Protein AF-0000000073300412 (afdb_homodimer)

Solvent-accessible surface area (backbone atoms only — not comparable to full-atom values): 32294 Å² total; per-residue (Å²): 132,54,70,63,45,42,28,37,60,23,16,47,41,50,66,37,81,73,72,76,59,94,74,64,64,15,41,27,45,30,32,51,27,82,54,70,64,64,44,41,72,54,52,43,49,44,51,55,93,44,83,77,43,53,47,64,42,30,40,28,30,48,73,59,75,76,42,86,63,87,55,55,79,82,53,54,88,23,63,49,98,48,60,78,65,44,92,37,27,46,40,44,44,52,51,50,39,51,50,46,19,60,49,44,68,40,84,42,40,41,30,38,34,52,38,48,43,31,49,45,74,46,49,21,48,64,59,52,49,52,54,57,72,71,44,83,55,24,22,40,17,47,42,79,38,86,46,73,88,32,52,52,52,57,69,75,50,78,50,87,96,58,50,75,90,42,50,23,27,30,64,72,44,33,36,37,37,42,69,59,48,35,51,59,45,36,45,74,69,63,57,59,46,50,66,70,49,88,53,83,58,37,38,48,26,28,50,60,20,19,51,33,58,69,73,41,50,91,44,42,54,48,31,41,40,59,42,63,46,55,85,82,48,82,97,54,58,49,66,48,50,44,88,60,59,43,72,67,50,54,50,30,53,35,41,40,68,78,42,80,34,68,47,92,90,38,78,37,85,66,44,32,51,28,36,35,38,42,49,66,75,24,44,67,48,44,62,70,45,44,45,72,75,27,52,34,70,82,122,131,54,69,63,48,42,29,37,60,22,17,47,40,50,66,38,81,71,73,76,60,92,73,64,65,14,42,28,45,32,33,52,27,82,54,71,63,63,46,39,73,56,51,44,50,43,49,57,94,43,82,74,42,54,47,62,40,31,40,28,31,47,71,58,74,75,43,86,65,87,57,54,80,83,52,53,88,24,63,50,96,50,60,77,64,44,90,38,27,47,39,45,43,53,51,50,39,51,51,47,21,60,49,44,68,40,84,42,41,40,30,38,33,54,37,47,44,32,50,43,73,47,48,20,47,65,58,53,47,52,53,57,72,72,44,84,54,24,23,41,18,47,42,78,39,84,45,74,88,32,52,52,49,58,68,74,49,77,48,88,97,58,51,76,89,42,51,22,26,29,63,71,45,33,37,36,38,42,70,59,47,35,50,60,46,37,46,75,70,62,58,60,47,51,68,68,50,88,55,84,59,36,37,48,25,28,49,60,22,18,51,34,57,69,74,41,51,90,42,43,54,47,32,41,40,59,42,65,45,55,87,83,48,82,95,55,56,49,67,48,50,44,88,60,59,44,71,66,51,55,51,30,52,36,42,39,69,78,42,78,34,66,46,91,89,38,78,38,86,67,43,32,51,27,37,34,38,42,49,66,74,24,43,67,48,43,62,70,46,43,45,69,76,26,52,34,72,82,120

Secondary structure (DSSP, 8-state):
--HHHHHHHHTEEESS-S-SS----EEEEEEE-SSS-TTHHHHHHHHTT-TTSEEEEEE--HHHHSS-----GGGTT-BPP-----TTSTHHHHHHHHHHHHHHTSTTEEEEEEEETT-EESS-HHHHHHHHHT-SSBB---B---STTTGGGGGGS--TT--TTT--B--S--EEEHHHHHHHHH--SSHHHHTT--SS--GGGTHHHHHHHHH-GGGB-SS-SEEE--TT-SSSPPPPPGGG--HHHHHHHHTTTT--EEETTEEES---SEEE---GGGHHHHHHHHHHHHT----/--HHHHHHHHTEEESS-S-SS----EEEEEEE-SSS-TTHHHHHHHHTT-TTSEEEEEE--HHHHSS-----GGGTT-BPP-----TTSTHHHHHHHHHHHHHHTSTTEEEEEEEETT-EESS-HHHHHHHHHT-SSBB---B---STTTGGGGGGS--TT--TTT--B--S--EEEHHHHHHHHH--SSHHHHTT--SS--GGGTHHHHHHHHH-GGGB-SS-SEEE--TT-SSSPPP--GGG--HHHHHHHHTTTT--EEETTEEES---SEEE---GGGHHHHHHHHHHHHT----

Sequence (598 aa):
MNDTELLWRASMTPRISEYPFHRVPKVTFMFMTRGPVVLAPLWEKFFKGHRGLYSIYVHSKPSYNASSHPESPVFHGRRIPSQEVEWGRVSQIEAERRLLANALLDIANQRVVLLSESCIPLYNFYTVYSYLIHSNETFVEVYDDPSVDGRDRYYFIDYPGITLDQWSKGSQWFEIDRDLAIEVVSDRIYFPLFLRCKGECFAEEHYLPTFVHMKFAANSAYRSLTWADWTKGGAHPTEYPSTNVTFELLNSLRNGYGRRCEYNGRSSDVCFLFARKFPPTTLDGLLRIAPNIMHFSNAMNDTELLWRASMTPRISEYPFHRVPKVTFMFMTRGPVVLAPLWEKFFKGHRGLYSIYVHSKPSYNASSHPESPVFHGRRIPSQEVEWGRVSQIEAERRLLANALLDIANQRVVLLSESCIPLYNFYTVYSYLIHSNETFVEVYDDPSVDGRDRYYFIDYPGITLDQWSKGSQWFEIDRDLAIEVVSDRIYFPLFLRCKGECFAEEHYLPTFVHMKFAANSAYRSLTWADWTKGGAHPTEYPSTNVTFELLNSLRNGYGRRCEYNGRSSDVCFLFARKFPPTTLDGLLRIAPNIMHFSNA

Organism: Prunus persica (NCBI:txid3760)

Radius of gyration: 30.71 Å; Cα contacts (8 Å, |Δi|>4): 1132; chains: 2; bounding box: 46×92×66 Å

Structure (mmCIF, N/CA/C/O backbone):
data_AF-0000000073300412-model_v1
#
loop_
_entity.id
_entity.type
_entity.pdbx_description
1 polymer 'Glycosyl transferase CAP10 domain-containing protein'
#
loop_
_atom_site.group_PDB
_atom_site.id
_atom_site.type_symbol
_atom_site.label_atom_id
_atom_site.label_alt_id
_atom_site.label_comp_id
_atom_site.label_asym_id
_atom_site.label_entity_id
_atom_site.label_seq_id
_atom_site.pdbx_PDB_ins_code
_atom_site.Cartn_x
_atom_site.Cartn_y
_atom_site.Cartn_z
_atom_site.occupancy
_atom_site.B_iso_or_equiv
_atom_site.auth_seq_id
_atom_site.auth_comp_id
_atom_site.auth_asym_id
_atom_site.auth_atom_id
_atom_site.pdbx_PDB_model_num
ATOM 1 N N . MET A 1 1 ? -11.336 -13.266 8.93 1 83.5 1 MET A N 1
ATOM 2 C CA . MET A 1 1 ? -11.219 -12.312 7.828 1 83.5 1 MET A CA 1
ATOM 3 C C . MET A 1 1 ? -11.922 -12.836 6.578 1 83.5 1 MET A C 1
ATOM 5 O O . MET A 1 1 ? -11.719 -13.984 6.18 1 83.5 1 MET A O 1
ATOM 9 N N . ASN A 1 2 ? -12.883 -12.086 6.078 1 90.81 2 ASN A N 1
ATOM 10 C CA . ASN A 1 2 ? -13.57 -12.523 4.871 1 90.81 2 ASN A CA 1
ATOM 11 C C . ASN A 1 2 ? -12.758 -12.227 3.617 1 90.81 2 ASN A C 1
ATOM 13 O O . ASN A 1 2 ? -11.703 -11.586 3.695 1 90.81 2 ASN A O 1
ATOM 17 N N . ASP A 1 3 ? -13.18 -12.727 2.49 1 93.25 3 ASP A N 1
ATOM 18 C CA . ASP A 1 3 ? -12.422 -12.633 1.247 1 93.25 3 ASP A CA 1
ATOM 19 C C . ASP A 1 3 ? -12.156 -11.18 0.871 1 93.25 3 ASP A C 1
ATOM 21 O O . ASP A 1 3 ? -11.07 -10.836 0.409 1 93.25 3 ASP A O 1
ATOM 25 N N . THR A 1 4 ? -13.188 -10.359 1.072 1 94.06 4 THR A N 1
ATOM 26 C CA . THR A 1 4 ? -13.055 -8.953 0.694 1 94.06 4 THR A CA 1
ATOM 27 C C . THR A 1 4 ? -11.938 -8.281 1.489 1 94.06 4 THR A C 1
ATOM 29 O O . THR A 1 4 ? -11.102 -7.574 0.922 1 94.06 4 THR A O 1
ATOM 32 N N . GLU A 1 5 ? -11.938 -8.539 2.76 1 95.31 5 GLU A N 1
ATOM 33 C CA . GLU A 1 5 ? -10.898 -7.996 3.625 1 95.31 5 GLU A CA 1
ATOM 34 C C . GLU A 1 5 ? -9.531 -8.578 3.281 1 95.31 5 GLU A C 1
ATOM 36 O O . GLU A 1 5 ? -8.531 -7.859 3.244 1 95.31 5 GLU A O 1
ATOM 41 N N . LEU A 1 6 ? -9.523 -9.875 3.051 1 96.94 6 LEU A N 1
ATOM 42 C CA . LEU A 1 6 ? -8.289 -10.562 2.703 1 96.94 6 LEU A CA 1
ATOM 43 C C . LEU A 1 6 ? -7.672 -9.961 1.442 1 96.94 6 LEU A C 1
ATOM 45 O O . LEU A 1 6 ? -6.484 -9.633 1.424 1 96.94 6 LEU A O 1
ATOM 49 N N . LEU A 1 7 ? -8.477 -9.812 0.421 1 97.5 7 LEU A N 1
ATOM 50 C CA . LEU A 1 7 ? -7.988 -9.297 -0.853 1 97.5 7 LEU A CA 1
ATOM 51 C C . LEU A 1 7 ? -7.516 -7.852 -0.705 1 97.5 7 LEU A C 1
ATOM 53 O O . LEU A 1 7 ? -6.504 -7.465 -1.298 1 97.5 7 LEU A O 1
ATOM 57 N N . TRP A 1 8 ? -8.242 -7.078 0.112 1 96.88 8 TRP A N 1
ATOM 58 C CA . TRP A 1 8 ? -7.855 -5.691 0.36 1 96.88 8 TRP A CA 1
ATOM 59 C C . TRP A 1 8 ? -6.492 -5.621 1.042 1 96.88 8 TRP A C 1
ATOM 61 O O . TRP A 1 8 ? -5.613 -4.871 0.607 1 96.88 8 TRP A O 1
ATOM 71 N N . ARG A 1 9 ? -6.289 -6.383 2.045 1 96.25 9 ARG A N 1
ATOM 72 C CA . ARG A 1 9 ? -5.016 -6.414 2.762 1 96.25 9 ARG A CA 1
ATOM 73 C C . ARG A 1 9 ? -3.889 -6.891 1.854 1 96.25 9 ARG A C 1
ATOM 75 O O . ARG A 1 9 ? -2.781 -6.348 1.892 1 96.25 9 ARG A O 1
ATOM 82 N N . ALA A 1 10 ? -4.195 -7.871 1.071 1 97.56 10 ALA A N 1
ATOM 83 C CA . ALA A 1 10 ? -3.207 -8.445 0.162 1 97.56 10 ALA A CA 1
ATOM 84 C C . ALA A 1 10 ? -2.795 -7.438 -0.908 1 97.56 10 ALA A C 1
ATOM 86 O O . ALA A 1 10 ? -1.727 -7.566 -1.512 1 97.56 10 ALA A O 1
ATOM 87 N N . SER A 1 11 ? -3.641 -6.441 -1.126 1 97.31 11 SER A N 1
ATOM 88 C CA . SER A 1 11 ? -3.395 -5.469 -2.188 1 97.31 11 SER A CA 1
ATOM 8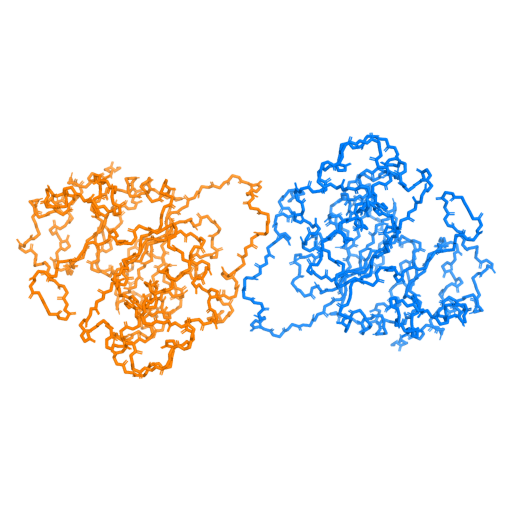9 C C . SER A 1 11 ? -2.504 -4.332 -1.699 1 97.31 11 SER A C 1
ATOM 91 O O . SER A 1 11 ? -2.176 -3.422 -2.463 1 97.31 11 SER A O 1
ATOM 93 N N . MET A 1 12 ? -2.143 -4.355 -0.417 1 95.56 12 MET A N 1
ATOM 94 C CA . MET A 1 12 ? -1.285 -3.32 0.151 1 95.56 12 MET A CA 1
ATOM 95 C C . MET A 1 12 ? 0.119 -3.393 -0.439 1 95.56 12 MET A C 1
ATOM 97 O O . MET A 1 12 ? 0.745 -4.453 -0.435 1 95.56 12 MET A O 1
ATOM 101 N N . THR A 1 13 ? 0.584 -2.268 -0.946 1 95 13 THR A N 1
ATOM 102 C CA . THR A 1 13 ? 1.93 -2.18 -1.504 1 95 13 THR A CA 1
ATOM 103 C C . THR A 1 13 ? 2.611 -0.885 -1.067 1 95 13 THR A C 1
ATOM 105 O O . THR A 1 13 ? 1.964 0.159 -0.964 1 95 13 THR A O 1
ATOM 108 N N . PRO A 1 14 ? 3.887 -1.006 -0.771 1 94.38 14 PRO A N 1
ATOM 109 C CA . PRO A 1 14 ? 4.602 0.23 -0.444 1 94.38 14 PRO A CA 1
ATOM 110 C C . PRO A 1 14 ? 4.82 1.124 -1.662 1 94.38 14 PRO A C 1
ATOM 112 O O . PRO A 1 14 ? 5.105 0.627 -2.756 1 94.38 14 PRO A O 1
ATOM 115 N N . ARG A 1 15 ? 4.66 2.393 -1.461 1 94.88 15 ARG A N 1
ATOM 116 C CA . ARG A 1 15 ? 5.008 3.34 -2.514 1 94.88 15 ARG A CA 1
ATOM 117 C C . ARG A 1 15 ? 6.52 3.473 -2.654 1 94.88 15 ARG A C 1
ATOM 119 O O . ARG A 1 15 ? 7.027 3.768 -3.738 1 94.88 15 ARG A O 1
ATOM 126 N N . ILE A 1 16 ? 7.18 3.285 -1.543 1 95.19 16 ILE A N 1
ATOM 127 C CA . ILE A 1 16 ? 8.633 3.213 -1.576 1 95.19 16 ILE A CA 1
ATOM 128 C C . ILE A 1 16 ? 9.07 1.809 -1.986 1 95.19 16 ILE A C 1
ATOM 130 O O . ILE A 1 16 ? 8.867 0.847 -1.243 1 95.19 16 ILE A O 1
ATOM 134 N N . SER A 1 17 ? 9.742 1.664 -3.088 1 90.62 17 SER A N 1
ATOM 135 C CA . SER A 1 17 ? 10 0.359 -3.688 1 90.62 17 SER A CA 1
ATOM 136 C C . SER A 1 17 ? 11.148 -0.357 -2.982 1 90.62 17 SER A C 1
ATOM 138 O O . SER A 1 17 ? 11.172 -1.588 -2.918 1 90.62 17 SER A O 1
ATOM 140 N N . GLU A 1 18 ? 12.07 0.449 -2.428 1 91.31 18 GLU A N 1
ATOM 141 C CA . GLU A 1 18 ? 13.242 -0.148 -1.795 1 91.31 18 GLU A CA 1
ATOM 142 C C . GLU A 1 18 ? 12.914 -0.654 -0.393 1 91.31 18 GLU A C 1
ATOM 144 O O . GLU A 1 18 ? 12.414 0.098 0.442 1 91.31 18 GLU A O 1
ATOM 149 N N . TYR A 1 19 ? 13.211 -1.909 -0.145 1 91.94 19 TYR A N 1
ATOM 150 C CA . TYR A 1 19 ? 13 -2.457 1.19 1 91.94 19 TYR A CA 1
ATOM 151 C C . TYR A 1 19 ? 14.023 -1.909 2.174 1 91.94 19 TYR A C 1
ATOM 153 O O . TYR A 1 19 ? 15.219 -1.872 1.875 1 91.94 19 TYR A O 1
ATOM 161 N N . PRO A 1 20 ? 13.602 -1.472 3.307 1 92.5 20 PRO A N 1
ATOM 162 C CA . PRO A 1 20 ? 14.516 -0.897 4.301 1 92.5 20 PRO A CA 1
ATOM 163 C C . PRO A 1 20 ? 15.195 -1.959 5.164 1 92.5 20 PRO A C 1
ATOM 165 O O . PRO A 1 20 ? 15.875 -1.626 6.137 1 92.5 20 PRO A O 1
ATOM 168 N N . PHE A 1 21 ? 15 -3.217 4.934 1 90 21 PHE A N 1
ATOM 169 C CA . PHE A 1 21 ? 15.578 -4.344 5.652 1 90 21 PHE A CA 1
ATOM 170 C C . PHE A 1 21 ? 16.031 -5.43 4.684 1 90 21 PHE A C 1
ATOM 172 O O . PHE A 1 21 ? 15.641 -5.43 3.516 1 90 21 PHE A O 1
ATOM 179 N N . HIS A 1 22 ? 16.922 -6.203 5.191 1 90.25 22 HIS A N 1
ATOM 180 C CA . HIS A 1 22 ? 17.328 -7.352 4.395 1 90.25 22 HIS A CA 1
ATOM 181 C C . HIS A 1 22 ? 16.219 -8.383 4.285 1 90.25 22 HIS A C 1
ATOM 183 O O . HIS A 1 22 ? 15.617 -8.766 5.297 1 90.25 22 HIS A O 1
ATOM 189 N N . ARG A 1 23 ? 15.883 -8.656 3.092 1 89.81 23 ARG A N 1
ATOM 190 C CA . ARG A 1 23 ? 14.812 -9.609 2.832 1 89.81 23 ARG A CA 1
ATOM 191 C C . ARG A 1 23 ? 15.32 -10.797 2.02 1 89.81 23 ARG A C 1
ATOM 193 O O . ARG A 1 23 ? 16.031 -10.617 1.024 1 89.81 23 ARG A O 1
ATOM 200 N N . VAL A 1 24 ? 15.031 -12.016 2.486 1 95.88 24 VAL A N 1
ATOM 201 C CA . VAL A 1 24 ? 15.258 -13.219 1.69 1 95.88 24 VAL A CA 1
ATOM 202 C C . VAL A 1 24 ? 14 -13.555 0.895 1 95.88 24 VAL A C 1
ATOM 204 O O . VAL A 1 24 ? 13 -13.992 1.465 1 95.88 24 VAL A O 1
ATOM 207 N N . PRO A 1 25 ? 14.07 -13.312 -0.344 1 97.56 25 PRO A N 1
ATOM 208 C CA . PRO A 1 25 ? 12.883 -13.617 -1.142 1 97.56 25 PRO A CA 1
ATOM 209 C C . PRO A 1 25 ? 12.508 -15.102 -1.104 1 97.56 25 PRO A C 1
ATOM 211 O O . PRO A 1 25 ? 13.391 -15.961 -1.073 1 97.56 25 PRO A O 1
ATOM 214 N N . LYS A 1 26 ? 11.25 -15.406 -1.09 1 98.69 26 LYS A N 1
ATOM 215 C CA . LYS A 1 26 ? 10.758 -16.781 -1.04 1 98.69 26 LYS A CA 1
ATOM 216 C C . LYS A 1 26 ? 9.992 -17.125 -2.311 1 98.69 26 LYS A C 1
ATOM 218 O O . LYS A 1 26 ? 9.484 -16.25 -3.002 1 98.69 26 LYS A O 1
ATOM 223 N N . VAL A 1 27 ? 9.953 -18.422 -2.607 1 98.88 27 VAL A N 1
ATOM 224 C CA . VAL A 1 27 ? 9 -18.984 -3.562 1 98.88 27 VAL A CA 1
ATOM 225 C C . VAL A 1 27 ? 7.82 -19.594 -2.816 1 98.88 27 VAL A C 1
ATOM 227 O O . VAL A 1 27 ? 8.008 -20.375 -1.884 1 98.88 27 VAL A O 1
ATOM 230 N N . THR A 1 28 ? 6.656 -19.156 -3.205 1 98.81 28 THR A N 1
ATOM 231 C CA . THR A 1 28 ? 5.449 -19.688 -2.582 1 98.81 28 THR A CA 1
ATOM 232 C C . THR A 1 28 ? 4.848 -20.812 -3.432 1 98.81 28 THR A C 1
ATOM 234 O O . THR A 1 28 ? 4.617 -20.625 -4.629 1 98.81 28 THR A O 1
ATOM 237 N N . PHE A 1 29 ? 4.629 -21.906 -2.822 1 98.88 29 PHE A N 1
ATOM 238 C CA . PHE A 1 29 ? 3.953 -23.031 -3.457 1 98.88 29 PHE A CA 1
ATOM 239 C C . PHE A 1 29 ? 2.506 -23.125 -2.99 1 98.88 29 PHE A C 1
ATOM 241 O O . PHE A 1 29 ? 2.242 -23.438 -1.827 1 98.88 29 PHE A O 1
ATOM 248 N N . MET A 1 30 ? 1.622 -22.828 -3.9 1 98.69 30 MET A N 1
ATOM 249 C CA . MET A 1 30 ? 0.19 -22.875 -3.619 1 98.69 30 MET A CA 1
ATOM 250 C C . MET A 1 30 ? -0.437 -24.141 -4.18 1 98.69 30 MET A C 1
ATOM 252 O O . MET A 1 30 ? -0.329 -24.422 -5.375 1 98.69 30 MET A O 1
ATOM 256 N N . PHE A 1 31 ? -1.084 -24.844 -3.301 1 97.56 31 PHE A N 1
ATOM 257 C CA . PHE A 1 31 ? -1.719 -26.094 -3.705 1 97.56 31 PHE A CA 1
ATOM 258 C C . PHE A 1 31 ? -3.236 -25.953 -3.705 1 97.56 31 PHE A C 1
ATOM 260 O O . PHE A 1 31 ? -3.838 -25.641 -2.674 1 97.56 31 PHE A O 1
ATOM 267 N N . MET A 1 32 ? -3.787 -26.078 -4.832 1 95.94 32 MET A N 1
ATOM 268 C CA . MET A 1 32 ? -5.234 -26.219 -4.953 1 95.94 32 MET A CA 1
ATOM 269 C C . MET A 1 32 ? -5.633 -27.688 -5.074 1 95.94 32 MET A C 1
ATOM 271 O O . MET A 1 32 ? -5.371 -28.328 -6.098 1 95.94 32 MET A O 1
ATOM 275 N N . THR A 1 33 ? -6.312 -28.203 -4.027 1 93.19 33 THR A N 1
ATOM 276 C CA . THR A 1 33 ? -6.527 -29.641 -3.965 1 93.19 33 THR A CA 1
ATOM 277 C C . THR A 1 33 ? -7.996 -29.953 -3.686 1 93.19 33 THR A C 1
ATOM 279 O O . THR A 1 33 ? -8.703 -29.156 -3.07 1 93.19 33 THR A O 1
ATOM 282 N N . ARG A 1 34 ? -8.469 -31.062 -4.145 1 86.38 34 ARG A N 1
ATOM 283 C CA . ARG A 1 34 ? -9.812 -31.531 -3.83 1 86.38 34 ARG A CA 1
ATOM 284 C C . ARG A 1 34 ? -9.852 -32.219 -2.461 1 86.38 34 ARG A C 1
ATOM 286 O O . ARG A 1 34 ? -10.898 -32.25 -1.811 1 86.38 34 ARG A O 1
ATOM 293 N N . GLY A 1 35 ? -8.766 -32.688 -2.006 1 81.38 35 GLY A N 1
ATOM 294 C CA . GLY A 1 35 ? -8.594 -33.375 -0.73 1 81.38 35 GLY A CA 1
ATOM 295 C C . GLY A 1 35 ? -7.211 -33.188 -0.136 1 81.38 35 GLY A C 1
ATOM 296 O O . GLY A 1 35 ? -6.68 -32.062 -0.113 1 81.38 35 GLY A O 1
ATOM 297 N N . PRO A 1 36 ? -6.727 -34.25 0.365 1 82.69 36 PRO A N 1
ATOM 298 C CA . PRO A 1 36 ? -5.375 -34.156 0.928 1 82.69 36 PRO A CA 1
ATOM 299 C C . PRO A 1 36 ? -4.301 -34 -0.143 1 82.69 36 PRO A C 1
ATOM 301 O O . PRO A 1 36 ? -4.539 -34.312 -1.314 1 82.69 36 PRO A O 1
ATOM 304 N N . VAL A 1 37 ? -3.197 -33.438 0.282 1 89.56 37 VAL A N 1
ATOM 305 C CA . VAL A 1 37 ? -2.023 -33.438 -0.584 1 89.56 37 VAL A CA 1
ATOM 306 C C . VAL A 1 37 ? -1.426 -34.844 -0.646 1 89.56 37 VAL A C 1
ATOM 308 O O . VAL A 1 37 ? -0.503 -35.156 0.106 1 89.56 37 VAL A O 1
ATOM 311 N N . VAL A 1 38 ? -1.809 -35.562 -1.621 1 88.75 38 VAL A N 1
ATOM 312 C CA . VAL A 1 38 ? -1.59 -37 -1.662 1 88.75 38 VAL A CA 1
ATOM 313 C C . VAL A 1 38 ? -0.118 -37.281 -1.947 1 88.75 38 VAL A C 1
ATOM 315 O O . VAL A 1 38 ? 0.389 -38.344 -1.598 1 88.75 38 VAL A O 1
ATOM 318 N N . LEU A 1 39 ? 0.548 -36.406 -2.492 1 94.38 39 LEU A N 1
ATOM 319 C CA . LEU A 1 39 ? 1.96 -36.625 -2.799 1 94.38 39 LEU A CA 1
ATOM 320 C C . LEU A 1 39 ? 2.846 -35.875 -1.813 1 94.38 39 LEU A C 1
ATOM 322 O O . LEU A 1 39 ? 3.996 -35.562 -2.123 1 94.38 39 LEU A O 1
ATOM 326 N N . ALA A 1 40 ? 2.367 -35.625 -0.617 1 94.19 40 ALA A N 1
ATOM 327 C CA . ALA A 1 40 ? 3.02 -34.812 0.408 1 94.19 40 ALA A CA 1
ATOM 328 C C . ALA A 1 40 ? 4.406 -35.375 0.741 1 94.19 40 ALA A C 1
ATOM 330 O O . ALA A 1 40 ? 5.363 -34.594 0.876 1 94.19 40 ALA A O 1
ATOM 331 N N . PRO A 1 41 ? 4.543 -36.688 0.843 1 93.56 41 PRO A N 1
ATOM 332 C CA . PRO A 1 41 ? 5.871 -37.188 1.194 1 93.56 41 PRO A CA 1
ATOM 333 C C . PRO A 1 41 ? 6.938 -36.812 0.164 1 93.56 41 PRO A C 1
ATOM 335 O O . PRO A 1 41 ? 8.094 -36.594 0.522 1 93.56 41 PRO A O 1
ATOM 338 N N . LEU A 1 42 ? 6.547 -36.781 -1.095 1 94.62 42 LEU A N 1
ATOM 339 C CA . LEU A 1 42 ? 7.484 -36.375 -2.133 1 94.62 42 LEU A CA 1
ATOM 340 C C . LEU A 1 42 ? 7.863 -34.906 -1.977 1 94.62 42 LEU A C 1
ATOM 342 O O . LEU A 1 42 ? 9.039 -34.562 -2.049 1 94.62 42 LEU A O 1
ATOM 346 N N . TRP A 1 43 ? 6.945 -34.062 -1.738 1 96.19 43 TRP A N 1
ATOM 347 C CA . TRP A 1 43 ? 7.168 -32.625 -1.574 1 96.19 43 TRP A CA 1
ATOM 348 C C . TRP A 1 43 ? 7.98 -32.344 -0.314 1 96.19 43 TRP A C 1
ATOM 350 O O . TRP A 1 43 ? 8.773 -31.406 -0.279 1 96.19 43 TRP A O 1
ATOM 360 N N . GLU A 1 44 ? 7.77 -33.156 0.701 1 94.62 44 GLU A N 1
ATOM 361 C CA . GLU A 1 44 ? 8.57 -33 1.914 1 94.62 44 GLU A CA 1
ATOM 362 C C . GLU A 1 44 ? 10.055 -33.188 1.619 1 94.62 44 GLU A C 1
ATOM 364 O O . GLU A 1 44 ? 10.891 -32.438 2.131 1 94.62 44 GLU A O 1
ATOM 369 N N . LYS A 1 45 ? 10.297 -34.188 0.84 1 93.88 45 LYS A N 1
ATOM 370 C CA . LYS A 1 45 ? 11.688 -34.406 0.437 1 93.88 45 LYS A CA 1
ATOM 371 C C . LYS A 1 45 ? 12.195 -33.219 -0.391 1 93.88 45 LYS A C 1
ATOM 373 O O . LYS A 1 45 ? 13.336 -32.781 -0.217 1 93.88 45 LYS A O 1
ATOM 378 N N . PHE A 1 46 ? 11.375 -32.719 -1.209 1 95.81 46 PHE A N 1
ATOM 379 C CA . PHE A 1 46 ? 11.711 -31.578 -2.061 1 95.81 46 PHE A 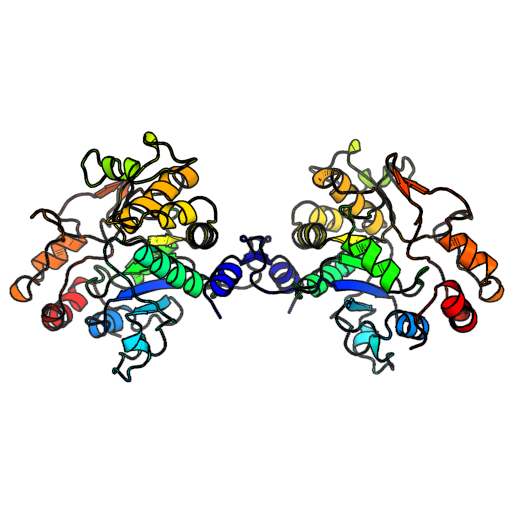CA 1
ATOM 380 C C . PHE A 1 46 ? 12.055 -30.359 -1.222 1 95.81 46 PHE A C 1
ATOM 382 O O . PHE A 1 46 ? 13.047 -29.672 -1.493 1 95.81 46 PHE A O 1
ATOM 389 N N . PHE A 1 47 ? 11.336 -30.094 -0.122 1 96.69 47 PHE A N 1
ATOM 390 C CA . PHE A 1 47 ? 11.469 -28.875 0.677 1 96.69 47 PHE A CA 1
ATOM 391 C C . PHE A 1 47 ? 12.547 -29.047 1.738 1 96.69 47 PHE A C 1
ATOM 393 O O . PHE A 1 47 ? 12.984 -28.062 2.348 1 96.69 47 PHE A O 1
ATOM 400 N N . LYS A 1 48 ? 12.906 -30.25 2.02 1 94 48 LYS A N 1
ATOM 401 C CA . LYS A 1 48 ? 13.797 -30.547 3.135 1 94 48 LYS A CA 1
ATOM 402 C C . LYS A 1 48 ? 15.086 -29.734 3.039 1 94 48 LYS A C 1
ATOM 404 O O . LYS A 1 48 ? 15.734 -29.719 1.992 1 94 48 LYS A O 1
ATOM 409 N N . GLY A 1 49 ? 15.398 -29.047 4.148 1 93.88 49 GLY A N 1
ATOM 410 C CA . GLY A 1 49 ? 16.656 -28.344 4.246 1 93.88 49 GLY A CA 1
ATOM 411 C C . GLY A 1 49 ? 16.594 -26.922 3.689 1 93.88 49 GLY A C 1
ATOM 412 O O . GLY A 1 49 ? 17.609 -26.234 3.623 1 93.88 49 GLY A O 1
ATOM 413 N N . HIS A 1 50 ? 15.414 -26.5 3.35 1 96.56 50 HIS A N 1
ATOM 414 C CA . HIS A 1 50 ? 15.344 -25.203 2.682 1 96.56 50 HIS A CA 1
ATOM 415 C C . HIS A 1 50 ? 14.375 -24.266 3.398 1 96.56 50 HIS A C 1
ATOM 417 O O . HIS A 1 50 ? 13.781 -23.391 2.775 1 96.56 50 HIS A O 1
ATOM 423 N N . ARG A 1 51 ? 14.312 -24.5 4.68 1 94.38 51 ARG A N 1
ATOM 424 C CA . ARG A 1 51 ? 13.461 -23.625 5.492 1 94.38 51 ARG A CA 1
ATOM 425 C C . ARG A 1 51 ? 13.859 -22.172 5.344 1 94.38 51 ARG A C 1
ATOM 427 O O . ARG A 1 51 ? 15.047 -21.844 5.34 1 94.38 51 ARG A O 1
ATOM 434 N N . GLY A 1 52 ? 12.883 -21.328 5.195 1 96.19 52 GLY A N 1
ATOM 435 C CA . GLY A 1 52 ? 13.148 -19.906 5.059 1 96.19 52 GLY A CA 1
ATOM 436 C C . GLY A 1 52 ? 13.148 -19.422 3.619 1 96.19 52 GLY A C 1
ATOM 437 O O . GLY A 1 52 ? 13.102 -18.219 3.354 1 96.19 52 GLY A O 1
ATOM 438 N N . LEU A 1 53 ? 13.117 -20.359 2.676 1 98.19 53 LEU A N 1
ATOM 439 C CA . LEU A 1 53 ? 13.195 -19.984 1.268 1 98.19 53 LEU A CA 1
ATOM 440 C C . LEU A 1 53 ? 11.867 -20.219 0.563 1 98.19 53 LEU A C 1
ATOM 442 O O . LEU A 1 53 ? 11.727 -19.922 -0.622 1 98.19 53 LEU A O 1
ATOM 446 N N . TYR A 1 54 ? 10.938 -20.766 1.329 1 98.5 54 TYR A N 1
ATOM 447 C CA . TYR A 1 54 ? 9.656 -21.062 0.697 1 98.5 54 TYR A CA 1
ATOM 448 C C . TYR A 1 54 ? 8.5 -20.844 1.671 1 98.5 54 TYR A C 1
ATOM 450 O O . TYR A 1 54 ? 8.711 -20.75 2.883 1 98.5 54 TYR A O 1
ATOM 458 N N . SER A 1 55 ? 7.336 -20.641 1.141 1 98.31 55 SER A N 1
ATOM 459 C CA . SER A 1 55 ? 6.055 -20.688 1.836 1 98.31 55 SER A CA 1
ATOM 460 C C . SER A 1 55 ? 5.09 -21.656 1.158 1 98.31 55 SER A C 1
ATOM 462 O O . SER A 1 55 ? 5.223 -21.938 -0.035 1 98.31 55 SER A O 1
ATOM 464 N N . ILE A 1 56 ? 4.195 -22.219 1.937 1 98.06 56 ILE A N 1
ATOM 465 C CA . ILE A 1 56 ? 3.205 -23.156 1.404 1 98.06 56 ILE A CA 1
ATOM 466 C C . ILE A 1 56 ? 1.805 -22.703 1.824 1 98.06 56 ILE A C 1
ATOM 468 O O . ILE A 1 56 ? 1.588 -22.328 2.975 1 98.06 56 ILE A O 1
ATOM 472 N N . TYR A 1 57 ? 0.916 -22.703 0.928 1 97.44 57 TYR A N 1
ATOM 473 C CA . TYR A 1 57 ? -0.505 -22.5 1.192 1 97.44 57 TYR A CA 1
ATOM 474 C C . TYR A 1 57 ? -1.346 -23.547 0.472 1 97.44 57 TYR A C 1
ATOM 476 O O . TYR A 1 57 ? -1.078 -23.875 -0.686 1 97.44 57 TYR A O 1
ATOM 484 N N . VAL A 1 58 ? -2.385 -24.047 1.133 1 96 58 VAL A N 1
ATOM 485 C CA . VAL A 1 58 ? -3.213 -25.109 0.571 1 96 58 VAL A CA 1
ATOM 486 C C . VAL A 1 58 ? -4.684 -24.688 0.609 1 96 58 VAL A C 1
ATOM 488 O O . VAL A 1 58 ? -5.191 -24.281 1.655 1 96 58 VAL A O 1
ATOM 491 N N . HIS A 1 59 ? -5.297 -24.672 -0.487 1 96.19 59 HIS A N 1
ATOM 492 C CA . HIS A 1 59 ? -6.746 -24.547 -0.61 1 96.19 59 HIS A CA 1
ATOM 493 C C . HIS A 1 59 ? -7.387 -25.891 -0.917 1 96.19 59 HIS A C 1
ATOM 495 O O . HIS A 1 59 ? -7.309 -26.375 -2.049 1 96.19 59 HIS A O 1
ATOM 501 N N . SER A 1 60 ? -8.039 -26.484 0.042 1 91.62 60 SER A N 1
ATOM 502 C CA . SER A 1 60 ? -8.695 -27.781 -0.095 1 91.62 60 SER A CA 1
ATOM 503 C C . SER A 1 60 ? -10.211 -27.656 0.057 1 91.62 60 SER A C 1
ATOM 505 O O . SER A 1 60 ? -10.727 -26.562 0.299 1 91.62 60 SER A O 1
ATOM 507 N N . LYS A 1 61 ? -10.852 -28.781 -0.223 1 88.88 61 LYS A N 1
ATOM 508 C CA . LYS A 1 61 ? -12.266 -28.781 0.13 1 88.88 61 LYS A CA 1
ATOM 509 C C . LYS A 1 61 ? -12.469 -28.406 1.595 1 88.88 61 LYS A C 1
ATOM 511 O O . LYS A 1 61 ? -11.719 -28.844 2.465 1 88.88 61 LYS A O 1
ATOM 516 N N . PRO A 1 62 ? -13.484 -27.609 1.797 1 86.56 62 PRO A N 1
ATOM 517 C CA . PRO A 1 62 ? -13.688 -27.109 3.16 1 86.56 62 PRO A CA 1
ATOM 518 C C . PRO A 1 62 ? -13.789 -28.234 4.191 1 86.56 62 PRO A C 1
ATOM 520 O O . PRO A 1 62 ? -13.391 -28.062 5.344 1 86.56 62 PRO A O 1
ATOM 523 N N . SER A 1 63 ? -14.258 -29.344 3.832 1 82.12 63 SER A N 1
ATOM 524 C CA . SER A 1 63 ? -14.422 -30.453 4.754 1 82.12 63 SER A CA 1
ATOM 525 C C . SER A 1 63 ? -13.07 -30.969 5.262 1 82.12 63 SER A C 1
ATOM 527 O O . SER A 1 63 ? -12.992 -31.562 6.336 1 82.12 63 SER A O 1
ATOM 529 N N . TYR A 1 64 ? -12.07 -30.688 4.578 1 80.69 64 TYR A N 1
ATOM 530 C CA . TYR A 1 64 ? -10.742 -31.141 4.969 1 80.69 64 TYR A CA 1
ATOM 531 C C . TYR A 1 64 ? -10.094 -30.172 5.949 1 80.69 64 TYR A C 1
ATOM 533 O O . TYR A 1 64 ? -9.125 -30.516 6.629 1 80.69 64 TYR A O 1
ATOM 541 N N . ASN A 1 65 ? -10.523 -28.969 5.973 1 74.69 65 ASN A N 1
ATOM 542 C CA . ASN A 1 65 ? -10.016 -28 6.945 1 74.69 65 ASN A CA 1
ATOM 543 C C . ASN A 1 65 ? -10.453 -28.359 8.367 1 74.69 65 ASN A C 1
ATOM 545 O O . ASN A 1 65 ? -9.773 -28.016 9.328 1 74.69 65 ASN A O 1
ATOM 549 N N . ALA A 1 66 ? -11.531 -28.969 8.391 1 67.69 66 ALA A N 1
ATOM 550 C CA . ALA A 1 66 ? -12.102 -29.344 9.688 1 67.69 66 ALA A CA 1
ATOM 551 C C . ALA A 1 66 ? -11.594 -30.719 10.141 1 67.69 66 ALA A C 1
ATOM 553 O O . ALA A 1 66 ? -11.766 -31.094 11.297 1 67.69 66 ALA A O 1
ATOM 554 N N . SER A 1 67 ? -10.977 -31.391 9.203 1 65.25 67 SER A N 1
ATOM 555 C CA . SER A 1 67 ? -10.664 -32.781 9.492 1 65.25 67 SER A CA 1
ATOM 556 C C . SER A 1 67 ? -9.258 -32.938 10.055 1 65.25 67 SER A C 1
ATOM 558 O O . SER A 1 67 ? -8.391 -32.094 9.797 1 65.25 67 SER A O 1
ATOM 560 N N . SER A 1 68 ? -9.117 -33.75 11.047 1 62.53 68 SER A N 1
ATOM 561 C CA . SER A 1 68 ? -7.844 -34.125 11.656 1 62.53 68 SER A CA 1
ATOM 562 C C . SER A 1 68 ? -7.023 -35.031 10.719 1 62.53 68 SER A C 1
ATOM 564 O O . SER A 1 68 ? -6.441 -36 11.148 1 62.53 68 SER A O 1
ATOM 566 N N . HIS A 1 69 ? -7.133 -34.75 9.469 1 64.81 69 HIS A N 1
ATOM 567 C CA . HIS A 1 69 ? -6.305 -35.562 8.609 1 64.81 69 HIS A CA 1
ATOM 568 C C . HIS A 1 69 ? -4.82 -35.312 8.844 1 64.81 69 HIS A C 1
ATOM 570 O O . HIS A 1 69 ? -4.402 -34.156 8.961 1 64.81 69 HIS A O 1
ATOM 576 N N . PRO A 1 70 ? -4.227 -36.469 9.141 1 63.19 70 PRO A N 1
ATOM 577 C CA . PRO A 1 70 ? -2.783 -36.281 9.328 1 63.19 70 PRO A CA 1
ATOM 578 C C . PRO A 1 70 ? -2.119 -35.594 8.148 1 63.19 70 PRO A C 1
ATOM 580 O O . PRO A 1 70 ? -2.428 -35.875 6.992 1 63.19 70 PRO A O 1
ATOM 583 N N . GLU A 1 71 ? -1.493 -34.469 8.461 1 74.38 71 GLU A N 1
ATOM 584 C CA . GLU A 1 71 ? -0.745 -33.75 7.434 1 74.38 71 GLU A CA 1
ATOM 585 C C . GLU A 1 71 ? 0.759 -33.938 7.625 1 74.38 71 GLU A C 1
ATOM 587 O O . GLU A 1 71 ? 1.231 -34.125 8.75 1 74.38 71 GLU A O 1
ATOM 592 N N . SER A 1 72 ? 1.353 -34.188 6.508 1 80 72 SER A N 1
ATOM 593 C CA . SER A 1 72 ? 2.811 -34.156 6.559 1 80 72 SER A CA 1
ATOM 594 C C . SER A 1 72 ? 3.307 -32.875 7.25 1 80 72 SER A C 1
ATOM 596 O O . SER A 1 72 ? 2.631 -31.844 7.227 1 80 72 SER A O 1
ATOM 598 N N . PRO A 1 73 ? 4.465 -32.969 7.934 1 83.06 73 PRO A N 1
ATOM 599 C CA . PRO A 1 73 ? 4.98 -31.844 8.727 1 83.06 73 PRO A CA 1
ATOM 600 C C . PRO A 1 73 ? 5.086 -30.562 7.926 1 83.06 73 PRO A C 1
ATOM 602 O O . PRO A 1 73 ? 4.766 -29.484 8.438 1 83.06 73 PRO A O 1
ATOM 605 N N . VAL A 1 74 ? 5.402 -30.656 6.676 1 90.88 74 VAL A N 1
ATOM 606 C CA . VAL A 1 74 ? 5.66 -29.453 5.902 1 90.88 74 VAL A CA 1
ATOM 607 C C . VAL A 1 74 ? 4.336 -28.781 5.531 1 90.88 74 VAL A C 1
ATOM 609 O O . VAL A 1 74 ? 4.293 -27.578 5.277 1 90.88 74 VAL A O 1
ATOM 612 N N . PHE A 1 75 ? 3.266 -29.531 5.598 1 91.38 75 PHE A N 1
ATOM 613 C CA . PHE A 1 75 ? 1.969 -29 5.195 1 91.38 75 PHE A CA 1
ATOM 614 C C . PHE A 1 75 ? 1.114 -28.672 6.41 1 91.38 75 PHE A C 1
ATOM 616 O O . PHE A 1 75 ? 0.005 -28.156 6.277 1 91.38 75 PHE A O 1
ATOM 623 N N . HIS A 1 76 ? 1.624 -29 7.566 1 85.88 76 HIS A N 1
ATOM 624 C CA . HIS A 1 76 ? 0.868 -28.75 8.789 1 85.88 76 HIS A CA 1
ATOM 625 C C . HIS A 1 76 ? 0.602 -27.266 8.969 1 85.88 76 HIS A C 1
ATOM 627 O O . HIS A 1 76 ? 1.529 -26.453 8.922 1 85.88 76 HIS A O 1
ATOM 633 N N . GLY A 1 77 ? -0.684 -26.922 9.117 1 87.44 77 GLY A N 1
ATOM 634 C CA . GLY A 1 77 ? -1.064 -25.547 9.375 1 87.44 77 GLY A CA 1
ATOM 635 C C . GLY A 1 77 ? -1.017 -24.672 8.141 1 87.44 77 GLY A C 1
ATOM 636 O O . GLY A 1 77 ? -1.051 -23.438 8.242 1 87.44 77 GLY A O 1
ATOM 637 N N . ARG A 1 78 ? -0.912 -25.281 6.996 1 91.56 78 ARG A N 1
ATOM 638 C CA . ARG A 1 78 ? -0.723 -24.5 5.777 1 91.56 78 ARG A CA 1
ATOM 639 C C . ARG A 1 78 ? -2.037 -24.344 5.02 1 91.56 78 ARG A C 1
ATOM 641 O O . ARG A 1 78 ? -2.094 -23.641 4.004 1 91.56 78 ARG A O 1
ATOM 648 N N . ARG A 1 79 ? -3.072 -24.938 5.535 1 91.44 79 ARG A N 1
ATOM 649 C CA . ARG A 1 79 ? -4.375 -24.812 4.895 1 91.44 79 ARG A CA 1
ATOM 650 C C . ARG A 1 79 ? -4.984 -23.438 5.172 1 91.44 79 ARG A C 1
ATOM 652 O O . ARG A 1 79 ? -4.934 -22.953 6.301 1 91.44 79 ARG A O 1
ATOM 659 N N . ILE A 1 80 ? -5.508 -22.844 4.184 1 93.44 80 ILE A N 1
ATOM 660 C CA . ILE A 1 80 ? -6.191 -21.562 4.34 1 93.44 80 ILE A CA 1
ATOM 661 C C . ILE A 1 80 ? -7.699 -21.781 4.402 1 93.44 80 ILE A C 1
ATOM 663 O O . ILE A 1 80 ? -8.195 -22.844 3.996 1 93.44 80 ILE A O 1
ATOM 667 N N . PRO A 1 81 ? -8.445 -20.766 4.965 1 89.81 81 PRO A N 1
ATOM 668 C CA . PRO A 1 81 ? -9.891 -20.875 4.793 1 89.81 81 PRO A CA 1
ATOM 669 C C . PRO A 1 81 ? -10.305 -21.031 3.332 1 89.81 81 PRO A C 1
ATOM 671 O O . PRO A 1 81 ? -9.789 -20.328 2.463 1 89.81 81 PRO A O 1
ATOM 674 N N . SER A 1 82 ? -11.109 -22.078 3.105 1 91.88 82 SER A N 1
ATOM 675 C CA . SER A 1 82 ? -11.406 -22.453 1.725 1 91.88 82 SER A CA 1
ATOM 676 C C . SER A 1 82 ? -12.906 -22.453 1.459 1 91.88 82 SER A C 1
ATOM 678 O O . SER A 1 82 ? -13.703 -22.188 2.363 1 91.88 82 SER A O 1
ATOM 680 N N . GLN A 1 83 ? -13.258 -22.516 0.151 1 90.69 83 GLN A N 1
ATOM 681 C CA . GLN A 1 83 ? -14.625 -22.656 -0.343 1 90.69 83 GLN A CA 1
ATOM 682 C C . GLN A 1 83 ? -14.711 -23.766 -1.4 1 90.69 83 GLN A C 1
ATOM 684 O O . GLN A 1 83 ? -13.695 -24.188 -1.951 1 90.69 83 GLN A O 1
ATOM 689 N N . GLU A 1 84 ? -15.93 -24.156 -1.6 1 90.56 84 GLU A N 1
ATOM 690 C CA . GLU A 1 84 ? -16.125 -25.188 -2.615 1 90.56 84 GLU A CA 1
ATOM 691 C C . GLU A 1 84 ? -15.703 -24.688 -3.996 1 90.56 84 GLU A C 1
ATOM 693 O O . GLU A 1 84 ? -15.969 -23.531 -4.355 1 90.56 84 GLU A O 1
ATOM 698 N N . VAL A 1 85 ? -15.008 -25.562 -4.633 1 90 85 VAL A N 1
ATOM 699 C CA . VAL A 1 85 ? -14.547 -25.266 -5.984 1 90 85 VAL A CA 1
ATOM 700 C C . VAL A 1 85 ? -15.148 -26.266 -6.969 1 90 85 VAL A C 1
ATOM 702 O O . VAL A 1 85 ? -15.188 -27.469 -6.699 1 90 85 VAL A O 1
ATOM 705 N N . GLU A 1 86 ? -15.68 -25.719 -8.031 1 85.44 86 GLU A N 1
ATOM 706 C CA . GLU A 1 86 ? -16.234 -26.562 -9.086 1 85.44 86 GLU A CA 1
ATOM 707 C C . GLU A 1 86 ? -15.492 -26.359 -10.406 1 85.44 86 GLU A C 1
ATOM 709 O O . GLU A 1 86 ? -15.227 -25.219 -10.812 1 85.44 86 GLU A O 1
ATOM 714 N N . TRP A 1 87 ? -15.266 -27.578 -10.992 1 81.44 87 TRP A N 1
ATOM 715 C CA . TRP A 1 87 ? -14.531 -27.547 -12.258 1 81.44 87 TRP A CA 1
ATOM 716 C C . TRP A 1 87 ? -15.32 -26.781 -13.32 1 81.44 87 TRP A C 1
ATOM 718 O O . TRP A 1 87 ? -16.531 -26.969 -13.469 1 81.44 87 TRP A O 1
ATOM 728 N N . GLY A 1 88 ? -14.578 -25.891 -13.992 1 83.69 88 GLY A N 1
ATOM 729 C CA . GLY A 1 88 ? -15.18 -25.156 -15.086 1 83.69 88 GLY A CA 1
ATOM 730 C C . GLY A 1 88 ? -15.953 -23.922 -14.617 1 83.69 88 GLY A C 1
ATOM 731 O O . GLY A 1 88 ? -16.484 -23.172 -15.43 1 83.69 88 GLY A O 1
ATOM 732 N N . ARG A 1 89 ? -15.93 -23.766 -13.328 1 86.69 89 ARG A N 1
ATOM 733 C CA . ARG A 1 89 ? -16.656 -22.625 -12.773 1 86.69 89 ARG A CA 1
ATOM 734 C C . ARG A 1 89 ? -15.703 -21.547 -12.281 1 86.69 89 ARG A C 1
ATOM 736 O O . ARG A 1 89 ? -14.508 -21.781 -12.141 1 86.69 89 ARG A O 1
ATOM 743 N N . VAL A 1 90 ? -16.328 -20.438 -12.047 1 90.69 90 VAL A N 1
ATOM 744 C CA . VAL A 1 90 ? -15.523 -19.281 -11.68 1 90.69 90 VAL A CA 1
ATOM 745 C C . VAL A 1 90 ? -14.945 -19.469 -10.273 1 90.69 90 VAL A C 1
ATOM 747 O O . VAL A 1 90 ? -13.992 -18.797 -9.891 1 90.69 90 VAL A O 1
ATOM 750 N N . SER A 1 91 ? -15.477 -20.391 -9.523 1 91.81 91 SER A N 1
ATOM 751 C CA . SER A 1 91 ? -14.992 -20.672 -8.18 1 91.81 91 SER A CA 1
ATOM 752 C C . SER A 1 91 ? -13.523 -21.078 -8.188 1 91.81 91 SER A C 1
ATOM 754 O O . SER A 1 91 ? -12.82 -20.922 -7.191 1 91.81 91 SER A O 1
ATOM 756 N N . GLN A 1 92 ? -13.047 -21.625 -9.352 1 93.5 92 GLN A N 1
ATOM 757 C CA . GLN A 1 92 ? -11.633 -21.953 -9.492 1 93.5 92 GLN A CA 1
ATOM 758 C C . GLN A 1 92 ? -10.758 -20.719 -9.375 1 93.5 92 GLN A C 1
ATOM 760 O O . GLN A 1 92 ? -9.734 -20.734 -8.695 1 93.5 92 GLN A O 1
ATOM 765 N N . ILE A 1 93 ? -11.188 -19.688 -10 1 95.31 93 ILE A N 1
ATOM 766 C CA . ILE A 1 93 ? -10.414 -18.453 -9.969 1 95.31 93 ILE A CA 1
ATOM 767 C C . ILE A 1 93 ? -10.492 -17.828 -8.578 1 95.31 93 ILE A C 1
ATOM 769 O O . ILE A 1 93 ? -9.508 -17.25 -8.094 1 95.31 93 ILE A O 1
ATOM 773 N N . GLU A 1 94 ? -11.648 -17.922 -7.953 1 95.5 94 GLU A N 1
ATOM 774 C CA . GLU A 1 94 ? -11.789 -17.422 -6.594 1 95.5 94 GLU A 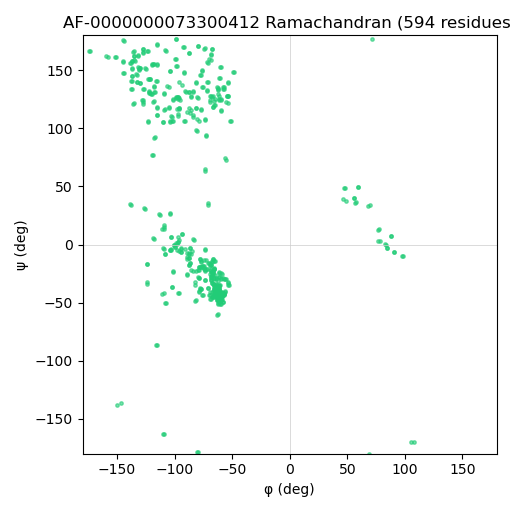CA 1
ATOM 775 C C . GLU A 1 94 ? -10.82 -18.109 -5.637 1 95.5 94 GLU A C 1
ATOM 777 O O . GLU A 1 94 ? -10.211 -17.469 -4.785 1 95.5 94 GLU A O 1
ATOM 782 N N . ALA A 1 95 ? -10.727 -19.375 -5.816 1 96.38 95 ALA A N 1
ATOM 783 C CA . ALA A 1 95 ? -9.789 -20.141 -5 1 96.38 95 ALA A CA 1
ATOM 784 C C . ALA A 1 95 ? -8.352 -19.688 -5.25 1 96.38 95 ALA A C 1
ATOM 786 O O . ALA A 1 95 ? -7.57 -19.547 -4.309 1 96.38 95 ALA A O 1
ATOM 787 N N . GLU A 1 96 ? -8.023 -19.469 -6.5 1 97.75 96 GLU A N 1
ATOM 788 C CA . GLU A 1 96 ? -6.699 -19 -6.863 1 97.75 96 GLU A CA 1
ATOM 789 C C . GLU A 1 96 ? -6.418 -17.625 -6.242 1 97.75 96 GLU A C 1
ATOM 791 O O . GLU A 1 96 ? -5.328 -17.391 -5.711 1 97.75 96 GLU A O 1
ATOM 796 N N . ARG A 1 97 ? -7.375 -16.797 -6.285 1 97.75 97 ARG A N 1
ATOM 797 C CA . ARG A 1 97 ? -7.227 -15.453 -5.719 1 97.75 97 ARG A CA 1
ATOM 798 C C . ARG A 1 97 ? -7.051 -15.523 -4.207 1 97.75 97 ARG A C 1
ATOM 800 O O . ARG A 1 97 ? -6.281 -14.75 -3.631 1 97.75 97 ARG A O 1
ATOM 807 N N . ARG A 1 98 ? -7.773 -16.422 -3.559 1 97.81 98 ARG A N 1
ATOM 808 C CA . ARG A 1 98 ? -7.613 -16.609 -2.119 1 97.81 98 ARG A CA 1
ATOM 809 C C . ARG A 1 98 ? -6.199 -17.078 -1.781 1 97.81 98 ARG A C 1
ATOM 811 O O . ARG A 1 98 ? -5.59 -16.578 -0.833 1 97.81 98 ARG A O 1
ATOM 818 N N . LEU A 1 99 ? -5.75 -17.953 -2.566 1 98.5 99 LEU A N 1
ATOM 819 C CA . LEU A 1 99 ? -4.391 -18.453 -2.369 1 98.5 99 LEU A CA 1
ATOM 820 C C . LEU A 1 99 ? -3.371 -17.344 -2.553 1 98.5 99 LEU A C 1
ATOM 822 O O . LEU A 1 99 ? -2.506 -17.141 -1.698 1 98.5 99 LEU A O 1
ATOM 826 N N . LEU A 1 100 ? -3.514 -16.609 -3.619 1 98.81 100 LEU A N 1
ATOM 827 C CA . LEU A 1 100 ? -2.611 -15.492 -3.902 1 98.81 100 LEU A CA 1
ATOM 828 C C . LEU A 1 100 ? -2.658 -14.461 -2.785 1 98.81 100 LEU A C 1
ATOM 830 O O . LEU A 1 100 ? -1.615 -13.969 -2.34 1 98.81 100 LEU A O 1
ATOM 834 N N . ALA A 1 101 ? -3.854 -14.172 -2.383 1 98.56 101 ALA A N 1
ATOM 835 C CA . ALA A 1 101 ? -4.023 -13.156 -1.346 1 98.56 101 ALA A CA 1
ATOM 836 C C . ALA A 1 101 ? -3.322 -13.57 -0.054 1 98.56 101 ALA A C 1
ATOM 838 O O . ALA A 1 101 ? -2.633 -12.766 0.573 1 98.56 101 ALA A O 1
ATOM 839 N N . ASN A 1 102 ? -3.502 -14.789 0.352 1 98.31 102 ASN A N 1
ATOM 840 C CA . ASN A 1 102 ? -2.82 -15.266 1.55 1 98.31 102 ASN A CA 1
ATOM 841 C C . ASN A 1 102 ? -1.304 -15.227 1.386 1 98.31 102 ASN A C 1
ATOM 843 O O . ASN A 1 102 ? -0.584 -14.852 2.312 1 98.31 102 ASN A O 1
ATOM 847 N N . ALA A 1 103 ? -0.843 -15.594 0.231 1 98.56 103 ALA A N 1
ATOM 848 C CA . ALA A 1 103 ? 0.59 -15.57 -0.045 1 98.56 103 ALA A CA 1
ATOM 849 C C . ALA A 1 103 ? 1.144 -14.148 0.062 1 98.56 103 ALA A C 1
ATOM 851 O O . ALA A 1 103 ? 2.246 -13.945 0.577 1 98.56 103 ALA A O 1
ATOM 852 N N . LEU A 1 104 ? 0.388 -13.188 -0.326 1 98.25 104 LEU A N 1
ATOM 853 C CA . LEU A 1 104 ? 0.847 -11.812 -0.454 1 98.25 104 LEU A CA 1
ATOM 854 C C . LEU A 1 104 ? 0.917 -11.133 0.91 1 98.25 104 LEU A C 1
ATOM 856 O O . LEU A 1 104 ? 1.513 -10.062 1.046 1 98.25 104 LEU A O 1
ATOM 860 N N . LEU A 1 105 ? 0.31 -11.781 1.954 1 96.94 105 LEU A N 1
ATOM 861 C CA . LEU A 1 105 ? 0.381 -11.211 3.297 1 96.94 105 LEU A CA 1
ATOM 862 C C . LEU A 1 105 ? 1.81 -11.25 3.828 1 96.94 105 LEU A C 1
ATOM 864 O O . LEU A 1 105 ? 2.156 -10.5 4.742 1 96.94 105 LEU A O 1
ATOM 868 N N . ASP A 1 106 ? 2.588 -12.148 3.299 1 96.56 106 ASP A N 1
ATOM 869 C CA . ASP A 1 106 ? 4.012 -12.195 3.617 1 96.56 106 ASP A CA 1
ATOM 870 C C . ASP A 1 106 ? 4.836 -11.469 2.557 1 96.56 106 ASP A C 1
ATOM 872 O O . ASP A 1 106 ? 4.902 -11.914 1.407 1 96.56 106 ASP A O 1
ATOM 876 N N . ILE A 1 107 ? 5.516 -10.422 2.938 1 94.31 107 ILE A N 1
ATOM 877 C CA . ILE A 1 107 ? 6.23 -9.531 2.025 1 94.31 107 ILE A CA 1
ATOM 878 C C . ILE A 1 107 ? 7.426 -10.266 1.42 1 94.31 107 ILE A C 1
ATOM 880 O O . ILE A 1 107 ? 7.977 -9.836 0.405 1 94.31 107 ILE A O 1
ATOM 884 N N . ALA A 1 108 ? 7.848 -11.359 2.006 1 96.62 108 ALA A N 1
ATOM 885 C CA . ALA A 1 108 ? 9.008 -12.102 1.519 1 96.62 108 ALA A CA 1
ATOM 886 C C . ALA A 1 108 ? 8.648 -12.953 0.307 1 96.62 108 ALA A C 1
ATOM 888 O O . ALA A 1 108 ? 9.531 -13.414 -0.422 1 96.62 108 ALA A O 1
ATOM 889 N N . ASN A 1 109 ? 7.367 -13.219 0.117 1 98.31 109 ASN A N 1
ATOM 890 C CA . ASN A 1 109 ? 6.945 -14.055 -1.006 1 98.31 109 ASN A CA 1
ATOM 891 C C . ASN A 1 109 ? 7.055 -13.297 -2.33 1 98.31 109 ASN A C 1
ATOM 893 O O . ASN A 1 109 ? 6.207 -12.469 -2.648 1 98.31 109 ASN A O 1
ATOM 897 N N . GLN A 1 110 ? 8.039 -13.695 -3.096 1 98.12 110 GLN A N 1
ATOM 898 C CA . GLN A 1 110 ? 8.375 -12.953 -4.305 1 98.12 110 GLN A CA 1
ATOM 899 C C . GLN A 1 110 ? 7.848 -13.656 -5.551 1 98.12 110 GLN A C 1
ATOM 901 O O . GLN A 1 110 ? 7.5 -13 -6.539 1 98.12 110 GLN A O 1
ATOM 906 N N . ARG A 1 111 ? 7.879 -14.984 -5.539 1 98.75 111 ARG A N 1
ATOM 907 C CA . ARG A 1 111 ? 7.379 -15.82 -6.629 1 98.75 111 ARG A CA 1
ATOM 908 C C . ARG A 1 111 ? 6.309 -16.781 -6.133 1 98.75 111 ARG A C 1
ATOM 910 O O . ARG A 1 111 ? 6.402 -17.297 -5.016 1 98.75 111 ARG A O 1
ATOM 917 N N . VAL A 1 112 ? 5.301 -16.984 -6.98 1 98.75 112 VAL A N 1
ATOM 918 C CA . VAL A 1 112 ? 4.227 -17.891 -6.566 1 98.75 112 VAL A CA 1
ATOM 919 C C . VAL A 1 112 ? 3.959 -18.922 -7.664 1 98.75 112 VAL A C 1
ATOM 921 O O . VAL A 1 112 ? 3.98 -18.578 -8.852 1 98.75 112 VAL A O 1
ATOM 924 N N . VAL A 1 113 ? 3.756 -20.109 -7.27 1 98.88 113 VAL A N 1
ATOM 925 C CA . VAL A 1 113 ? 3.473 -21.234 -8.141 1 98.88 113 VAL A CA 1
ATOM 926 C C . VAL A 1 113 ? 2.123 -21.859 -7.773 1 98.88 113 VAL A C 1
ATOM 928 O O . VAL A 1 113 ? 1.836 -22.078 -6.594 1 98.88 113 VAL A O 1
ATOM 931 N N . LEU A 1 114 ? 1.304 -22.047 -8.758 1 98.88 114 LEU A N 1
ATOM 932 C CA . LEU A 1 114 ? 0.061 -22.766 -8.531 1 98.88 114 LEU A CA 1
ATOM 933 C C . LEU A 1 114 ? 0.213 -24.234 -8.922 1 98.88 114 LEU A C 1
ATOM 935 O O . LEU A 1 114 ? 0.623 -24.547 -10.039 1 98.88 114 LEU A O 1
ATOM 939 N N . LEU A 1 115 ? -0.126 -25.125 -7.98 1 98.31 115 LEU A N 1
ATOM 940 C CA . LEU A 1 115 ? 0.008 -26.562 -8.164 1 98.31 115 LEU A CA 1
ATOM 941 C C . LEU A 1 115 ? -1.273 -27.297 -7.762 1 98.31 115 LEU A C 1
ATOM 943 O O . LEU A 1 115 ? -2.039 -26.797 -6.938 1 98.31 115 LEU A O 1
ATOM 947 N N . SER A 1 116 ? -1.479 -28.438 -8.383 1 96.12 116 SER A N 1
ATOM 948 C CA . SER A 1 116 ? -2.537 -29.344 -7.949 1 96.12 116 SER A CA 1
ATOM 949 C C . SER A 1 116 ? -1.985 -30.453 -7.07 1 96.12 116 SER A C 1
ATOM 951 O O . SER A 1 116 ? -0.775 -30.531 -6.848 1 96.12 116 SER A O 1
ATOM 953 N N . GLU A 1 117 ? -2.865 -31.312 -6.559 1 94.25 117 GLU A N 1
ATOM 954 C CA . GLU A 1 117 ? -2.479 -32.469 -5.742 1 94.25 117 GLU A CA 1
ATOM 955 C C . GLU A 1 117 ? -1.724 -33.5 -6.566 1 94.25 117 GLU A C 1
ATOM 957 O O . GLU A 1 117 ? -1.067 -34.375 -6.016 1 94.25 117 GLU A O 1
ATOM 962 N N . SER A 1 118 ? -1.807 -33.344 -7.938 1 96.31 118 SER A N 1
ATOM 963 C CA . SER A 1 118 ? -1.218 -34.344 -8.805 1 96.31 118 SER A CA 1
ATOM 964 C C . SER A 1 118 ? 0.026 -33.844 -9.508 1 96.31 118 SER A C 1
ATOM 966 O O . SER A 1 118 ? 0.453 -34.375 -10.523 1 96.31 118 SER A O 1
ATOM 968 N N . CYS A 1 119 ? 0.573 -32.719 -9 1 97.31 119 CYS A N 1
ATOM 969 C CA . CYS A 1 119 ? 1.796 -32.156 -9.547 1 97.31 119 CYS A CA 1
ATOM 970 C C . CYS A 1 119 ? 3.023 -32.688 -8.82 1 97.31 119 CYS A C 1
ATOM 972 O O . CYS A 1 119 ? 2.965 -32.969 -7.621 1 97.31 119 CYS A O 1
ATOM 974 N N . ILE A 1 120 ? 4.133 -32.812 -9.539 1 97 120 ILE A N 1
ATOM 975 C CA . ILE A 1 120 ? 5.422 -33.156 -8.953 1 97 120 ILE A CA 1
ATOM 976 C C . ILE A 1 120 ? 6.496 -32.188 -9.43 1 97 120 ILE A C 1
ATOM 978 O O . ILE A 1 120 ? 6.375 -31.594 -10.508 1 97 120 ILE A O 1
ATOM 982 N N . PRO A 1 121 ? 7.504 -31.969 -8.641 1 97.19 121 PRO A N 1
ATOM 983 C CA . PRO A 1 121 ? 8.664 -31.219 -9.141 1 97.19 121 PRO A CA 1
ATOM 984 C C . PRO A 1 121 ? 9.562 -32.062 -10.047 1 97.19 121 PRO A C 1
ATOM 986 O O . PRO A 1 121 ? 9.711 -33.25 -9.836 1 97.19 121 PRO A O 1
ATOM 989 N N . LEU A 1 122 ? 10.195 -31.344 -10.977 1 95.19 122 LEU A N 1
ATOM 990 C CA . LEU A 1 122 ? 11.055 -32.062 -11.922 1 95.19 122 LEU A CA 1
ATOM 991 C C . LEU A 1 122 ? 12.523 -31.781 -11.625 1 95.19 122 LEU A C 1
ATOM 993 O O . LEU A 1 122 ? 13.406 -32.375 -12.25 1 95.19 122 LEU A O 1
ATOM 997 N N . TYR A 1 123 ? 12.797 -30.875 -10.75 1 94.81 123 TYR A N 1
ATOM 998 C CA . TYR A 1 123 ? 14.141 -30.516 -10.305 1 94.81 123 TYR A CA 1
ATOM 999 C C . TYR A 1 123 ? 14.195 -30.375 -8.789 1 94.81 123 TYR A C 1
ATOM 1001 O O . TYR A 1 123 ? 13.156 -30.375 -8.117 1 94.81 123 TYR A O 1
ATOM 1009 N N . ASN A 1 124 ? 15.43 -30.328 -8.258 1 94.62 124 ASN A N 1
ATOM 1010 C CA . ASN A 1 124 ? 15.562 -30.078 -6.824 1 94.62 124 ASN A CA 1
ATOM 1011 C C . ASN A 1 124 ? 15.125 -28.656 -6.461 1 94.62 124 ASN A C 1
ATOM 1013 O O . ASN A 1 124 ? 14.922 -27.828 -7.344 1 94.62 124 ASN A O 1
ATOM 1017 N N . PHE A 1 125 ? 14.992 -28.469 -5.195 1 97.19 125 PHE A N 1
ATOM 1018 C CA . PHE A 1 125 ? 14.453 -27.203 -4.699 1 97.19 125 PHE A CA 1
ATOM 1019 C C . PHE A 1 125 ? 15.312 -26.031 -5.145 1 97.19 125 PHE A C 1
ATOM 1021 O O . PHE A 1 125 ? 14.805 -25.031 -5.629 1 97.19 125 PHE A O 1
ATOM 1028 N N . TYR A 1 126 ? 16.562 -26.188 -4.977 1 95.81 126 TYR A N 1
ATOM 1029 C CA . TYR A 1 126 ? 17.453 -25.062 -5.262 1 95.81 126 TYR A CA 1
ATOM 1030 C C . TYR A 1 126 ? 17.359 -24.641 -6.719 1 95.81 126 TYR A C 1
ATOM 1032 O O . TYR A 1 126 ? 17.359 -23.453 -7.027 1 95.81 126 TYR A O 1
ATOM 1040 N N . THR A 1 127 ? 17.281 -25.609 -7.598 1 94.62 127 THR A N 1
ATOM 1041 C CA . THR A 1 127 ? 17.156 -25.312 -9.023 1 94.62 127 THR A CA 1
ATOM 1042 C C . THR A 1 127 ? 15.859 -24.562 -9.312 1 94.62 127 THR A C 1
ATOM 1044 O O . THR A 1 127 ? 15.859 -23.547 -10 1 94.62 127 THR A O 1
ATOM 1047 N N . VAL A 1 128 ? 14.789 -25.047 -8.75 1 97.56 128 VAL A N 1
ATOM 1048 C CA . VAL A 1 128 ? 13.484 -24.422 -8.938 1 97.56 128 VAL A CA 1
ATOM 1049 C C . VAL A 1 128 ? 13.508 -23.016 -8.352 1 97.56 128 VAL A C 1
ATOM 1051 O O . VAL A 1 1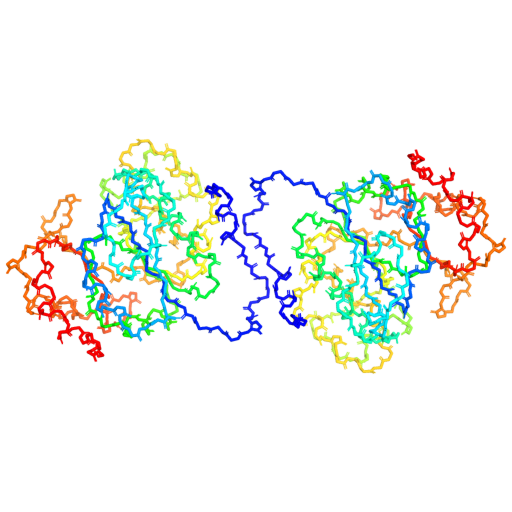28 ? 13.102 -22.047 -9.016 1 97.56 128 VAL A O 1
ATOM 1054 N N . TYR A 1 129 ? 14.055 -22.875 -7.18 1 98.25 129 TYR A N 1
ATOM 1055 C CA . TYR A 1 129 ? 14.156 -21.594 -6.48 1 98.25 129 TYR A CA 1
ATOM 1056 C C . TYR A 1 129 ? 14.961 -20.594 -7.289 1 98.25 129 TYR A C 1
ATOM 1058 O O . TYR A 1 129 ? 14.5 -19.484 -7.547 1 98.25 129 TYR A O 1
ATOM 1066 N N . SER A 1 130 ? 16.109 -21.031 -7.691 1 96.94 130 SER A N 1
ATOM 1067 C CA . SER A 1 130 ? 17.016 -20.141 -8.414 1 96.94 130 SER A CA 1
ATOM 1068 C C . SER A 1 130 ? 16.406 -19.688 -9.742 1 96.94 130 SER A C 1
ATOM 1070 O O . SER A 1 130 ? 16.469 -18.516 -10.086 1 96.94 130 SER A O 1
ATOM 1072 N N . TYR A 1 131 ? 15.766 -20.641 -10.406 1 95.56 131 TYR A N 1
ATOM 1073 C CA . TYR A 1 131 ? 15.164 -20.312 -11.703 1 95.56 131 TYR A CA 1
ATOM 1074 C C . TYR A 1 131 ? 14.078 -19.266 -11.547 1 95.56 131 TYR A C 1
ATOM 1076 O O . TYR A 1 131 ? 14.047 -18.281 -12.289 1 95.56 131 TYR A O 1
ATOM 1084 N N . LEU A 1 132 ? 13.258 -19.438 -10.586 1 97.69 132 LEU A N 1
ATOM 1085 C CA . LEU A 1 132 ? 12.102 -18.562 -10.422 1 97.69 132 LEU A CA 1
ATOM 1086 C C . LEU A 1 132 ? 12.516 -17.219 -9.859 1 97.69 132 LEU A C 1
ATOM 1088 O O . LEU A 1 132 ? 12.055 -16.172 -10.328 1 97.69 132 LEU A O 1
ATOM 1092 N N . ILE A 1 133 ? 13.383 -17.188 -8.875 1 97.94 133 ILE A N 1
ATOM 1093 C CA . ILE A 1 133 ? 13.766 -15.961 -8.195 1 97.94 133 ILE A CA 1
ATOM 1094 C C . ILE A 1 133 ? 14.562 -15.07 -9.141 1 97.94 133 ILE A C 1
ATOM 1096 O O . ILE A 1 133 ? 14.438 -13.844 -9.102 1 97.94 133 ILE A O 1
ATOM 1100 N N . HIS A 1 134 ? 15.289 -15.648 -10.055 1 95.38 134 HIS A N 1
ATOM 1101 C CA . HIS A 1 134 ? 16.172 -14.852 -10.898 1 95.38 134 HIS A CA 1
ATOM 1102 C C . HIS A 1 134 ? 15.523 -14.555 -12.25 1 95.38 134 HIS A C 1
ATOM 1104 O O . HIS A 1 134 ? 16.125 -13.891 -13.102 1 95.38 134 HIS A O 1
ATOM 1110 N N . SER A 1 135 ? 14.32 -15.031 -12.43 1 93.06 135 SER A N 1
ATOM 1111 C CA . SER A 1 135 ? 13.617 -14.734 -13.672 1 93.06 135 SER A CA 1
ATOM 1112 C C . SER A 1 135 ? 13.055 -13.32 -13.672 1 93.06 135 SER A C 1
ATOM 1114 O O . SER A 1 135 ? 12.602 -12.828 -12.633 1 93.06 135 SER A O 1
ATOM 1116 N N . ASN A 1 136 ? 13.039 -12.719 -14.828 1 91.94 136 ASN A N 1
ATOM 1117 C CA . ASN A 1 136 ? 12.398 -11.422 -14.984 1 91.94 136 ASN A CA 1
ATOM 1118 C C . ASN A 1 136 ? 11.039 -11.539 -15.656 1 91.94 136 ASN A C 1
ATOM 1120 O O . ASN A 1 136 ? 10.391 -10.531 -15.945 1 91.94 136 ASN A O 1
ATOM 1124 N N . GLU A 1 137 ? 10.633 -12.805 -15.844 1 93.62 137 GLU A N 1
ATOM 1125 C CA . GLU A 1 137 ? 9.359 -13.047 -16.531 1 93.62 137 GLU A CA 1
ATOM 1126 C C . GLU A 1 137 ? 8.375 -13.773 -15.617 1 93.62 137 GLU A C 1
ATOM 1128 O O . GLU A 1 137 ? 8.781 -14.414 -14.641 1 93.62 137 GLU A O 1
ATOM 1133 N N . THR A 1 138 ? 7.168 -13.586 -15.906 1 96.62 138 THR A N 1
ATOM 1134 C CA . THR A 1 138 ? 6.129 -14.438 -15.344 1 96.62 138 THR A CA 1
ATOM 1135 C C . THR A 1 138 ? 5.727 -15.531 -16.328 1 96.62 138 THR A C 1
ATOM 1137 O O . THR A 1 138 ? 5.863 -15.359 -17.547 1 96.62 138 THR A O 1
ATOM 1140 N N . PHE A 1 139 ? 5.254 -16.625 -15.82 1 96.94 139 PHE A N 1
ATOM 1141 C CA . PHE A 1 139 ? 4.984 -17.797 -16.641 1 96.94 139 PHE A CA 1
ATOM 1142 C C . PHE A 1 139 ? 3.498 -18.141 -16.625 1 96.94 139 PHE A C 1
ATOM 1144 O O . PHE A 1 139 ? 3.029 -18.844 -15.727 1 96.94 139 PHE A O 1
ATOM 1151 N N . VAL A 1 140 ? 2.814 -17.609 -17.594 1 97.69 140 VAL A N 1
ATOM 1152 C CA . VAL A 1 140 ? 1.403 -17.844 -17.875 1 97.69 140 VAL A CA 1
ATOM 1153 C C . VAL A 1 140 ? 1.23 -18.234 -19.344 1 97.69 140 VAL A C 1
ATOM 1155 O O . VAL A 1 140 ? 1.713 -17.547 -20.234 1 97.69 140 VAL A O 1
ATOM 1158 N N . GLU A 1 141 ? 0.618 -19.359 -19.547 1 96.06 141 GLU A N 1
ATOM 1159 C CA . GLU A 1 141 ? 0.354 -19.734 -20.938 1 96.06 141 GLU A CA 1
ATOM 1160 C C . GLU A 1 141 ? -0.693 -18.828 -21.578 1 96.06 141 GLU A C 1
ATOM 1162 O O . GLU A 1 141 ? -1.74 -18.562 -20.984 1 96.06 141 GLU A O 1
ATOM 1167 N N . VAL A 1 142 ? -0.361 -18.297 -22.672 1 96.5 142 VAL A N 1
ATOM 1168 C CA . VAL A 1 142 ? -1.242 -17.391 -23.406 1 96.5 142 VAL A CA 1
ATOM 1169 C C . VAL A 1 142 ? -1.24 -17.75 -24.891 1 96.5 142 VAL A C 1
ATOM 1171 O O . VAL A 1 142 ? -0.193 -17.719 -25.547 1 96.5 142 VAL A O 1
ATOM 1174 N N . TYR A 1 143 ? -2.383 -18.047 -25.422 1 96.38 143 TYR A N 1
ATOM 1175 C CA . TYR A 1 143 ? -2.484 -18.281 -26.859 1 96.38 143 TYR A CA 1
ATOM 1176 C C . TYR A 1 143 ? -3.918 -18.109 -27.344 1 96.38 143 TYR A C 1
ATOM 1178 O O . TYR A 1 143 ? -4.852 -18.062 -26.531 1 96.38 143 TYR A O 1
ATOM 1186 N N . ASP A 1 144 ? -4.031 -17.938 -28.609 1 96.69 144 ASP A N 1
ATOM 1187 C CA . ASP A 1 144 ? -5.34 -17.859 -29.25 1 96.69 144 ASP A CA 1
ATOM 1188 C C . ASP A 1 144 ? -5.82 -19.25 -29.656 1 96.69 144 ASP A C 1
ATOM 1190 O O . ASP A 1 144 ? -5.18 -19.922 -30.469 1 96.69 144 ASP A O 1
ATOM 1194 N N . ASP A 1 145 ? -6.867 -19.734 -29.062 1 95.81 145 ASP A N 1
ATOM 1195 C CA . ASP A 1 145 ? -7.477 -21.016 -29.406 1 95.81 145 ASP A CA 1
ATOM 1196 C C . ASP A 1 145 ? -8.758 -20.812 -30.203 1 95.81 145 ASP A C 1
ATOM 1198 O O . ASP A 1 145 ? -9.797 -20.469 -29.656 1 95.81 145 ASP A O 1
ATOM 1202 N N . PRO A 1 146 ? -8.734 -21.078 -31.469 1 95.25 146 PRO A N 1
ATOM 1203 C CA . PRO A 1 146 ? -9.883 -20.797 -32.344 1 95.25 146 PRO A CA 1
ATOM 1204 C C . PRO A 1 146 ? -11.031 -21.781 -32.125 1 95.25 146 PRO A C 1
ATOM 1206 O O . PRO A 1 146 ? -12.117 -21.578 -32.688 1 95.25 146 PRO A O 1
ATOM 1209 N N . SER A 1 147 ? -10.859 -22.734 -31.344 1 92.12 147 SER A N 1
ATOM 1210 C CA . SER A 1 147 ? -11.852 -23.797 -31.188 1 92.12 147 SER A CA 1
ATOM 1211 C C . SER A 1 147 ? -12.984 -23.359 -30.266 1 92.12 147 SER A C 1
ATOM 1213 O O . SER A 1 147 ? -13.023 -22.219 -29.812 1 92.12 147 SER A O 1
ATOM 1215 N N . VAL A 1 148 ? -13.922 -24.297 -30.047 1 90.56 148 VAL A N 1
ATOM 1216 C CA . VAL A 1 148 ? -15.086 -24.078 -29.188 1 90.56 148 VAL A CA 1
ATOM 1217 C C . VAL A 1 148 ? -14.641 -23.906 -27.734 1 90.56 148 VAL A C 1
ATOM 1219 O O . VAL A 1 148 ? -15.297 -23.219 -26.953 1 90.56 148 VAL A O 1
ATOM 1222 N N . ASP A 1 149 ? -13.484 -24.453 -27.484 1 89.69 149 ASP A N 1
ATOM 1223 C CA . ASP A 1 149 ? -12.992 -24.375 -26.109 1 89.69 149 ASP A CA 1
ATOM 1224 C C . ASP A 1 149 ? -12.203 -23.094 -25.859 1 89.69 149 ASP A C 1
ATOM 1226 O O . ASP A 1 149 ? -11.812 -22.797 -24.734 1 89.69 149 ASP A O 1
ATOM 1230 N N . GLY A 1 150 ? -11.984 -22.391 -26.938 1 93.25 150 GLY A N 1
ATOM 1231 C CA . GLY A 1 150 ? -11.219 -21.156 -26.844 1 93.25 150 GLY A CA 1
ATOM 1232 C C . GLY A 1 150 ? -12.031 -19.922 -27.203 1 93.25 150 GLY A C 1
ATOM 1233 O O . GLY A 1 150 ? -12.719 -19.344 -26.359 1 93.25 150 GLY A O 1
ATOM 1234 N N . ARG A 1 151 ? -12.125 -19.531 -28.469 1 94.69 151 ARG A N 1
ATOM 1235 C CA . ARG A 1 151 ? -12.742 -18.312 -28.953 1 94.69 151 ARG A CA 1
ATOM 1236 C C . ARG A 1 151 ? -14.25 -18.328 -28.734 1 94.69 151 ARG A C 1
ATOM 1238 O O . ARG A 1 151 ? -14.852 -17.297 -28.422 1 94.69 151 ARG A O 1
ATOM 1245 N N . ASP A 1 152 ? -14.836 -19.453 -28.812 1 92.81 152 ASP A N 1
ATOM 1246 C CA . ASP A 1 152 ? -16.281 -19.516 -28.719 1 92.81 152 ASP A CA 1
ATOM 1247 C C . ASP A 1 152 ? -16.766 -19.156 -27.312 1 92.81 152 ASP A C 1
ATOM 1249 O O . ASP A 1 152 ? -17.891 -18.688 -27.125 1 92.81 152 ASP A O 1
ATOM 1253 N N . ARG A 1 153 ? -15.969 -19.375 -26.406 1 93 153 ARG A N 1
ATOM 1254 C CA . ARG A 1 153 ? -16.359 -19.094 -25.031 1 93 153 ARG A CA 1
ATOM 1255 C C . ARG A 1 153 ? -16.391 -17.594 -24.766 1 93 153 ARG A C 1
ATOM 1257 O O . ARG A 1 153 ? -16.969 -17.141 -23.781 1 93 153 ARG A O 1
ATOM 1264 N N . TYR A 1 154 ? -15.812 -16.844 -25.703 1 93.5 154 TYR A N 1
ATOM 1265 C CA . TYR A 1 154 ? -15.875 -15.383 -25.656 1 93.5 154 TYR A CA 1
ATOM 1266 C C . TYR A 1 154 ? -17.312 -14.891 -25.734 1 93.5 154 TYR A C 1
ATOM 1268 O O . TYR A 1 154 ? -17.672 -13.875 -25.141 1 93.5 154 TYR A O 1
ATOM 1276 N N . TYR A 1 155 ? -18.094 -15.656 -26.344 1 91.81 155 TYR A N 1
ATOM 1277 C CA . TYR A 1 155 ? -19.422 -15.188 -26.688 1 91.81 155 TYR A CA 1
ATOM 1278 C C . TYR A 1 155 ? -20.453 -15.656 -25.656 1 91.81 155 TYR A C 1
ATOM 1280 O O . TYR A 1 155 ? -21.641 -15.398 -25.797 1 91.81 155 TYR A O 1
ATOM 1288 N N . PHE A 1 156 ? -19.984 -16.344 -24.641 1 88.94 156 PHE A N 1
ATOM 1289 C CA . PHE A 1 156 ? -20.906 -16.844 -23.641 1 88.94 156 PHE A CA 1
ATOM 1290 C C . PHE A 1 156 ? -21.578 -15.688 -22.906 1 88.94 156 PHE A C 1
ATOM 1292 O O . PHE A 1 156 ? -22.766 -15.773 -22.547 1 88.94 156 PHE A O 1
ATOM 1299 N N . ILE A 1 157 ? -20.812 -14.711 -22.688 1 88.06 157 ILE A N 1
ATOM 1300 C CA . ILE A 1 157 ? -21.312 -13.492 -22.062 1 88.06 157 ILE A CA 1
ATOM 1301 C C . ILE A 1 157 ? -20.594 -12.273 -22.656 1 88.06 157 ILE A C 1
ATOM 1303 O O . ILE A 1 157 ? -19.703 -12.422 -23.484 1 88.06 157 ILE A O 1
ATOM 1307 N N . ASP A 1 158 ? -21.062 -11.156 -22.203 1 89.31 158 ASP A N 1
ATOM 1308 C CA . ASP A 1 158 ? -20.406 -9.914 -22.625 1 89.31 158 ASP A CA 1
ATOM 1309 C C . ASP A 1 158 ? -19.188 -9.609 -21.75 1 89.31 158 ASP A C 1
ATOM 1311 O O . ASP A 1 158 ? -19.25 -9.742 -20.531 1 89.31 158 ASP A O 1
ATOM 1315 N N . TYR A 1 159 ? -18.156 -9.312 -22.422 1 92.75 159 TYR A N 1
ATOM 1316 C CA . TYR A 1 159 ? -16.938 -8.898 -21.734 1 92.75 159 TYR A CA 1
ATOM 1317 C C . TYR A 1 159 ? -16.531 -7.488 -22.141 1 92.75 159 TYR A C 1
ATOM 1319 O O . TYR A 1 159 ? -15.547 -7.305 -22.859 1 92.75 159 TYR A O 1
ATOM 1327 N N . PRO A 1 160 ? -17.234 -6.531 -21.594 1 94.06 160 PRO A N 1
ATOM 1328 C CA . PRO A 1 160 ? -16.859 -5.164 -21.969 1 94.06 160 PRO A CA 1
ATOM 1329 C C . PRO A 1 160 ? -15.398 -4.836 -21.672 1 94.06 160 PRO A C 1
ATOM 1331 O O . PRO A 1 160 ? -14.891 -5.184 -20.609 1 94.06 160 PRO A O 1
ATOM 1334 N N . GLY A 1 161 ? -14.734 -4.227 -22.656 1 95 161 GLY A N 1
ATOM 1335 C CA . GLY A 1 161 ? -13.352 -3.812 -22.469 1 95 161 GLY A CA 1
ATOM 1336 C C . GLY A 1 161 ? -12.352 -4.875 -22.875 1 95 161 GLY A C 1
ATOM 1337 O O . GLY A 1 161 ? -11.141 -4.652 -22.812 1 95 161 GLY A O 1
ATOM 1338 N N . ILE A 1 162 ? -12.867 -6.07 -23.219 1 96.75 162 ILE A N 1
ATOM 1339 C CA . ILE A 1 162 ? -12.016 -7.137 -23.75 1 96.75 162 ILE A CA 1
ATOM 1340 C C . ILE A 1 162 ? -12.406 -7.445 -25.188 1 96.75 162 ILE A C 1
ATOM 1342 O O . ILE A 1 162 ? -13.531 -7.863 -25.453 1 96.75 162 ILE A O 1
ATOM 1346 N N . THR A 1 163 ? -11.523 -7.254 -26.078 1 97.38 163 THR A N 1
ATOM 1347 C CA . THR A 1 163 ? -11.805 -7.566 -27.469 1 97.38 163 THR A CA 1
ATOM 1348 C C . THR A 1 163 ? -11.492 -9.031 -27.781 1 97.38 163 THR A C 1
ATOM 1350 O O . THR A 1 163 ? -10.789 -9.688 -27.016 1 97.38 163 THR A O 1
ATOM 1353 N N . LEU A 1 164 ? -11.977 -9.5 -28.875 1 96.31 164 LEU A N 1
ATOM 1354 C CA . LEU A 1 164 ? -11.742 -10.883 -29.266 1 96.31 164 LEU A CA 1
ATOM 1355 C C . LEU A 1 164 ? -10.258 -11.141 -29.5 1 96.31 164 LEU A C 1
ATOM 1357 O O . LEU 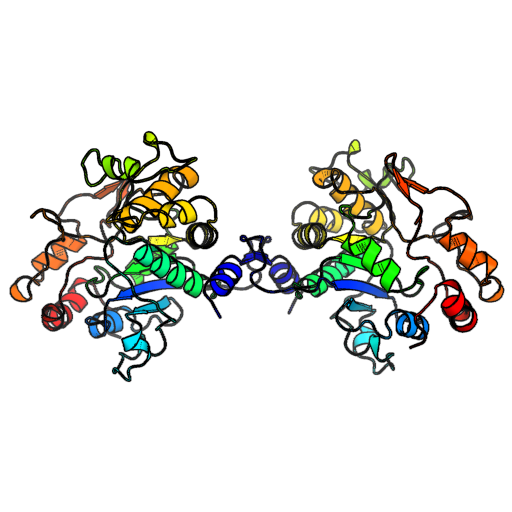A 1 164 ? -9.75 -12.219 -29.188 1 96.31 164 LEU A O 1
ATOM 1361 N N . ASP A 1 165 ? -9.578 -10.156 -30.016 1 96.12 165 ASP A N 1
ATOM 1362 C CA . ASP A 1 165 ? -8.156 -10.305 -30.281 1 96.12 165 ASP A CA 1
ATOM 1363 C C . ASP A 1 165 ? -7.355 -10.398 -28.984 1 96.12 165 ASP A C 1
ATOM 1365 O O . ASP A 1 165 ? -6.234 -10.914 -28.984 1 96.12 165 ASP A O 1
ATOM 1369 N N . GLN A 1 166 ? -7.898 -9.922 -27.922 1 97.12 166 GLN A N 1
ATOM 1370 C CA . GLN A 1 166 ? -7.246 -9.945 -26.609 1 97.12 166 GLN A CA 1
ATOM 1371 C C . GLN A 1 166 ? -7.574 -11.227 -25.859 1 97.12 166 GLN A C 1
ATOM 1373 O O . GLN A 1 166 ? -6.812 -11.656 -24.984 1 97.12 166 GLN A O 1
ATOM 1378 N N . TRP A 1 167 ? -8.742 -11.797 -26.219 1 97.44 167 TRP A N 1
ATOM 1379 C CA . TRP A 1 167 ? -9.203 -13.016 -25.578 1 97.44 167 TRP A CA 1
ATOM 1380 C C . TRP A 1 167 ? -8.203 -14.148 -25.781 1 97.44 167 TRP A C 1
ATOM 1382 O O . TRP A 1 167 ? -7.781 -14.422 -26.906 1 97.44 167 TRP A O 1
ATOM 1392 N N . SER A 1 168 ? -7.77 -14.742 -24.656 1 97.69 168 SER A N 1
ATOM 1393 C CA . SER A 1 168 ? -6.727 -15.758 -24.719 1 97.69 168 SER A CA 1
ATOM 1394 C C . SER A 1 168 ? -7.07 -16.969 -23.859 1 97.69 168 SER A C 1
ATOM 1396 O O . SER A 1 168 ? -7.93 -16.875 -22.969 1 97.69 168 SER A O 1
ATOM 1398 N N . LYS A 1 169 ? -6.465 -18 -24.203 1 96.94 169 LYS A N 1
ATOM 1399 C CA . LYS A 1 169 ? -6.574 -19.25 -23.453 1 96.94 169 LYS A CA 1
ATOM 1400 C C . LYS A 1 169 ? -5.211 -19.703 -22.922 1 96.94 169 LYS A C 1
ATOM 1402 O O . LYS A 1 169 ? -4.176 -19.297 -23.469 1 96.94 169 LYS A O 1
ATOM 1407 N N . GLY A 1 170 ? -5.211 -20.469 -21.875 1 96.38 170 GLY A N 1
ATOM 1408 C CA . GLY A 1 170 ? -4.023 -21.078 -21.297 1 96.38 170 GLY A CA 1
ATOM 1409 C C . GLY A 1 170 ? -4.332 -22.031 -20.172 1 96.38 170 GLY A C 1
ATOM 1410 O O . GLY A 1 170 ? -5.461 -22.078 -19.672 1 96.38 170 GLY A O 1
ATOM 1411 N N . SER A 1 171 ? -3.279 -22.781 -19.844 1 94.5 171 SER A N 1
ATOM 1412 C CA . SER A 1 171 ? -3.404 -23.672 -18.672 1 94.5 171 SER A CA 1
ATOM 1413 C C . SER A 1 171 ? -3.693 -22.875 -17.406 1 94.5 171 SER A C 1
ATOM 1415 O O . SER A 1 171 ? -3.336 -21.688 -17.312 1 94.5 171 SER A O 1
ATOM 1417 N N . GLN A 1 172 ? -4.359 -23.516 -16.453 1 95.44 172 GLN A N 1
ATOM 1418 C CA . GLN A 1 172 ? -4.645 -22.906 -15.156 1 95.44 172 GLN A CA 1
ATOM 1419 C C . GLN A 1 172 ? -3.367 -22.703 -14.352 1 95.44 172 GLN A C 1
ATOM 1421 O O . GLN A 1 172 ? -3.301 -21.828 -13.492 1 95.44 172 GLN A O 1
ATOM 1426 N N . TRP A 1 173 ? -2.365 -23.469 -14.641 1 98.06 173 TRP A N 1
ATOM 1427 C CA . TRP A 1 173 ? -1.16 -23.516 -13.812 1 98.06 173 TRP A CA 1
ATOM 1428 C C . TRP A 1 173 ? -0.188 -22.406 -14.227 1 98.06 173 TRP A C 1
ATOM 1430 O O . TRP A 1 173 ? 0.122 -22.25 -15.406 1 98.06 173 TRP A O 1
ATOM 1440 N N . PHE A 1 174 ? 0.234 -21.625 -13.242 1 98.56 174 PHE A N 1
ATOM 1441 C CA . PHE A 1 174 ? 1.083 -20.484 -13.539 1 98.56 174 PHE A CA 1
ATOM 1442 C C . PHE A 1 174 ? 2.193 -20.344 -12.508 1 98.56 174 PHE A C 1
ATOM 1444 O O . PHE A 1 174 ? 2.117 -20.938 -11.43 1 98.56 174 PHE A O 1
ATOM 1451 N N . GLU A 1 175 ? 3.283 -19.719 -12.82 1 98.69 175 GLU A N 1
ATOM 1452 C CA . GLU A 1 175 ? 4.375 -19.203 -11.992 1 98.69 175 GLU A CA 1
ATOM 1453 C C . GLU A 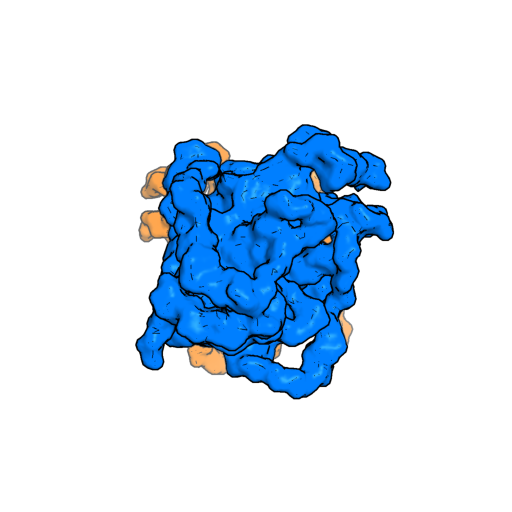1 175 ? 4.582 -17.719 -12.211 1 98.69 175 GLU A C 1
ATOM 1455 O O . GLU A 1 175 ? 5.105 -17.297 -13.25 1 98.69 175 GLU A O 1
ATOM 1460 N N . ILE A 1 176 ? 4.133 -16.922 -11.219 1 98.69 176 ILE A N 1
ATOM 1461 C CA . ILE A 1 176 ? 4.137 -15.484 -11.445 1 98.69 176 ILE A CA 1
ATOM 1462 C C . ILE A 1 176 ? 4.867 -14.781 -10.305 1 98.69 176 ILE A C 1
ATOM 1464 O O . ILE A 1 176 ? 5.207 -15.406 -9.297 1 98.69 176 ILE A O 1
ATOM 1468 N N . ASP A 1 177 ? 5.191 -13.562 -10.555 1 98.38 177 ASP A N 1
ATOM 1469 C CA . ASP A 1 177 ? 5.875 -12.781 -9.523 1 98.38 177 ASP A CA 1
ATOM 1470 C C . ASP A 1 177 ? 4.875 -12.023 -8.656 1 98.38 177 ASP A C 1
ATOM 1472 O O . ASP A 1 177 ? 3.674 -12.023 -8.938 1 98.38 177 ASP A O 1
ATOM 1476 N N . ARG A 1 178 ? 5.352 -11.477 -7.609 1 97.56 178 ARG A N 1
ATOM 1477 C CA . ARG A 1 178 ? 4.539 -10.758 -6.633 1 97.56 178 ARG A CA 1
ATOM 1478 C C . ARG A 1 178 ? 3.754 -9.633 -7.297 1 97.56 178 ARG A C 1
ATOM 1480 O O . ARG A 1 178 ? 2.58 -9.422 -6.988 1 97.56 178 ARG A O 1
ATOM 1487 N N . ASP A 1 179 ? 4.336 -8.898 -8.227 1 96.75 179 ASP A N 1
ATOM 1488 C CA . ASP A 1 179 ? 3.684 -7.77 -8.875 1 96.75 179 ASP A CA 1
ATOM 1489 C C . ASP A 1 179 ? 2.426 -8.211 -9.617 1 96.75 179 ASP A C 1
ATOM 1491 O O . ASP A 1 179 ? 1.36 -7.605 -9.461 1 96.75 179 ASP A O 1
ATOM 1495 N N . LEU A 1 180 ? 2.576 -9.227 -10.391 1 98.31 180 LEU A N 1
ATOM 1496 C CA . LEU A 1 180 ? 1.406 -9.719 -11.109 1 98.31 180 LEU A CA 1
ATOM 1497 C C . LEU A 1 180 ? 0.369 -10.281 -10.148 1 98.31 180 LEU A C 1
ATOM 1499 O O . LEU A 1 180 ? -0.835 -10.117 -10.352 1 98.31 180 LEU A O 1
ATOM 1503 N N . ALA A 1 181 ? 0.813 -10.961 -9.102 1 98.62 181 ALA A N 1
ATOM 1504 C CA . ALA A 1 181 ? -0.109 -11.484 -8.094 1 98.62 181 ALA A CA 1
ATOM 1505 C C . ALA A 1 181 ? -0.948 -10.367 -7.484 1 98.62 181 ALA A C 1
ATOM 1507 O O . ALA A 1 181 ? -2.16 -10.516 -7.309 1 98.62 181 ALA A O 1
ATOM 1508 N N . ILE A 1 182 ? -0.312 -9.273 -7.18 1 98.19 182 ILE A N 1
ATOM 1509 C CA . ILE A 1 182 ? -1.013 -8.125 -6.609 1 98.19 182 ILE A CA 1
ATOM 1510 C C . ILE A 1 182 ? -2.053 -7.609 -7.602 1 98.19 182 ILE A C 1
ATOM 1512 O O . ILE A 1 182 ? -3.178 -7.281 -7.219 1 98.19 182 ILE A O 1
ATOM 1516 N N . GLU A 1 183 ? -1.688 -7.57 -8.891 1 98 183 GLU A N 1
ATOM 1517 C CA . GLU A 1 183 ? -2.627 -7.121 -9.914 1 98 183 GLU A CA 1
ATOM 1518 C C . GLU A 1 183 ? -3.85 -8.031 -9.977 1 98 183 GLU A C 1
ATOM 1520 O O . GLU A 1 183 ? -4.977 -7.555 -10.125 1 98 183 GLU A O 1
ATOM 1525 N N . VAL A 1 184 ? -3.604 -9.25 -9.812 1 98.31 184 VAL A N 1
ATOM 1526 C CA . VAL A 1 184 ? -4.684 -10.227 -9.906 1 98.31 184 VAL A CA 1
ATOM 1527 C C . VAL A 1 184 ? -5.633 -10.07 -8.719 1 98.31 184 VAL A C 1
ATOM 1529 O O . VAL A 1 184 ? -6.852 -9.992 -8.898 1 98.31 184 VAL A O 1
ATOM 1532 N N . VAL A 1 185 ? -5.117 -9.961 -7.523 1 98.25 185 VAL A N 1
ATOM 1533 C CA . VAL A 1 185 ? -5.965 -9.906 -6.336 1 98.25 185 VAL A CA 1
ATOM 1534 C C . VAL A 1 185 ? -6.668 -8.547 -6.27 1 98.25 185 VAL A C 1
ATOM 1536 O O . VAL A 1 185 ? -7.699 -8.406 -5.609 1 98.25 185 VAL A O 1
ATOM 1539 N N . SER A 1 186 ? -6.102 -7.543 -6.973 1 98.06 186 SER A N 1
ATOM 1540 C CA . SER A 1 186 ? -6.641 -6.188 -6.918 1 98.06 186 SER A CA 1
ATOM 1541 C C . SER A 1 186 ? -7.609 -5.93 -8.07 1 98.06 186 SER A C 1
ATOM 1543 O O . SER A 1 186 ? -8.227 -4.863 -8.133 1 98.06 186 SER A O 1
ATOM 1545 N N . ASP A 1 187 ? -7.734 -6.855 -8.984 1 97.38 187 ASP A N 1
ATOM 1546 C CA . ASP A 1 187 ? -8.516 -6.637 -10.203 1 97.38 187 ASP A CA 1
ATOM 1547 C C . ASP A 1 187 ? -10 -6.496 -9.883 1 97.38 187 ASP A C 1
ATOM 1549 O O . ASP A 1 187 ? -10.633 -7.445 -9.406 1 97.38 187 ASP A O 1
ATOM 1553 N N . ARG A 1 188 ? -10.547 -5.332 -10.211 1 95.62 188 ARG A N 1
ATOM 1554 C CA . ARG A 1 188 ? -11.961 -5.062 -9.992 1 95.62 188 ARG A CA 1
ATOM 1555 C C . ARG A 1 188 ? -12.672 -4.773 -11.305 1 95.62 188 ARG A C 1
ATOM 1557 O O . ARG A 1 188 ? -13.867 -4.461 -11.32 1 95.62 188 ARG A O 1
ATOM 1564 N N . ILE A 1 189 ? -11.969 -4.922 -12.305 1 95.81 189 ILE A N 1
ATOM 1565 C CA . ILE A 1 189 ? -12.531 -4.559 -13.602 1 95.81 189 ILE A CA 1
ATOM 1566 C C . ILE A 1 189 ? -12.828 -5.82 -14.406 1 95.81 189 ILE A C 1
ATOM 1568 O O . ILE A 1 189 ? -13.961 -6.031 -14.844 1 95.81 189 ILE A O 1
ATOM 1572 N N . TYR A 1 190 ? -11.859 -6.695 -14.508 1 96 190 TYR A N 1
ATOM 1573 C CA . TYR A 1 190 ? -11.992 -7.809 -15.438 1 96 190 TYR A CA 1
ATOM 1574 C C . TYR A 1 190 ? -12.484 -9.062 -14.719 1 96 190 TYR A C 1
ATOM 1576 O O . TYR A 1 190 ? -13.344 -9.781 -15.242 1 96 190 TYR A O 1
ATOM 1584 N N . PHE A 1 191 ? -11.969 -9.328 -13.531 1 95.81 191 PHE A N 1
ATOM 1585 C CA . PHE A 1 191 ? -12.383 -10.523 -12.812 1 95.81 191 PHE A CA 1
ATOM 1586 C C . PHE A 1 191 ? -13.891 -10.539 -12.609 1 95.81 191 PHE A C 1
ATOM 1588 O O . PHE A 1 191 ? -14.547 -11.562 -12.836 1 95.81 191 PHE A O 1
ATOM 1595 N N . PRO A 1 192 ? -14.5 -9.383 -12.25 1 95 192 PRO A N 1
ATOM 1596 C CA . PRO A 1 192 ? -15.945 -9.383 -12.039 1 95 192 PRO A CA 1
ATOM 1597 C C . PRO A 1 192 ? -16.734 -9.766 -13.289 1 95 192 PRO A C 1
ATOM 1599 O O . PRO A 1 192 ? -17.844 -10.281 -13.195 1 95 192 PRO A O 1
ATOM 1602 N N . LEU A 1 193 ? -16.188 -9.594 -14.445 1 94.94 193 LEU A N 1
ATOM 1603 C CA . LEU A 1 193 ? -16.859 -9.992 -15.68 1 94.94 193 LEU A CA 1
ATOM 1604 C C . LEU A 1 193 ? -17.031 -11.508 -15.75 1 94.94 193 LEU A C 1
ATOM 1606 O O . LEU A 1 193 ? -18.047 -12 -16.203 1 94.94 193 LEU A O 1
ATOM 1610 N N . PHE A 1 194 ? -16.031 -12.195 -15.242 1 93.81 194 PHE A N 1
ATOM 1611 C CA . PHE A 1 194 ? -16.047 -13.656 -15.312 1 93.81 194 PHE A CA 1
ATOM 1612 C C . PHE A 1 194 ? -17.016 -14.234 -14.297 1 93.81 194 PHE A C 1
ATOM 1614 O O . PHE A 1 194 ? -17.453 -15.383 -14.438 1 93.81 194 PHE A O 1
ATOM 1621 N N . LEU A 1 195 ? -17.375 -13.469 -13.32 1 92 195 LEU A N 1
ATOM 1622 C CA . LEU A 1 195 ? -18.344 -13.906 -12.32 1 92 195 LEU A CA 1
ATOM 1623 C C . LEU A 1 195 ? -19.734 -14.031 -12.938 1 92 195 LEU A C 1
ATOM 1625 O O . LEU A 1 195 ? -20.594 -14.727 -12.398 1 92 195 LEU A O 1
ATOM 1629 N N . ARG A 1 196 ? -19.906 -13.414 -14.055 1 91.31 196 ARG A N 1
ATOM 1630 C CA . ARG A 1 196 ? -21.219 -13.383 -14.703 1 91.31 196 ARG A CA 1
ATOM 1631 C C . ARG A 1 196 ? -21.5 -14.688 -15.438 1 91.31 196 ARG A C 1
ATOM 1633 O O . ARG A 1 196 ? -22.641 -14.969 -15.789 1 91.31 196 ARG A O 1
ATOM 1640 N N . CYS A 1 197 ? -20.469 -15.398 -15.758 1 86.38 197 CYS A N 1
ATOM 1641 C CA . CYS A 1 197 ? -20.656 -16.656 -16.484 1 86.38 197 CYS A CA 1
ATOM 1642 C C . CYS A 1 197 ? -21.125 -17.766 -15.555 1 86.38 197 CYS A C 1
ATOM 1644 O O . CYS A 1 197 ? -20.422 -18.109 -14.602 1 86.38 197 CYS A O 1
ATOM 1646 N N . LYS A 1 198 ? -22.359 -18.312 -15.75 1 78.81 198 LYS A N 1
ATOM 1647 C CA . LYS A 1 198 ? -22.953 -19.312 -14.883 1 78.81 198 LYS A CA 1
ATOM 1648 C C . LYS A 1 198 ? -22.812 -20.719 -15.484 1 78.81 198 LYS A C 1
ATOM 1650 O O . LYS A 1 198 ? -23.062 -21.719 -14.812 1 78.81 198 LYS A O 1
ATOM 1655 N N . GLY A 1 199 ? -22.234 -20.922 -16.625 1 79.19 199 GLY A N 1
ATOM 1656 C CA . GLY A 1 199 ? -22.062 -22.219 -17.25 1 79.19 199 GLY A CA 1
ATOM 1657 C C . GLY A 1 199 ? -20.609 -22.672 -17.25 1 79.19 199 GLY A C 1
ATOM 1658 O O . GLY A 1 199 ? -19.844 -22.328 -16.344 1 79.19 199 GLY A O 1
ATOM 1659 N N . GLU A 1 200 ? -20.344 -23.625 -18.078 1 83.62 200 GLU A N 1
ATOM 1660 C CA . GLU A 1 200 ? -19 -24.172 -18.219 1 83.62 200 GLU A CA 1
ATOM 1661 C C . GLU A 1 200 ? -18.094 -23.188 -18.969 1 83.62 200 GLU A C 1
ATOM 1663 O O . GLU A 1 200 ? -17.594 -23.5 -20.062 1 83.62 200 GLU A O 1
ATOM 1668 N N . CYS A 1 201 ? -17.875 -22.094 -18.375 1 86.44 201 CYS A N 1
ATOM 1669 C CA . CYS A 1 201 ? -17.109 -21.016 -18.984 1 86.44 201 CYS A CA 1
ATOM 1670 C C . CYS A 1 201 ? -15.609 -21.328 -18.953 1 86.44 201 CYS A C 1
ATOM 1672 O O . CYS A 1 201 ? -14.844 -20.75 -19.734 1 86.44 201 CYS A O 1
ATOM 1674 N N . PHE A 1 202 ? -15.195 -22.234 -18.094 1 92.12 202 PHE A N 1
ATOM 1675 C CA . PHE A 1 202 ? -13.781 -22.562 -17.922 1 92.12 202 PHE A CA 1
ATOM 1676 C C . PHE A 1 202 ? -12.938 -21.312 -17.797 1 92.12 202 PHE A C 1
ATOM 1678 O O . PHE A 1 202 ? -11.938 -21.141 -18.484 1 92.12 202 PHE A O 1
ATOM 1685 N N . ALA A 1 203 ? -13.43 -20.406 -16.891 1 92.25 203 ALA A N 1
ATOM 1686 C CA . ALA A 1 203 ? -12.852 -19.078 -16.703 1 92.25 203 ALA A CA 1
ATOM 1687 C C . ALA A 1 203 ? -11.391 -19.172 -16.281 1 92.25 203 ALA A C 1
ATOM 1689 O O . ALA A 1 203 ? -10.586 -18.281 -16.594 1 92.25 203 ALA A O 1
ATOM 1690 N N . GLU A 1 204 ? -11.016 -20.25 -15.586 1 93.25 204 GLU A N 1
ATOM 1691 C CA . GLU A 1 204 ? -9.656 -20.438 -15.078 1 93.25 204 GLU A CA 1
ATOM 1692 C C . GLU A 1 204 ? -8.656 -20.578 -16.219 1 93.25 204 GLU A C 1
ATOM 1694 O O . GLU A 1 204 ? -7.453 -20.391 -16.031 1 93.25 204 GLU A O 1
ATOM 1699 N N . GLU A 1 205 ? -9.141 -20.797 -17.422 1 95.56 205 GLU A N 1
ATOM 1700 C CA . GLU A 1 205 ? -8.266 -20.938 -18.578 1 95.56 205 GLU A CA 1
ATOM 1701 C C . GLU A 1 205 ? -8.273 -19.672 -19.422 1 95.56 205 GLU A C 1
ATOM 1703 O O . GLU A 1 205 ? -7.582 -19.594 -20.438 1 95.56 205 GLU A O 1
ATOM 1708 N N . HIS A 1 206 ? -9.086 -18.766 -19.047 1 96.69 206 HIS A N 1
ATOM 1709 C CA . HIS A 1 206 ? -9.242 -17.609 -19.938 1 96.69 206 HIS A CA 1
ATOM 1710 C C . HIS A 1 206 ? -8.938 -16.312 -19.188 1 96.69 206 HIS A C 1
ATOM 1712 O O . HIS A 1 206 ? -8.43 -15.359 -19.781 1 96.69 206 HIS A O 1
ATOM 1718 N N . TYR A 1 207 ? -9.25 -16.234 -17.906 1 96.94 207 TYR A N 1
ATOM 1719 C CA . TYR A 1 207 ? -9.102 -14.984 -17.172 1 96.94 207 TYR A CA 1
ATOM 1720 C C . TYR A 1 207 ? -7.645 -14.531 -17.141 1 96.94 207 TYR A C 1
ATOM 1722 O O . TYR A 1 207 ? -7.293 -13.508 -17.734 1 96.94 207 TYR A O 1
ATOM 1730 N N . LEU A 1 208 ? -6.762 -15.359 -16.578 1 98.12 208 LEU A N 1
ATOM 1731 C CA . LEU A 1 208 ? -5.383 -14.93 -16.375 1 98.12 208 LEU A CA 1
ATOM 1732 C C . LEU A 1 208 ? -4.652 -14.789 -17.703 1 98.12 208 LEU A C 1
ATOM 1734 O O . LEU A 1 208 ? -3.953 -13.805 -17.938 1 98.12 208 LEU A O 1
ATOM 1738 N N . PRO A 1 209 ? -4.859 -15.695 -18.641 1 97.88 209 PRO A N 1
ATOM 1739 C CA . PRO A 1 209 ? -4.23 -15.516 -19.953 1 97.88 209 PRO A CA 1
ATOM 1740 C C . PRO A 1 209 ? -4.656 -14.219 -20.641 1 97.88 209 PRO A C 1
ATOM 1742 O O . PRO A 1 209 ? -3.816 -13.5 -21.203 1 97.88 209 PRO A O 1
ATOM 1745 N N . THR A 1 210 ? -5.918 -13.938 -20.562 1 98.06 210 THR A N 1
ATOM 1746 C CA . THR A 1 210 ? -6.43 -12.719 -21.188 1 98.06 210 THR A CA 1
ATOM 1747 C C . THR A 1 210 ? -5.891 -11.477 -20.469 1 98.06 210 THR A C 1
ATOM 1749 O O . THR A 1 210 ? -5.43 -10.539 -21.125 1 98.06 210 THR A O 1
ATOM 1752 N N . PHE A 1 211 ? -5.945 -11.57 -19.156 1 98.06 211 PHE A N 1
ATOM 1753 C CA . PHE A 1 211 ? -5.477 -10.469 -18.328 1 98.06 211 PHE A CA 1
ATOM 1754 C C . PHE A 1 211 ? -4.012 -10.164 -18.609 1 98.06 211 PHE A C 1
ATOM 1756 O O . PHE A 1 211 ? -3.643 -9 -18.797 1 98.06 211 PHE A O 1
ATOM 1763 N N . VAL A 1 212 ? -3.189 -11.141 -18.719 1 98.06 212 VAL A N 1
ATOM 1764 C CA . VAL A 1 212 ? -1.759 -11.008 -18.984 1 98.06 212 VAL A CA 1
ATOM 1765 C C . VAL A 1 212 ? -1.533 -10.508 -20.406 1 98.06 212 VAL A C 1
ATOM 1767 O O . VAL A 1 212 ? -0.725 -9.602 -20.641 1 98.06 212 VAL A O 1
ATOM 1770 N N . HIS A 1 213 ? -2.242 -11.047 -21.312 1 97.75 213 HIS A N 1
ATOM 1771 C CA . HIS A 1 213 ? -2.127 -10.617 -22.703 1 97.75 213 HIS A CA 1
ATOM 1772 C C . HIS A 1 213 ? -2.41 -9.125 -22.844 1 97.75 213 HIS A C 1
ATOM 1774 O O . HIS A 1 213 ? -1.697 -8.422 -23.562 1 97.75 213 HIS A O 1
ATOM 1780 N N . MET A 1 214 ? -3.377 -8.695 -22.156 1 97.44 214 MET A N 1
ATOM 1781 C CA . MET A 1 214 ? -3.842 -7.316 -22.297 1 97.44 214 MET A CA 1
ATOM 1782 C C . MET A 1 214 ? -2.904 -6.352 -21.578 1 97.44 214 MET A C 1
ATOM 1784 O O . MET A 1 214 ? -2.6 -5.277 -22.109 1 97.44 214 MET A O 1
ATOM 1788 N N . LYS A 1 215 ? -2.396 -6.762 -20.422 1 96.56 215 LYS A N 1
ATOM 1789 C CA . LYS A 1 215 ? -1.844 -5.727 -19.562 1 96.56 215 LYS A CA 1
ATOM 1790 C C . LYS A 1 215 ? -0.391 -6.027 -19.203 1 96.56 215 LYS A C 1
ATOM 1792 O O . LYS A 1 215 ? 0.341 -5.141 -18.75 1 96.56 215 LYS A O 1
ATOM 1797 N N . PHE A 1 216 ? 0.062 -7.227 -19.391 1 96.12 216 PHE A N 1
ATOM 1798 C CA . PHE A 1 216 ? 1.358 -7.598 -18.844 1 96.12 216 PHE A CA 1
ATOM 1799 C C . PHE A 1 216 ? 2.158 -8.422 -19.844 1 96.12 216 PHE A C 1
ATOM 1801 O O . PHE A 1 216 ? 2.92 -9.312 -19.453 1 96.12 216 PHE A O 1
ATOM 1808 N N . ALA A 1 217 ? 2.002 -8.125 -21.078 1 94.12 217 ALA A N 1
ATOM 1809 C CA . ALA A 1 217 ? 2.65 -8.875 -22.141 1 94.12 217 ALA A CA 1
ATOM 1810 C C . ALA A 1 217 ? 4.168 -8.711 -22.094 1 94.12 217 ALA A C 1
ATOM 1812 O O . ALA A 1 217 ? 4.906 -9.664 -22.344 1 94.12 217 ALA A O 1
ATOM 1813 N N . ALA A 1 218 ? 4.668 -7.57 -21.703 1 91.75 218 ALA A N 1
ATOM 1814 C CA . ALA A 1 218 ? 6.086 -7.223 -21.781 1 91.75 218 ALA A CA 1
ATOM 1815 C C . ALA A 1 218 ? 6.91 -8.109 -20.844 1 91.75 218 ALA A C 1
ATOM 1817 O O . ALA A 1 218 ? 8.047 -8.477 -21.172 1 91.75 218 ALA A O 1
ATOM 1818 N N . ASN A 1 219 ? 6.359 -8.578 -19.75 1 91.25 219 ASN A N 1
ATOM 1819 C CA . ASN A 1 219 ? 7.098 -9.367 -18.766 1 91.25 219 ASN A CA 1
ATOM 1820 C C . ASN A 1 219 ? 6.582 -10.805 -18.719 1 91.25 219 ASN A C 1
ATOM 1822 O O . ASN A 1 219 ? 6.754 -11.492 -17.703 1 91.25 219 ASN A O 1
ATOM 1826 N N . SER A 1 220 ? 6.031 -11.211 -19.812 1 94.25 220 SER A N 1
ATOM 1827 C CA . SER A 1 220 ? 5.441 -12.547 -19.797 1 94.25 220 SER A CA 1
ATOM 1828 C C . SER A 1 220 ? 6.164 -13.477 -20.781 1 94.25 220 SER A C 1
ATOM 1830 O O . SER A 1 220 ? 6.527 -13.062 -21.875 1 94.25 220 SER A O 1
ATOM 1832 N N . ALA A 1 221 ? 6.344 -14.695 -20.391 1 92.69 221 ALA A N 1
ATOM 1833 C CA . ALA A 1 221 ? 6.969 -15.703 -21.25 1 92.69 221 ALA A CA 1
ATOM 1834 C C . ALA A 1 221 ? 5.934 -16.391 -22.125 1 92.69 221 ALA A C 1
ATOM 1836 O O . ALA A 1 221 ? 6.289 -17.125 -23.047 1 92.69 221 ALA A O 1
ATOM 1837 N N . TYR A 1 222 ? 4.668 -16.172 -21.828 1 93.12 222 TYR A N 1
ATOM 1838 C CA . TYR A 1 222 ? 3.549 -16.781 -22.531 1 93.12 222 TYR A CA 1
ATOM 1839 C C . TYR A 1 222 ? 3.662 -18.297 -22.531 1 93.12 222 TYR A C 1
ATOM 1841 O O . TYR A 1 222 ? 3.367 -18.953 -23.531 1 93.12 222 TYR A O 1
ATOM 1849 N N . ARG A 1 223 ? 4.066 -18.844 -21.453 1 93 223 ARG A N 1
ATOM 1850 C CA . ARG A 1 223 ? 4.125 -20.281 -21.219 1 93 223 ARG A CA 1
ATOM 1851 C C . ARG A 1 223 ? 3.963 -20.609 -19.734 1 93 223 ARG A C 1
ATOM 1853 O O . ARG A 1 223 ? 4.133 -19.734 -18.875 1 93 223 ARG A O 1
ATOM 1860 N N . SER A 1 224 ? 3.631 -21.828 -19.484 1 94.75 224 SER A N 1
ATOM 1861 C CA . SER A 1 224 ? 3.666 -22.375 -18.141 1 94.75 224 SER A CA 1
ATOM 1862 C C . SER A 1 224 ? 4.883 -23.281 -17.938 1 94.75 224 SER A C 1
ATOM 1864 O O . SER A 1 224 ? 5.359 -23.906 -18.891 1 94.75 224 SER A O 1
ATOM 1866 N N . LEU A 1 225 ? 5.367 -23.312 -16.734 1 95.5 225 LEU A N 1
ATOM 1867 C CA . LEU A 1 225 ? 6.48 -24.203 -16.422 1 95.5 225 LEU A CA 1
ATOM 1868 C C . LEU A 1 225 ? 5.977 -25.531 -15.875 1 95.5 225 LEU A C 1
ATOM 1870 O O . LEU A 1 225 ? 6.758 -26.328 -15.352 1 95.5 225 LEU A O 1
ATOM 1874 N N . THR A 1 226 ? 4.688 -25.75 -15.945 1 97.25 226 THR A N 1
ATOM 1875 C CA . THR A 1 226 ? 4.078 -27 -15.539 1 97.25 226 THR A CA 1
ATOM 1876 C C . THR A 1 226 ? 3.662 -27.828 -16.75 1 97.25 226 THR A C 1
ATOM 1878 O O . THR A 1 226 ? 2.785 -27.406 -17.516 1 97.25 226 THR A O 1
ATOM 1881 N N . TRP A 1 227 ? 4.242 -28.969 -16.875 1 95.38 227 TRP A N 1
ATOM 1882 C CA . TRP A 1 227 ? 3.949 -29.859 -18 1 95.38 227 TRP A CA 1
ATOM 1883 C C . TRP A 1 227 ? 2.676 -30.656 -17.734 1 95.38 227 TRP A C 1
ATOM 1885 O O . TRP A 1 227 ? 2.445 -31.125 -16.625 1 95.38 227 TRP A O 1
ATOM 1895 N N . ALA A 1 228 ? 1.907 -30.797 -18.75 1 95.25 228 ALA A N 1
ATOM 1896 C CA . ALA A 1 228 ? 0.793 -31.734 -18.812 1 95.25 228 ALA A CA 1
ATOM 1897 C C . ALA A 1 228 ? 0.729 -32.438 -20.172 1 95.25 228 ALA A C 1
ATOM 1899 O O . ALA A 1 228 ? 0.894 -31.781 -21.203 1 95.25 228 ALA A O 1
ATOM 1900 N N . ASP A 1 229 ? 0.555 -33.719 -20.156 1 93.44 229 ASP A N 1
ATOM 1901 C CA . ASP A 1 229 ? 0.5 -34.5 -21.406 1 93.44 229 ASP A CA 1
ATOM 1902 C C . ASP A 1 229 ? -0.903 -34.469 -22 1 93.44 229 ASP A C 1
ATOM 1904 O O . ASP A 1 229 ? -1.813 -35.125 -21.5 1 93.44 229 ASP A O 1
ATOM 1908 N N . TRP A 1 230 ? -1.038 -33.781 -23.094 1 91.81 230 TRP A N 1
ATOM 1909 C CA . TRP A 1 230 ? -2.34 -33.656 -23.75 1 91.81 230 TRP A CA 1
ATOM 1910 C C . TRP A 1 230 ? -2.371 -34.438 -25.062 1 91.81 230 TRP A C 1
ATOM 1912 O O . TRP A 1 230 ? -3.287 -34.25 -25.859 1 91.81 230 TRP A O 1
ATOM 1922 N N . THR A 1 231 ? -1.441 -35.25 -25.266 1 88.75 231 THR A N 1
ATOM 1923 C CA . THR A 1 231 ? -1.264 -35.906 -26.547 1 88.75 231 THR A CA 1
ATOM 1924 C C . THR A 1 231 ? -2.451 -36.844 -26.844 1 88.75 231 THR A C 1
ATOM 1926 O O . THR A 1 231 ? -2.803 -37.031 -28 1 88.75 231 THR A O 1
ATOM 1929 N N . LYS A 1 232 ? -3.076 -37.312 -25.844 1 89.5 232 LYS A N 1
ATOM 1930 C CA . LYS A 1 232 ? -4.184 -38.25 -26.031 1 89.5 232 LYS A CA 1
ATOM 1931 C C . LYS A 1 232 ? -5.492 -37.5 -26.266 1 89.5 232 LYS A C 1
ATOM 1933 O O . LYS A 1 232 ? -6.512 -38.125 -26.594 1 89.5 232 LYS A O 1
ATOM 1938 N N . GLY A 1 233 ? -5.484 -36.281 -26.125 1 82.12 233 GLY A N 1
ATOM 1939 C CA . GLY A 1 233 ? -6.695 -35.5 -26.297 1 82.12 233 GLY A CA 1
ATOM 1940 C C . GLY A 1 233 ? -7.699 -35.688 -25.172 1 82.12 233 GLY A C 1
ATOM 1941 O O . GLY A 1 233 ? -7.398 -36.344 -24.188 1 82.12 233 GLY A O 1
ATOM 1942 N N . GLY A 1 234 ? -8.836 -34.938 -25.219 1 83.19 234 GLY A N 1
ATOM 1943 C CA . GLY A 1 234 ? -9.883 -35.094 -24.219 1 83.19 234 GLY A CA 1
ATOM 1944 C C . GLY A 1 234 ? -9.945 -33.906 -23.266 1 83.19 234 GLY A C 1
ATOM 1945 O O . GLY A 1 234 ? -9.289 -32.906 -23.469 1 83.19 234 GLY A O 1
ATOM 1946 N N . ALA A 1 235 ? -10.758 -34.188 -22.25 1 82.81 235 ALA A N 1
ATOM 1947 C CA . ALA A 1 235 ? -11.062 -33.094 -21.328 1 82.81 235 ALA A CA 1
ATOM 1948 C C . ALA A 1 235 ? -10 -33 -20.234 1 82.81 235 ALA A C 1
ATOM 1950 O O . ALA A 1 235 ? -9.914 -32 -19.531 1 82.81 235 ALA A O 1
ATOM 1951 N N . HIS A 1 236 ? -9.203 -34.125 -20.125 1 89.19 236 HIS A N 1
ATOM 1952 C CA . HIS A 1 236 ? -8.18 -34.188 -19.078 1 89.19 236 HIS A CA 1
ATOM 1953 C C . HIS A 1 236 ? -6.84 -34.656 -19.656 1 89.19 236 HIS A C 1
ATOM 1955 O O . HIS A 1 236 ? -6.797 -35.438 -20.578 1 89.19 236 HIS A O 1
ATOM 1961 N N . PRO A 1 237 ? -5.762 -34.094 -19.078 1 93.31 237 PRO A N 1
ATOM 1962 C CA . PRO A 1 237 ? -4.461 -34.594 -19.516 1 93.31 237 PRO A CA 1
ATOM 1963 C C . PRO A 1 237 ? -4.215 -36.031 -19.078 1 93.31 237 PRO A C 1
ATOM 1965 O O . PRO A 1 237 ? -4.926 -36.562 -18.219 1 93.31 237 PRO A O 1
ATOM 1968 N N . THR A 1 238 ? -3.256 -36.594 -19.703 1 93.06 238 THR A N 1
ATOM 1969 C CA . THR A 1 238 ? -2.914 -38 -19.422 1 93.06 238 THR A CA 1
ATOM 1970 C C . THR A 1 238 ? -2.479 -38.156 -17.969 1 93.06 238 THR A C 1
ATOM 1972 O O . THR A 1 238 ? -1.664 -37.375 -17.469 1 93.06 238 THR A O 1
ATOM 1975 N N . GLU A 1 239 ? -3.102 -39.125 -17.312 1 95 239 GLU A N 1
ATOM 1976 C CA . GLU A 1 239 ? -2.648 -39.531 -15.984 1 95 239 GLU A CA 1
ATOM 1977 C C . GLU A 1 239 ? -1.626 -40.656 -16.078 1 95 239 GLU A C 1
ATOM 1979 O O . GLU A 1 239 ? -1.859 -41.656 -16.766 1 95 239 GLU A O 1
ATOM 1984 N N . TYR A 1 240 ? -0.519 -40.531 -15.375 1 94 240 TYR A N 1
ATOM 1985 C CA . TYR A 1 240 ? 0.529 -41.562 -15.445 1 94 240 TYR A CA 1
ATOM 1986 C C . TYR A 1 240 ? 0.273 -42.656 -14.438 1 94 240 TYR A C 1
ATOM 1988 O O . TYR A 1 240 ? 0.265 -42.438 -13.227 1 94 240 TYR A O 1
ATOM 1996 N N . PRO A 1 241 ? 0.074 -43.844 -15.008 1 92 241 PRO A N 1
ATOM 1997 C CA . PRO A 1 241 ? -0.054 -44.969 -14.055 1 92 241 PRO A CA 1
ATOM 1998 C C . PRO A 1 241 ? 1.258 -45.281 -13.344 1 92 241 PRO A C 1
ATOM 2000 O O . PRO A 1 241 ? 2.332 -44.906 -13.828 1 92 241 PRO A O 1
ATOM 2003 N N . SER A 1 242 ? 1.08 -45.938 -12.211 1 91.56 242 SER A N 1
ATOM 2004 C CA . SER A 1 242 ? 2.242 -46.281 -11.398 1 91.56 242 SER A CA 1
ATOM 2005 C C . SER A 1 242 ? 3.285 -47.031 -12.203 1 91.56 242 SER A C 1
ATOM 2007 O O . SER A 1 242 ? 4.488 -46.812 -12.031 1 91.56 242 SER A O 1
ATOM 2009 N N . THR A 1 243 ? 2.824 -47.781 -13.125 1 90.81 243 THR A N 1
ATOM 2010 C CA . THR A 1 243 ? 3.715 -48.625 -13.914 1 90.81 243 THR A CA 1
ATOM 2011 C C . THR A 1 243 ? 4.5 -47.812 -14.922 1 90.81 243 THR A C 1
ATOM 2013 O O . THR A 1 243 ? 5.547 -48.25 -15.414 1 90.81 243 THR A O 1
ATOM 2016 N N . ASN A 1 244 ? 3.99 -46.656 -15.164 1 88.19 244 ASN A N 1
ATOM 2017 C CA . ASN A 1 244 ? 4.613 -45.844 -16.188 1 88.19 244 ASN A CA 1
ATOM 2018 C C . ASN A 1 244 ? 5.555 -44.812 -15.57 1 88.19 244 ASN A C 1
ATOM 2020 O O . ASN A 1 244 ? 6.242 -44.062 -16.281 1 88.19 244 ASN A O 1
ATOM 2024 N N . VAL A 1 245 ? 5.559 -44.781 -14.289 1 90.88 245 VAL A N 1
ATOM 2025 C CA . VAL A 1 245 ? 6.484 -43.875 -13.633 1 90.88 245 VAL A CA 1
ATOM 2026 C C . VAL A 1 245 ? 7.875 -44.5 -13.578 1 90.88 245 VAL A C 1
ATOM 2028 O O . VAL A 1 245 ? 8.164 -45.344 -12.703 1 90.88 245 VAL A O 1
ATOM 2031 N N . THR A 1 246 ? 8.727 -44.125 -14.516 1 91.94 246 THR A N 1
ATOM 2032 C CA . THR A 1 246 ? 10.062 -44.719 -14.672 1 91.94 246 THR A CA 1
ATOM 2033 C C . THR A 1 246 ? 11.117 -43.594 -14.703 1 91.94 246 THR A C 1
ATOM 2035 O O . THR A 1 246 ? 10.781 -42.406 -14.789 1 91.94 246 THR A O 1
ATOM 2038 N N . PHE A 1 247 ? 12.375 -44.062 -14.594 1 91.62 247 PHE A N 1
ATOM 2039 C CA . PHE A 1 247 ? 13.508 -43.156 -14.734 1 91.62 247 PHE A CA 1
ATOM 2040 C C . PHE A 1 247 ? 13.469 -42.469 -16.094 1 91.62 247 PHE A C 1
ATOM 2042 O O . PHE A 1 247 ? 13.703 -41.25 -16.172 1 91.62 247 PHE A O 1
ATOM 2049 N N . GLU A 1 248 ? 13.141 -43.219 -17.109 1 91.38 248 GLU A N 1
ATOM 2050 C CA . GLU A 1 248 ? 13.117 -42.688 -18.469 1 91.38 248 GLU A CA 1
ATOM 2051 C C . GLU A 1 248 ? 12.047 -41.594 -18.625 1 91.38 248 GLU A C 1
ATOM 2053 O O . GLU A 1 248 ? 12.289 -40.562 -19.25 1 91.38 248 GLU A O 1
ATOM 2058 N N . LEU A 1 249 ? 10.906 -41.812 -18.062 1 92.69 249 LEU A N 1
ATOM 2059 C CA . LEU A 1 249 ? 9.828 -40.844 -18.141 1 92.69 249 LEU A CA 1
ATOM 2060 C C . LEU A 1 249 ? 10.227 -39.531 -17.469 1 92.69 249 LEU A C 1
ATOM 2062 O O . LEU A 1 249 ? 10.141 -38.469 -18.094 1 92.69 249 LEU A O 1
ATOM 2066 N N . LEU A 1 250 ? 10.695 -39.656 -16.25 1 91.94 250 LEU A N 1
ATOM 2067 C CA . LEU A 1 250 ? 11.055 -38.469 -15.484 1 91.94 250 LEU A CA 1
ATOM 2068 C C . LEU A 1 250 ? 12.195 -37.719 -16.156 1 91.94 250 LEU A C 1
ATOM 2070 O O . LEU A 1 250 ? 12.188 -36.469 -16.203 1 91.94 250 LEU A O 1
ATOM 2074 N N . ASN A 1 251 ? 13.109 -38.438 -16.688 1 89.56 251 ASN A N 1
ATOM 2075 C CA . ASN A 1 251 ? 14.211 -37.812 -17.406 1 89.56 251 ASN A CA 1
ATOM 2076 C C . ASN A 1 251 ? 13.727 -37.094 -18.672 1 89.56 251 ASN A C 1
ATOM 2078 O O . ASN A 1 251 ? 14.203 -36 -19 1 89.56 251 ASN A O 1
ATOM 2082 N N . SER A 1 252 ? 12.852 -37.719 -19.344 1 89.81 252 SER A N 1
ATOM 2083 C CA . SER A 1 252 ? 12.289 -37.125 -20.547 1 89.81 252 SER A CA 1
ATOM 2084 C C . SER A 1 252 ? 11.523 -35.844 -20.219 1 89.81 252 SER A C 1
ATOM 2086 O O . SER A 1 252 ? 11.609 -34.844 -20.953 1 89.81 252 SER A O 1
ATOM 2088 N N . LEU A 1 253 ? 10.805 -35.844 -19.172 1 90.19 253 LEU A N 1
ATOM 2089 C CA . LEU A 1 253 ? 10.062 -34.688 -18.734 1 90.19 253 LEU A CA 1
ATOM 2090 C C . LEU A 1 253 ? 11.016 -33.531 -18.391 1 90.19 253 LEU A C 1
ATOM 2092 O O . LEU A 1 253 ? 10.812 -32.406 -18.797 1 90.19 253 LEU A O 1
ATOM 2096 N N . ARG A 1 254 ? 12.047 -33.812 -17.719 1 88 254 ARG A N 1
ATOM 2097 C CA . ARG A 1 254 ? 13.039 -32.812 -17.281 1 88 254 ARG A CA 1
ATOM 2098 C C . ARG A 1 254 ? 13.727 -32.188 -18.484 1 88 254 ARG A C 1
ATOM 2100 O O . ARG A 1 254 ? 13.984 -30.984 -18.484 1 88 254 ARG A O 1
ATOM 2107 N N . ASN A 1 255 ? 13.945 -32.969 -19.484 1 83.31 255 ASN A N 1
ATOM 2108 C CA . ASN A 1 255 ? 14.695 -32.469 -20.625 1 83.31 255 ASN A CA 1
ATOM 2109 C C . ASN A 1 255 ? 13.766 -32 -21.75 1 83.31 255 ASN A C 1
ATOM 2111 O O . ASN A 1 255 ? 14.219 -31.688 -22.844 1 83.31 255 ASN A O 1
ATOM 2115 N N . GLY A 1 256 ? 12.5 -32 -21.469 1 82 256 GLY A N 1
ATOM 2116 C CA . GLY A 1 256 ? 11.539 -31.547 -22.453 1 82 256 GLY A CA 1
ATOM 2117 C C . GLY A 1 256 ? 11.422 -32.469 -23.641 1 82 256 GLY A C 1
ATOM 2118 O O . GLY A 1 256 ? 11.281 -32.031 -24.781 1 82 256 GLY A O 1
ATOM 2119 N N . TYR A 1 257 ? 11.594 -33.75 -23.359 1 79.5 257 TYR A N 1
ATOM 2120 C CA . TYR A 1 257 ? 11.562 -34.75 -24.391 1 79.5 257 TYR A CA 1
ATOM 2121 C C . TYR A 1 257 ? 12.617 -34.469 -25.469 1 79.5 257 TYR A C 1
ATOM 2123 O O . TYR A 1 257 ? 12.375 -34.688 -26.656 1 79.5 257 TYR A O 1
ATOM 2131 N N . GLY A 1 258 ? 13.758 -33.969 -25 1 69.69 258 GLY A N 1
ATOM 2132 C CA . GLY A 1 258 ? 14.883 -33.719 -25.875 1 69.69 258 GLY A CA 1
ATOM 2133 C C . GLY A 1 258 ? 14.711 -32.438 -26.719 1 69.69 258 GLY A C 1
ATOM 2134 O O . GLY A 1 258 ? 15.531 -32.188 -27.594 1 69.69 258 GLY A O 1
ATOM 2135 N N . ARG A 1 259 ? 13.656 -31.688 -26.547 1 68 259 ARG A N 1
ATOM 2136 C CA . ARG A 1 259 ? 13.406 -30.484 -27.328 1 68 259 ARG A CA 1
ATOM 2137 C C . ARG A 1 259 ? 13.906 -29.25 -26.609 1 68 259 ARG A C 1
ATOM 2139 O O . ARG A 1 259 ? 13.891 -29.188 -25.375 1 68 259 ARG A O 1
ATOM 2146 N N . ARG A 1 260 ? 14.742 -28.609 -27.375 1 69.62 260 ARG A N 1
ATOM 2147 C CA . ARG A 1 260 ? 15.023 -27.266 -26.891 1 69.62 260 ARG A CA 1
ATOM 2148 C C . ARG A 1 260 ? 13.75 -26.438 -26.812 1 69.62 260 ARG A C 1
ATOM 2150 O O . ARG A 1 260 ? 12.938 -26.438 -27.734 1 69.62 260 ARG A O 1
ATOM 2157 N N . CYS A 1 261 ? 13.508 -26.125 -25.547 1 75.94 261 CYS A N 1
ATOM 2158 C CA . CYS A 1 261 ? 12.281 -25.344 -25.422 1 75.94 261 CYS A CA 1
ATOM 2159 C C . CYS A 1 261 ? 12.539 -23.875 -25.766 1 75.94 261 CYS A C 1
ATOM 2161 O O . CYS A 1 261 ? 13.5 -23.281 -25.281 1 75.94 261 CYS A O 1
ATOM 2163 N N . GLU A 1 262 ? 12.047 -23.484 -26.875 1 69.38 262 GLU A N 1
ATOM 2164 C CA . GLU A 1 262 ? 12.141 -22.109 -27.344 1 69.38 262 GLU A CA 1
ATOM 2165 C C . GLU A 1 262 ? 10.867 -21.328 -27.031 1 69.38 262 GLU A C 1
ATOM 2167 O O . GLU A 1 262 ? 9.766 -21.797 -27.297 1 69.38 262 GLU A O 1
ATOM 2172 N N . TYR A 1 263 ? 11.164 -20.359 -26.203 1 66.62 263 TYR A N 1
ATOM 2173 C CA . TYR A 1 263 ? 10.031 -19.484 -25.906 1 66.62 263 TYR A CA 1
ATOM 2174 C C . TYR A 1 263 ? 10.359 -18.031 -26.266 1 66.62 263 TYR A C 1
ATOM 2176 O O . TYR A 1 263 ? 11.383 -17.5 -25.844 1 66.62 263 TYR A O 1
ATOM 2184 N N . ASN A 1 264 ? 9.461 -17.375 -26.969 1 63.72 264 ASN A N 1
ATOM 2185 C CA . ASN A 1 264 ? 9.617 -15.992 -27.422 1 63.72 264 ASN A CA 1
ATOM 2186 C C . ASN A 1 264 ? 10.992 -15.758 -28.031 1 63.72 264 ASN A C 1
ATOM 2188 O O . ASN A 1 264 ? 11.648 -14.758 -27.734 1 63.72 264 ASN A O 1
ATOM 2192 N N . GLY A 1 265 ? 11.508 -16.688 -28.766 1 64.25 265 GLY A N 1
ATOM 2193 C CA . GLY A 1 265 ? 12.766 -16.562 -29.484 1 64.25 265 GLY A CA 1
ATOM 2194 C C . GLY A 1 265 ? 13.969 -16.891 -28.609 1 64.25 265 GLY A C 1
ATOM 2195 O O . GLY A 1 265 ? 15.117 -16.719 -29.047 1 64.25 265 GLY A O 1
ATOM 2196 N N . ARG A 1 266 ? 13.672 -17.172 -27.375 1 64.5 266 ARG A N 1
ATOM 2197 C CA . ARG A 1 266 ? 14.773 -17.5 -26.484 1 64.5 266 ARG A CA 1
ATOM 2198 C C . ARG A 1 266 ? 14.773 -18.984 -26.125 1 64.5 266 ARG A C 1
ATOM 2200 O O . ARG A 1 266 ? 13.711 -19.578 -25.953 1 64.5 266 ARG A O 1
ATOM 2207 N N . SER A 1 267 ? 15.977 -19.578 -26.297 1 71.12 267 SER A N 1
ATOM 2208 C CA . SER A 1 267 ? 16.109 -20.984 -25.938 1 71.12 267 SER A CA 1
ATOM 2209 C C . SER A 1 267 ? 16.469 -21.156 -24.469 1 71.12 267 SER A C 1
ATOM 2211 O O . SER A 1 267 ? 17.219 -20.344 -23.906 1 71.12 267 SER A O 1
ATOM 2213 N N . SER A 1 268 ? 15.68 -22.078 -23.781 1 74.56 268 SER A N 1
ATOM 2214 C CA . SER A 1 268 ? 15.977 -22.375 -22.391 1 74.56 268 SER A CA 1
ATOM 2215 C C . SER A 1 268 ? 16.266 -23.859 -22.203 1 74.56 268 SER A C 1
ATOM 2217 O O . SER A 1 268 ? 15.703 -24.703 -22.906 1 74.56 268 SER A O 1
ATOM 2219 N N . ASP A 1 269 ? 17.234 -24.094 -21.328 1 74.5 269 ASP A N 1
ATOM 2220 C CA . ASP A 1 269 ? 17.562 -25.469 -21 1 74.5 269 ASP A CA 1
ATOM 2221 C C . ASP A 1 269 ? 16.531 -26.078 -20.047 1 74.5 269 ASP A C 1
ATOM 2223 O O . ASP A 1 269 ? 16.453 -27.297 -19.891 1 74.5 269 ASP A O 1
ATOM 2227 N N . VAL A 1 270 ? 15.766 -25.297 -19.484 1 82.44 270 VAL A N 1
ATOM 2228 C CA . VAL A 1 270 ? 14.703 -25.75 -18.594 1 82.44 270 VAL A CA 1
ATOM 2229 C C . VAL A 1 270 ? 13.344 -25.531 -19.234 1 82.44 270 VAL A C 1
ATOM 2231 O O . VAL A 1 270 ? 12.883 -24.391 -19.359 1 82.44 270 VAL A O 1
ATOM 2234 N N . CYS A 1 271 ? 12.805 -26.641 -19.656 1 88.94 271 CYS A N 1
ATOM 2235 C CA . CYS A 1 271 ? 11.508 -26.531 -20.312 1 88.94 271 CYS A CA 1
ATOM 2236 C C . CYS A 1 271 ? 10.383 -26.453 -19.281 1 88.94 271 CYS A C 1
ATOM 2238 O O . CYS A 1 271 ? 9.516 -25.578 -19.375 1 88.94 271 CYS A O 1
ATOM 2240 N N . PHE A 1 272 ? 10.43 -27.344 -18.344 1 94.25 272 PHE A N 1
ATOM 2241 C CA . PHE A 1 272 ? 9.406 -27.406 -17.312 1 94.25 272 PHE A CA 1
ATOM 2242 C C . PHE A 1 272 ? 10.039 -27.625 -15.938 1 94.25 272 PHE A C 1
ATOM 2244 O O . PHE A 1 272 ? 11.07 -28.281 -15.828 1 94.25 272 PHE A O 1
ATOM 2251 N N . LEU A 1 273 ? 9.43 -27.016 -14.969 1 96.25 273 LEU A N 1
ATOM 2252 C CA . LEU A 1 273 ? 9.883 -27.203 -13.594 1 96.25 273 LEU A CA 1
ATOM 2253 C C . LEU A 1 273 ? 8.992 -28.188 -12.859 1 96.25 273 LEU A C 1
ATOM 2255 O O . LEU A 1 273 ? 9.398 -28.781 -11.852 1 96.25 273 LEU A O 1
ATOM 2259 N N . PHE A 1 274 ? 7.777 -28.344 -13.32 1 97.81 274 PHE A N 1
ATOM 2260 C CA . PHE A 1 274 ? 6.781 -29.203 -12.703 1 97.81 274 PHE A CA 1
ATOM 2261 C C . PHE A 1 274 ? 6.055 -30.031 -13.758 1 97.81 274 PHE A C 1
ATOM 2263 O O . PHE A 1 274 ? 6.125 -29.734 -14.953 1 97.81 274 PHE A O 1
ATOM 2270 N N . ALA A 1 275 ? 5.402 -31.109 -13.281 1 96.81 275 ALA A N 1
ATOM 2271 C CA . ALA A 1 275 ? 4.633 -31.938 -14.203 1 96.81 275 ALA A CA 1
ATOM 2272 C C . ALA A 1 275 ? 3.373 -32.5 -13.539 1 96.81 275 ALA A C 1
ATOM 2274 O O . ALA A 1 275 ? 3.344 -32.688 -12.328 1 96.81 275 ALA A O 1
ATOM 2275 N N . ARG A 1 276 ? 2.488 -32.625 -14.266 1 96.12 276 ARG A N 1
ATOM 2276 C CA . ARG A 1 276 ? 1.235 -33.281 -13.914 1 96.12 276 ARG A CA 1
ATOM 2277 C C . ARG A 1 276 ? 0.764 -34.188 -15.031 1 96.12 276 ARG A C 1
ATOM 2279 O O . ARG A 1 276 ? 1.19 -34.062 -16.172 1 96.12 276 ARG A O 1
ATOM 2286 N N . LYS A 1 277 ? -0.023 -35.375 -14.945 1 95.56 277 LYS A N 1
ATOM 2287 C CA . LYS A 1 277 ? -0.809 -35.688 -13.758 1 95.56 277 LYS A CA 1
ATOM 2288 C C . LYS A 1 277 ? -0.344 -37 -13.125 1 95.56 277 LYS A C 1
ATOM 2290 O O . LYS A 1 277 ? -0.377 -38.062 -13.773 1 95.56 277 LYS A O 1
ATOM 2295 N N . PHE A 1 278 ? 0.045 -36.938 -11.859 1 96.69 278 PHE A N 1
ATOM 2296 C CA . PHE A 1 278 ? 0.516 -38.125 -11.141 1 96.69 278 PHE A CA 1
ATOM 2297 C C . PHE A 1 278 ? -0.429 -38.469 -9.992 1 96.69 278 PHE A C 1
ATOM 2299 O O . PHE A 1 278 ? -0.502 -37.75 -9 1 96.69 278 PHE A O 1
ATOM 2306 N N . PRO A 1 279 ? -1.118 -39.625 -10.172 1 95.38 279 PRO A N 1
ATOM 2307 C CA . PRO A 1 279 ? -2.059 -40.031 -9.125 1 95.38 279 PRO A CA 1
ATOM 2308 C C . PRO A 1 279 ? -1.36 -40.562 -7.883 1 95.38 279 PRO A C 1
ATOM 2310 O O . PRO A 1 279 ? -0.16 -40.844 -7.918 1 95.38 279 PRO A O 1
ATOM 2313 N N . PRO A 1 280 ? -2.145 -40.719 -6.852 1 93.69 280 PRO A N 1
ATOM 2314 C CA . PRO A 1 280 ? -1.564 -41.156 -5.586 1 93.69 280 PRO A CA 1
ATOM 2315 C C . PRO A 1 280 ? -0.838 -42.5 -5.723 1 93.69 280 PRO A C 1
ATOM 2317 O O . PRO A 1 280 ? 0.126 -42.75 -5 1 93.69 280 PRO A O 1
ATOM 2320 N N . THR A 1 281 ? -1.258 -43.312 -6.609 1 95.69 281 THR A N 1
ATOM 2321 C CA . THR A 1 281 ? -0.682 -44.656 -6.785 1 95.69 281 THR A CA 1
ATOM 2322 C C . THR A 1 281 ? 0.761 -44.562 -7.273 1 95.69 281 THR A C 1
ATOM 2324 O O . THR A 1 281 ? 1.506 -45.531 -7.223 1 95.69 281 THR A O 1
ATOM 2327 N N . THR A 1 282 ? 1.154 -43.375 -7.688 1 96.19 282 THR A N 1
ATOM 2328 C CA . THR A 1 282 ? 2.496 -43.188 -8.234 1 96.19 282 THR A CA 1
ATOM 2329 C C . THR A 1 282 ? 3.488 -42.844 -7.133 1 96.19 282 THR A C 1
ATOM 2331 O O . THR A 1 282 ? 4.699 -42.812 -7.367 1 96.19 282 THR A O 1
ATOM 2334 N N . LEU A 1 283 ? 3.037 -42.625 -5.945 1 94.94 283 LEU A N 1
ATOM 2335 C CA . LEU A 1 283 ? 3.85 -42.062 -4.875 1 94.94 283 LEU A CA 1
ATOM 2336 C C . LEU A 1 283 ? 5.055 -42.938 -4.582 1 94.94 283 LEU A C 1
ATOM 2338 O O . LEU A 1 283 ? 6.188 -42.469 -4.523 1 94.94 283 LEU A O 1
ATOM 2342 N N . ASP A 1 284 ? 4.816 -44.25 -4.441 1 94.06 284 ASP A N 1
ATOM 2343 C CA . ASP A 1 284 ? 5.898 -45.156 -4.098 1 94.06 284 ASP A CA 1
ATOM 2344 C C . ASP A 1 284 ? 6.984 -45.156 -5.172 1 94.06 284 ASP A C 1
ATOM 2346 O O . ASP A 1 284 ? 8.172 -45.094 -4.855 1 94.06 284 ASP A O 1
ATOM 2350 N N . GLY A 1 285 ? 6.488 -45.219 -6.383 1 93.31 285 GLY A N 1
ATOM 2351 C CA . GLY A 1 285 ? 7.441 -45.188 -7.48 1 93.31 285 GLY A CA 1
ATOM 2352 C C . GLY A 1 285 ? 8.219 -43.875 -7.535 1 93.31 285 GLY A C 1
ATOM 2353 O O . GLY A 1 285 ? 9.43 -43.875 -7.762 1 93.31 285 GLY A O 1
ATOM 2354 N N . LEU A 1 286 ? 7.555 -42.781 -7.273 1 95.06 286 LEU A N 1
ATOM 2355 C CA . LEU A 1 286 ? 8.18 -41.469 -7.293 1 95.06 286 LEU A CA 1
ATOM 2356 C C . LEU A 1 286 ? 9.219 -41.344 -6.18 1 95.06 286 LEU A C 1
ATOM 2358 O O . LEU A 1 286 ? 10.312 -40.844 -6.406 1 95.06 286 LEU A O 1
ATOM 2362 N N . LEU A 1 287 ? 8.922 -41.875 -4.992 1 93.69 287 LEU A N 1
ATOM 2363 C CA . LEU A 1 287 ? 9.828 -41.781 -3.852 1 93.69 287 LEU A CA 1
ATOM 2364 C C . LEU A 1 287 ? 11.094 -42.594 -4.086 1 93.69 287 LEU A C 1
ATOM 2366 O O . LEU A 1 287 ? 12.164 -42.219 -3.598 1 93.69 287 LEU A O 1
ATOM 2370 N N . ARG A 1 288 ? 10.969 -43.531 -4.852 1 90.94 288 ARG A N 1
ATOM 2371 C CA . ARG A 1 288 ? 12.102 -44.438 -5.121 1 90.94 288 ARG A CA 1
ATOM 2372 C C . ARG A 1 288 ? 13.023 -43.812 -6.176 1 90.94 288 ARG A C 1
ATOM 2374 O O . ARG A 1 288 ? 14.242 -43.938 -6.082 1 90.94 288 ARG A O 1
ATOM 2381 N N . ILE A 1 289 ? 12.445 -43.125 -7.086 1 90.5 289 ILE A N 1
ATOM 2382 C CA . ILE A 1 289 ? 13.203 -42.781 -8.281 1 90.5 289 ILE A CA 1
ATOM 2383 C C . ILE A 1 289 ? 13.523 -41.281 -8.289 1 90.5 289 ILE A C 1
ATOM 2385 O O . ILE A 1 289 ? 14.648 -40.875 -8.602 1 90.5 289 ILE A O 1
ATOM 2389 N N . ALA A 1 290 ? 12.641 -40.438 -7.941 1 86.94 290 ALA A N 1
ATOM 2390 C CA . ALA A 1 290 ? 12.672 -39 -8.156 1 86.94 290 ALA A CA 1
ATOM 2391 C C . ALA A 1 290 ? 13.836 -38.344 -7.402 1 86.94 290 ALA A C 1
ATOM 2393 O O . ALA A 1 290 ? 14.531 -37.5 -7.945 1 86.94 290 ALA A O 1
ATOM 2394 N N . PRO A 1 291 ? 14.109 -38.844 -6.141 1 85.31 291 PRO A N 1
ATOM 2395 C CA . PRO A 1 291 ? 15.195 -38.156 -5.414 1 85.31 291 PRO A CA 1
ATOM 2396 C C . PRO A 1 291 ? 16.547 -38.312 -6.109 1 85.31 291 PRO A C 1
ATOM 2398 O O . PRO A 1 291 ? 17.359 -37.406 -6.082 1 85.31 291 PRO A O 1
ATOM 2401 N N . ASN A 1 292 ? 16.719 -39.312 -6.742 1 83.38 292 ASN A N 1
ATOM 2402 C CA . ASN A 1 292 ? 17.984 -39.562 -7.441 1 83.38 292 ASN A CA 1
ATOM 2403 C C . ASN A 1 292 ? 18.047 -38.781 -8.75 1 83.38 292 ASN A C 1
ATOM 2405 O O . ASN A 1 292 ? 19.094 -38.188 -9.078 1 83.38 292 ASN A O 1
ATOM 2409 N N . ILE A 1 293 ? 16.984 -38.75 -9.406 1 82.31 293 ILE A N 1
ATOM 2410 C CA . ILE A 1 293 ? 16.969 -38.094 -10.719 1 82.31 293 ILE A CA 1
ATOM 2411 C C . ILE A 1 293 ? 16.906 -36.594 -10.555 1 82.31 293 ILE A C 1
ATOM 2413 O O . ILE A 1 293 ? 17.578 -35.844 -11.289 1 82.31 293 ILE A O 1
ATOM 2417 N N . MET A 1 294 ? 16.203 -36.125 -9.609 1 80.25 294 MET A N 1
ATOM 2418 C CA . MET A 1 294 ? 15.953 -34.719 -9.43 1 80.25 294 MET A CA 1
ATOM 2419 C C . MET A 1 294 ? 16.953 -34.094 -8.469 1 80.25 294 MET A C 1
ATOM 2421 O O . MET A 1 294 ? 16.984 -32.875 -8.273 1 80.25 294 MET A O 1
ATOM 2425 N N . HIS A 1 295 ? 17.828 -34.938 -7.906 1 77.75 295 HIS A N 1
ATOM 2426 C CA . HIS A 1 295 ? 18.906 -34.531 -7.012 1 77.75 295 HIS A CA 1
ATOM 2427 C C . HIS A 1 295 ? 18.344 -33.812 -5.777 1 77.75 295 HIS A C 1
ATOM 2429 O O . HIS A 1 295 ? 18.812 -32.719 -5.422 1 77.75 295 HIS A O 1
ATOM 2435 N N . PHE A 1 296 ? 17.359 -34.469 -5.184 1 76.88 296 PHE A N 1
ATOM 2436 C CA . PHE A 1 296 ? 16.906 -33.938 -3.908 1 76.88 296 PHE A CA 1
ATOM 2437 C C . PHE A 1 296 ? 17.984 -34.031 -2.85 1 76.88 296 PHE A C 1
ATOM 2439 O O . PHE A 1 296 ? 18.812 -34.938 -2.889 1 76.88 296 PHE A O 1
ATOM 2446 N N . SER A 1 297 ? 18.5 -32.938 -2.193 1 56.09 297 SER A N 1
ATOM 2447 C CA . SER A 1 297 ? 19.594 -32.969 -1.227 1 56.09 297 SER A CA 1
ATOM 2448 C C . SER A 1 297 ? 19.328 -34.031 -0.145 1 56.09 297 SER A C 1
ATOM 2450 O O . SER A 1 297 ? 18.203 -34.156 0.33 1 56.09 297 SER A O 1
ATOM 2452 N N . ASN A 1 298 ? 20.016 -35.156 -0.171 1 49.38 298 ASN A N 1
ATOM 2453 C CA . ASN A 1 298 ? 20.078 -36.031 0.998 1 49.38 298 ASN A CA 1
ATOM 2454 C C . ASN A 1 298 ? 20.609 -35.281 2.219 1 49.38 298 ASN A C 1
ATOM 2456 O O . ASN A 1 298 ? 21.766 -34.844 2.225 1 49.38 298 ASN A O 1
ATOM 2460 N N . ALA A 1 299 ? 19.859 -34.5 2.768 1 39.03 299 ALA A N 1
ATOM 2461 C CA . ALA A 1 299 ? 20.516 -34.062 4.004 1 39.03 299 ALA A CA 1
ATOM 2462 C C . ALA A 1 299 ? 20.594 -35.219 5.012 1 39.03 299 ALA A C 1
ATOM 2464 O O . ALA A 1 299 ? 19.703 -36.062 5.066 1 39.03 299 ALA A O 1
ATOM 2465 N N . MET B 1 1 ? 11.859 0.928 15.57 1 83.62 1 MET B N 1
ATOM 2466 C CA . MET B 1 1 ? 11.758 1.139 14.133 1 83.62 1 MET B CA 1
ATOM 2467 C C . MET B 1 1 ? 12.461 2.422 13.719 1 83.62 1 MET B C 1
ATOM 2469 O O . MET B 1 1 ? 12.258 3.475 14.328 1 83.62 1 MET B O 1
ATOM 2473 N N . ASN B 1 2 ? 13.422 2.309 12.836 1 90.94 2 ASN B N 1
ATOM 2474 C CA . ASN B 1 2 ? 14.117 3.51 12.383 1 90.94 2 ASN B CA 1
ATOM 2475 C C . ASN B 1 2 ? 13.312 4.266 11.336 1 90.94 2 ASN B C 1
ATOM 2477 O O . ASN B 1 2 ? 12.258 3.793 10.898 1 90.94 2 ASN B O 1
ATOM 2481 N N . ASP B 1 3 ? 13.734 5.449 10.984 1 93.19 3 ASP B N 1
ATOM 2482 C CA . ASP B 1 3 ? 12.984 6.336 10.109 1 93.19 3 ASP B CA 1
ATOM 2483 C C . ASP B 1 3 ? 12.734 5.68 8.75 1 93.19 3 ASP B C 1
ATOM 2485 O O . ASP B 1 3 ? 11.648 5.809 8.18 1 93.19 3 ASP B O 1
ATOM 2489 N N . THR B 1 4 ? 13.766 4.988 8.258 1 94.06 4 THR B N 1
ATOM 2490 C CA . THR B 1 4 ? 13.641 4.367 6.949 1 94.06 4 THR B CA 1
ATOM 2491 C C . THR B 1 4 ? 12.523 3.328 6.945 1 94.06 4 THR B C 1
ATOM 2493 O O . THR B 1 4 ? 11.688 3.311 6.035 1 94.06 4 THR B O 1
ATOM 2496 N N . GLU B 1 5 ? 12.516 2.527 7.961 1 95.31 5 GLU B N 1
ATOM 2497 C CA . GLU B 1 5 ? 11.469 1.52 8.102 1 95.31 5 GLU B CA 1
ATOM 2498 C C . GLU B 1 5 ? 10.102 2.166 8.312 1 95.31 5 GLU B C 1
ATOM 2500 O O . GLU B 1 5 ? 9.102 1.731 7.734 1 95.31 5 GLU B O 1
ATOM 2505 N N . LEU B 1 6 ? 10.094 3.178 9.156 1 97 6 LEU B N 1
ATOM 2506 C CA . LEU B 1 6 ? 8.852 3.891 9.445 1 97 6 LEU B CA 1
ATOM 2507 C C . LEU B 1 6 ? 8.242 4.465 8.172 1 97 6 LEU B C 1
ATOM 2509 O O . LEU B 1 6 ? 7.059 4.27 7.898 1 97 6 LEU B O 1
ATOM 2513 N N . LEU B 1 7 ? 9.062 5.148 7.406 1 97.5 7 LEU B N 1
ATOM 2514 C CA . LEU B 1 7 ? 8.578 5.785 6.18 1 97.5 7 LEU B CA 1
ATOM 2515 C C . LEU B 1 7 ? 8.109 4.738 5.176 1 97.5 7 LEU B C 1
ATOM 2517 O O . LEU B 1 7 ? 7.102 4.941 4.492 1 97.5 7 LEU B O 1
ATOM 2521 N N . TRP B 1 8 ? 8.828 3.615 5.109 1 96.94 8 TRP B N 1
ATOM 2522 C CA . TRP B 1 8 ? 8.445 2.533 4.211 1 96.94 8 TRP B CA 1
ATOM 2523 C C . TRP B 1 8 ? 7.078 1.968 4.59 1 96.94 8 TRP B C 1
ATOM 2525 O O . TRP B 1 8 ? 6.203 1.818 3.736 1 96.94 8 TRP B O 1
ATOM 2535 N N . ARG B 1 9 ? 6.863 1.695 5.82 1 96.31 9 ARG B N 1
ATOM 2536 C CA . ARG B 1 9 ? 5.59 1.171 6.301 1 96.31 9 ARG B CA 1
ATOM 2537 C C . ARG B 1 9 ? 4.465 2.176 6.074 1 96.31 9 ARG B C 1
ATOM 2539 O O . ARG B 1 9 ? 3.357 1.799 5.68 1 96.31 9 ARG B O 1
ATOM 2546 N N . ALA B 1 10 ? 4.777 3.408 6.328 1 97.56 10 ALA B N 1
ATOM 2547 C CA . ALA B 1 10 ? 3.789 4.477 6.172 1 97.56 10 ALA B CA 1
ATOM 2548 C C . ALA B 1 10 ? 3.387 4.641 4.711 1 97.56 10 ALA B C 1
ATOM 2550 O O . ALA B 1 10 ? 2.32 5.188 4.41 1 97.56 10 ALA B O 1
ATOM 2551 N N . SER B 1 11 ? 4.23 4.16 3.809 1 97.38 11 SER B N 1
ATOM 2552 C CA . SER B 1 11 ? 3.992 4.34 2.381 1 97.38 11 SER B CA 1
ATOM 2553 C C . SER B 1 11 ? 3.102 3.234 1.824 1 97.38 11 SER B C 1
ATOM 2555 O O . SER B 1 11 ? 2.783 3.229 0.633 1 97.38 11 SER B O 1
ATOM 2557 N N . MET B 1 12 ? 2.732 2.275 2.666 1 95.62 12 MET B N 1
ATOM 2558 C CA . MET B 1 12 ? 1.873 1.176 2.236 1 95.62 12 MET B CA 1
ATOM 2559 C C . MET B 1 12 ? 0.475 1.679 1.895 1 95.62 12 MET B C 1
ATOM 2561 O O . MET B 1 12 ? -0.152 2.375 2.695 1 95.62 12 MET B O 1
ATOM 2565 N N . THR B 1 13 ? 0.009 1.321 0.706 1 95 13 THR B N 1
ATOM 2566 C CA . THR B 1 13 ? -1.331 1.689 0.265 1 95 13 THR B CA 1
ATOM 2567 C C . THR B 1 13 ? -2.01 0.518 -0.438 1 95 13 THR B C 1
ATOM 2569 O O . THR B 1 13 ? -1.361 -0.237 -1.165 1 95 13 THR B O 1
ATOM 2572 N N . PRO B 1 14 ? -3.281 0.382 -0.168 1 94.38 14 PRO B N 1
ATOM 2573 C CA . PRO B 1 14 ? -3.996 -0.667 -0.899 1 94.38 14 PRO B CA 1
ATOM 2574 C C . PRO B 1 14 ? -4.211 -0.319 -2.371 1 94.38 14 PRO B C 1
ATOM 2576 O O . PRO B 1 14 ? -4.492 0.837 -2.701 1 94.38 14 PRO B O 1
ATOM 2579 N N . ARG B 1 15 ? -4.051 -1.297 -3.197 1 94.94 15 ARG B N 1
ATOM 2580 C CA . ARG B 1 15 ? -4.398 -1.108 -4.602 1 94.94 15 ARG B CA 1
ATOM 2581 C C . ARG B 1 15 ? -5.91 -1.084 -4.797 1 94.94 15 ARG B C 1
ATOM 2583 O O . ARG B 1 15 ? -6.414 -0.446 -5.723 1 94.94 15 ARG B O 1
ATOM 2590 N N . ILE B 1 16 ? -6.566 -1.809 -3.941 1 95.19 16 ILE B N 1
ATOM 2591 C CA . ILE B 1 16 ? -8.023 -1.734 -3.912 1 95.19 16 ILE B CA 1
ATOM 2592 C C . ILE B 1 16 ? -8.461 -0.511 -3.109 1 95.19 16 ILE B C 1
ATOM 2594 O O . ILE B 1 16 ? -8.258 -0.452 -1.895 1 95.19 16 ILE B O 1
ATOM 2598 N N . SER B 1 17 ? -9.133 0.422 -3.721 1 90.62 17 SER B N 1
ATOM 2599 C CA . SER B 1 17 ? -9.383 1.728 -3.121 1 90.62 17 SER B CA 1
ATOM 2600 C C . SER B 1 17 ? -10.531 1.662 -2.113 1 90.62 17 SER B C 1
ATOM 2602 O O . SER B 1 17 ? -10.539 2.404 -1.13 1 90.62 17 SER B O 1
ATOM 2604 N N . GLU B 1 18 ? -11.453 0.727 -2.361 1 91.31 18 GLU B N 1
ATOM 2605 C CA . GLU B 1 18 ? -12.625 0.641 -1.495 1 91.31 18 GLU B CA 1
ATOM 2606 C C . GLU B 1 18 ? -12.305 -0.102 -0.202 1 91.31 18 GLU B C 1
ATOM 2608 O O . GLU B 1 18 ? -11.805 -1.227 -0.236 1 91.31 18 GLU B O 1
ATOM 2613 N N . TYR B 1 19 ? -12.602 0.518 0.917 1 92.06 19 TYR B N 1
ATOM 2614 C CA . TYR B 1 19 ? -12.398 -0.151 2.199 1 92.06 19 TYR B CA 1
ATOM 2615 C C . TYR B 1 19 ? -13.438 -1.248 2.406 1 92.06 19 TYR B C 1
ATOM 2617 O O . TYR B 1 19 ? -14.633 -1.033 2.186 1 92.06 19 TYR B O 1
ATOM 2625 N N . PRO B 1 20 ? -13.031 -2.406 2.799 1 92.56 20 PRO B N 1
ATOM 2626 C CA . PRO B 1 20 ? -13.953 -3.527 2.988 1 92.56 20 PRO B CA 1
ATOM 2627 C C . PRO B 1 20 ? -14.633 -3.506 4.355 1 92.56 20 PRO B C 1
ATOM 2629 O O . PRO B 1 20 ? -15.336 -4.457 4.715 1 92.56 20 PRO B O 1
ATOM 2632 N N . PHE B 1 21 ? -14.438 -2.523 5.172 1 90.12 21 PHE B N 1
ATOM 2633 C CA . PHE B 1 21 ? -15.023 -2.352 6.492 1 90.12 21 PHE B CA 1
ATOM 2634 C C . PHE B 1 21 ? -15.469 -0.909 6.707 1 90.12 21 PHE B C 1
ATOM 2636 O O . PHE B 1 21 ? -15.062 -0.014 5.961 1 90.12 21 PHE B O 1
ATOM 2643 N N . HIS B 1 22 ? -16.359 -0.802 7.625 1 90.38 22 HIS B N 1
ATOM 2644 C CA . HIS B 1 22 ? -16.766 0.55 7.996 1 90.38 22 HIS B CA 1
ATOM 2645 C C . HIS B 1 22 ? -15.641 1.284 8.719 1 90.38 22 HIS B C 1
ATOM 2647 O O . HIS B 1 22 ? -15.039 0.744 9.648 1 90.38 22 HIS B O 1
ATOM 2653 N N . ARG B 1 23 ? -15.328 2.393 8.164 1 89.94 23 ARG B N 1
ATOM 2654 C CA . ARG B 1 23 ? -14.258 3.203 8.742 1 89.94 23 ARG B CA 1
ATOM 2655 C C . ARG B 1 23 ? -14.758 4.598 9.109 1 89.94 23 ARG B C 1
ATOM 2657 O O . ARG B 1 23 ? -15.461 5.234 8.32 1 89.94 23 ARG B O 1
ATOM 2664 N N . VAL B 1 24 ? -14.469 5.039 10.336 1 95.94 24 VAL B N 1
ATOM 2665 C CA . VAL B 1 24 ? -14.695 6.426 10.727 1 95.94 24 VAL B CA 1
ATOM 2666 C C . VAL B 1 24 ? -13.438 7.25 10.469 1 95.94 24 VAL B C 1
ATOM 2668 O O . VAL B 1 24 ? -12.438 7.098 11.172 1 95.94 24 VAL B O 1
ATOM 2671 N N . PRO B 1 25 ? -13.508 8.031 9.477 1 97.56 25 PRO B N 1
ATOM 2672 C CA . PRO B 1 25 ? -12.312 8.836 9.195 1 97.56 25 PRO B CA 1
ATOM 2673 C C . PRO B 1 25 ? -11.945 9.766 10.352 1 97.56 25 PRO B C 1
ATOM 2675 O O . PRO B 1 25 ? -12.828 10.305 11.023 1 97.56 25 PRO B O 1
ATOM 2678 N N . LYS B 1 26 ? -10.68 9.953 10.594 1 98.69 26 LYS B N 1
ATOM 2679 C CA . LYS B 1 26 ? -10.188 10.805 11.672 1 98.69 26 LYS B CA 1
ATOM 2680 C C . LYS B 1 26 ? -9.422 12 11.117 1 98.69 26 LYS B C 1
ATOM 2682 O O . LYS B 1 26 ? -8.906 11.953 10 1 98.69 26 LYS B O 1
ATOM 2687 N N . VAL B 1 27 ? -9.391 13.055 11.906 1 98.88 27 VAL B N 1
ATOM 2688 C CA . VAL B 1 27 ? -8.438 14.148 11.719 1 98.88 27 VAL B CA 1
ATOM 2689 C C . VAL B 1 27 ? -7.258 13.977 12.672 1 98.88 27 VAL B C 1
ATOM 2691 O O . VAL B 1 27 ? -7.449 13.766 13.875 1 98.88 27 VAL B O 1
ATOM 2694 N N . THR B 1 28 ? -6.094 14 12.094 1 98.81 28 THR B N 1
ATOM 2695 C CA . THR B 1 28 ? -4.887 13.867 12.906 1 98.81 28 THR B CA 1
ATOM 2696 C C . THR B 1 28 ? -4.281 15.234 13.211 1 98.81 28 THR B C 1
ATOM 2698 O O . THR B 1 28 ? -4.051 16.031 12.297 1 98.81 28 THR B O 1
ATOM 2701 N N . PHE B 1 29 ? -4.07 15.477 14.438 1 98.88 29 PHE B N 1
ATOM 2702 C CA . PHE B 1 29 ? -3.396 16.688 14.891 1 98.88 29 PHE B CA 1
ATOM 2703 C C . PHE B 1 29 ? -1.95 16.391 15.266 1 98.88 29 PHE B C 1
ATOM 2705 O O . PHE B 1 29 ? -1.688 15.711 16.266 1 98.88 29 PHE B O 1
ATOM 2712 N N . MET B 1 30 ? -1.056 16.891 14.453 1 98.75 30 MET B N 1
ATOM 2713 C CA . MET B 1 30 ? 0.376 16.703 14.672 1 98.75 30 MET B CA 1
ATOM 2714 C C . MET B 1 30 ? 1.006 17.953 15.273 1 98.75 30 MET B C 1
ATOM 2716 O O . MET B 1 30 ? 0.909 19.047 14.703 1 98.75 30 MET B O 1
ATOM 2720 N N . PHE B 1 31 ? 1.642 17.75 16.391 1 97.56 31 PHE B N 1
ATOM 2721 C CA . PHE B 1 31 ? 2.275 18.875 17.078 1 97.56 31 PHE B CA 1
ATOM 2722 C C . PHE B 1 31 ? 3.793 18.781 16.969 1 97.56 31 PHE B C 1
ATOM 2724 O O . PHE B 1 31 ? 4.391 17.797 17.406 1 97.56 31 PHE B O 1
ATOM 2731 N N . MET B 1 32 ? 4.352 19.703 16.344 1 95.94 32 MET B N 1
ATOM 2732 C CA . MET B 1 32 ? 5.801 19.891 16.375 1 95.94 32 MET B CA 1
ATOM 2733 C C . MET B 1 32 ? 6.199 20.938 17.406 1 95.94 32 MET B C 1
ATOM 2735 O O . MET B 1 32 ? 5.945 22.125 17.234 1 95.94 32 MET B O 1
ATOM 2739 N N . THR B 1 33 ? 6.863 20.469 18.5 1 93.12 33 THR B N 1
ATOM 2740 C CA . THR B 1 33 ? 7.082 21.359 19.625 1 93.12 33 THR B CA 1
ATOM 2741 C C . THR B 1 33 ? 8.547 21.344 20.047 1 93.12 33 THR B C 1
ATOM 2743 O O . THR B 1 33 ? 9.25 20.344 19.844 1 93.12 33 THR B O 1
ATOM 2746 N N . ARG B 1 34 ? 9.023 22.406 20.594 1 86.06 34 ARG B N 1
ATOM 2747 C CA . ARG B 1 34 ? 10.359 22.469 21.156 1 86.06 34 ARG B CA 1
ATOM 2748 C C . ARG B 1 34 ? 10.398 21.828 22.547 1 86.06 34 ARG B C 1
ATOM 2750 O O . ARG B 1 34 ? 11.438 21.328 22.984 1 86.06 34 ARG B O 1
ATOM 2757 N N . GLY B 1 35 ? 9.305 21.844 23.234 1 81.5 35 GLY B N 1
ATOM 2758 C CA . GLY B 1 35 ? 9.133 21.297 24.578 1 81.5 35 GLY B CA 1
ATOM 2759 C C . GLY B 1 35 ? 7.75 20.719 24.812 1 81.5 35 GLY B C 1
ATOM 2760 O O . GLY B 1 35 ? 7.223 20 23.969 1 81.5 35 GLY B O 1
ATOM 2761 N N . PRO B 1 36 ? 7.254 21.031 25.938 1 82.94 36 PRO B N 1
ATOM 2762 C CA . PRO B 1 36 ? 5.902 20.531 26.219 1 82.94 36 PRO B CA 1
ATOM 2763 C C . PRO B 1 36 ? 4.828 21.25 25.406 1 82.94 36 PRO B C 1
ATOM 2765 O O . PRO B 1 36 ? 5.07 22.344 24.875 1 82.94 36 PRO B O 1
ATOM 2768 N N . VAL B 1 37 ? 3.73 20.578 25.25 1 89.75 37 VAL B N 1
ATOM 2769 C CA . VAL B 1 37 ? 2.557 21.234 24.703 1 89.75 37 VAL B CA 1
ATOM 2770 C C . VAL B 1 37 ? 1.96 22.188 25.719 1 89.75 37 VAL B C 1
ATOM 2772 O O . VAL B 1 37 ? 1.034 21.828 26.453 1 89.75 37 VAL B O 1
ATOM 2775 N N . VAL B 1 38 ? 2.342 23.391 25.641 1 88.88 38 VAL B N 1
ATOM 2776 C CA . VAL B 1 38 ? 2.123 24.359 26.719 1 88.88 38 VAL B CA 1
ATOM 2777 C C . VAL B 1 38 ? 0.652 24.766 26.75 1 88.88 38 VAL B C 1
ATOM 2779 O O . VAL B 1 38 ? 0.138 25.188 27.797 1 88.88 38 VAL B O 1
ATOM 2782 N N . LEU B 1 39 ? -0.013 24.625 25.719 1 94.44 39 LEU B N 1
ATOM 2783 C CA . LEU B 1 39 ? -1.424 25 25.672 1 94.44 39 LEU B CA 1
ATOM 2784 C C . LEU B 1 39 ? -2.312 23.75 25.734 1 94.44 39 LEU B C 1
ATOM 2786 O O . LEU B 1 39 ? -3.463 23.797 25.297 1 94.44 39 LEU B O 1
ATOM 2790 N N . ALA B 1 40 ? -1.835 22.688 26.328 1 94.31 40 ALA B N 1
ATOM 2791 C CA . ALA B 1 40 ? -2.49 21.391 26.375 1 94.31 40 ALA B CA 1
ATOM 2792 C C . ALA B 1 40 ? -3.879 21.484 27 1 94.31 40 ALA B C 1
ATOM 2794 O O . ALA B 1 40 ? -4.836 20.891 26.5 1 94.31 40 ALA B O 1
ATOM 2795 N N . PRO B 1 41 ? -4.02 22.266 28.078 1 93.62 41 PRO B N 1
ATOM 2796 C CA . PRO B 1 41 ? -5.352 22.328 28.688 1 93.62 41 PRO B CA 1
ATOM 2797 C C . PRO B 1 41 ? -6.41 22.875 27.734 1 93.62 41 PRO B C 1
ATOM 2799 O O . PRO B 1 41 ? -7.57 22.469 27.781 1 93.62 41 PRO B O 1
ATOM 2802 N N . LEU B 1 42 ? -6.012 23.812 26.891 1 94.69 42 LEU B N 1
ATOM 2803 C CA . LEU B 1 42 ? -6.945 24.344 25.906 1 94.69 42 LEU B CA 1
ATOM 2804 C C . LEU B 1 42 ? -7.324 23.281 24.891 1 94.69 42 LEU B C 1
ATOM 2806 O O . LEU B 1 42 ? -8.5 23.109 24.562 1 94.69 42 LEU B O 1
ATOM 2810 N N . TRP B 1 43 ? -6.406 22.547 24.391 1 96.25 43 TRP B N 1
ATOM 2811 C CA . TRP B 1 43 ? -6.629 21.484 23.406 1 96.25 43 TRP B CA 1
ATOM 2812 C C . TRP B 1 43 ? -7.445 20.344 24.016 1 96.25 43 TRP B C 1
ATOM 2814 O O . TRP B 1 43 ? -8.242 19.719 23.312 1 96.25 43 TRP B O 1
ATOM 2824 N N . GLU B 1 44 ? -7.23 20.094 25.281 1 94.62 44 GLU B N 1
ATOM 2825 C CA . GLU B 1 44 ? -8.031 19.078 25.953 1 94.62 44 GLU B CA 1
ATOM 2826 C C . GLU B 1 44 ? -9.523 19.422 25.891 1 94.62 44 GLU B C 1
ATOM 2828 O O . GLU B 1 44 ? -10.352 18.547 25.641 1 94.62 44 GLU B O 1
ATOM 2833 N N . LYS B 1 45 ? -9.766 20.672 26.156 1 93.94 45 LYS B N 1
ATOM 2834 C CA . LYS B 1 45 ? -11.148 21.109 26.047 1 93.94 45 LYS B CA 1
ATOM 2835 C C . LYS B 1 45 ? -11.656 20.984 24.609 1 93.94 45 LYS B C 1
ATOM 2837 O O . LYS B 1 45 ? -12.797 20.562 24.391 1 93.94 45 LYS B O 1
ATOM 2842 N N . PHE B 1 46 ? -10.836 21.266 23.703 1 95.88 46 PHE B N 1
ATOM 2843 C CA . PHE B 1 46 ? -11.164 21.188 22.281 1 95.88 46 PHE B CA 1
ATOM 2844 C C . PHE B 1 46 ? -11.516 19.75 21.891 1 95.88 46 PHE B C 1
ATOM 2846 O O . PHE B 1 46 ? -12.5 19.516 21.188 1 95.88 46 PHE B O 1
ATOM 2853 N N . PHE B 1 47 ? -10.797 18.734 22.406 1 96.75 47 PHE B N 1
ATOM 2854 C CA . PHE B 1 47 ? -10.93 17.344 22 1 96.75 47 PHE B CA 1
ATOM 2855 C C . PHE B 1 47 ? -12.016 16.641 22.812 1 96.75 47 PHE B C 1
ATOM 2857 O O . PHE B 1 47 ? -12.445 15.547 22.453 1 96.75 47 PHE B O 1
ATOM 2864 N N . LYS B 1 48 ? -12.367 17.219 23.906 1 94 48 LYS B N 1
ATOM 2865 C CA . LYS B 1 48 ? -13.266 16.562 24.859 1 94 48 LYS B CA 1
ATOM 2866 C C . LYS B 1 48 ? -14.547 16.109 24.172 1 94 48 LYS B C 1
ATOM 2868 O O . LYS B 1 48 ? -15.195 16.891 23.469 1 94 48 LYS B O 1
ATOM 2873 N N . GLY B 1 49 ? -14.867 14.82 24.359 1 93.88 49 GLY B N 1
ATOM 2874 C CA . GLY B 1 49 ? -16.125 14.289 23.875 1 93.88 49 GLY B CA 1
ATOM 2875 C C . GLY B 1 49 ? -16.047 13.797 22.453 1 93.88 49 GLY B C 1
ATOM 2876 O O . GLY B 1 49 ? -17.062 13.391 21.875 1 93.88 49 GLY B O 1
ATOM 2877 N N . HIS B 1 50 ? -14.875 13.766 21.906 1 96.56 50 HIS B N 1
ATOM 2878 C CA . HIS B 1 50 ? -14.797 13.43 20.484 1 96.56 50 HIS B CA 1
ATOM 2879 C C . HIS B 1 50 ? -13.828 12.281 20.25 1 96.56 50 HIS B C 1
ATOM 2881 O O . HIS B 1 50 ? -13.234 12.18 19.172 1 96.56 50 HIS B O 1
ATOM 2887 N N . ARG B 1 51 ? -13.773 11.453 21.234 1 94.38 51 ARG B N 1
ATOM 2888 C CA . ARG B 1 51 ? -12.922 10.273 21.109 1 94.38 51 ARG B CA 1
ATOM 2889 C C . ARG B 1 51 ? -13.312 9.438 19.906 1 94.38 51 ARG B C 1
ATOM 2891 O O . ARG B 1 51 ? -14.5 9.234 19.641 1 94.38 51 ARG B O 1
ATOM 2898 N N . GLY B 1 52 ? -12.336 9 19.172 1 96.19 52 GLY B N 1
ATOM 2899 C CA . GLY B 1 52 ? -12.594 8.18 18 1 96.19 52 GLY B CA 1
ATOM 2900 C C . GLY B 1 52 ? -12.586 8.977 16.703 1 96.19 52 GLY B C 1
ATOM 2901 O O . GLY B 1 52 ? -12.539 8.398 15.609 1 96.19 52 GLY B O 1
ATOM 2902 N N . LEU B 1 53 ? -12.562 10.297 16.797 1 98.25 53 LEU B N 1
ATOM 2903 C CA . LEU B 1 53 ? -12.641 11.133 15.609 1 98.25 53 LEU B CA 1
ATOM 2904 C C . LEU B 1 53 ? -11.305 11.812 15.336 1 98.25 53 LEU B C 1
ATOM 2906 O O . LEU B 1 53 ? -11.156 12.516 14.328 1 98.25 53 LEU B O 1
ATOM 2910 N N . TYR B 1 54 ? -10.375 11.586 16.25 1 98.5 54 TYR B N 1
ATOM 2911 C CA . TYR B 1 54 ? -9.094 12.258 16.078 1 98.5 54 TYR B CA 1
ATOM 2912 C C . TYR B 1 54 ? -7.941 11.375 16.547 1 98.5 54 TYR B C 1
ATOM 2914 O O . TYR B 1 54 ? -8.156 10.398 17.266 1 98.5 54 TYR B O 1
ATOM 2922 N N . SER B 1 55 ? -6.777 11.641 16.047 1 98.31 55 SER B N 1
ATOM 2923 C CA . SER B 1 55 ? -5.496 11.141 16.531 1 98.31 55 SER B CA 1
ATOM 2924 C C . SER B 1 55 ? -4.531 12.281 16.828 1 98.31 55 SER B C 1
ATOM 2926 O O . SER B 1 55 ? -4.664 13.375 16.266 1 98.31 55 SER B O 1
ATOM 2928 N N . ILE B 1 56 ? -3.643 12.055 17.766 1 98.12 56 ILE B N 1
ATOM 2929 C CA . ILE B 1 56 ? -2.654 13.062 18.141 1 98.12 56 ILE B CA 1
ATOM 2930 C C . ILE B 1 56 ? -1.253 12.461 18.078 1 98.12 56 ILE B C 1
ATOM 2932 O O . ILE B 1 56 ? -1.037 11.336 18.531 1 98.12 56 ILE B O 1
ATOM 2936 N N . TYR B 1 57 ? -0.36 13.141 17.5 1 97.44 57 TYR B N 1
ATOM 2937 C CA . TYR B 1 57 ? 1.061 12.812 17.516 1 97.44 57 TYR B CA 1
ATOM 2938 C C . TYR B 1 57 ? 1.9 14.039 17.844 1 97.44 57 TYR B C 1
ATOM 2940 O O . TYR B 1 57 ? 1.634 15.133 17.344 1 97.44 57 TYR B O 1
ATOM 2948 N N . VAL B 1 58 ? 2.936 13.852 18.656 1 96 58 VAL B N 1
ATOM 2949 C CA . VAL B 1 58 ? 3.762 14.969 19.109 1 96 58 VAL B CA 1
ATOM 2950 C C . VAL B 1 58 ? 5.23 14.672 18.828 1 96 58 VAL B C 1
ATOM 2952 O O . VAL B 1 58 ? 5.738 13.609 19.188 1 96 58 VAL B O 1
ATOM 2955 N N . HIS B 1 59 ? 5.855 15.477 18.094 1 96.19 59 HIS B N 1
ATOM 2956 C CA . HIS B 1 59 ? 7.305 15.492 17.938 1 96.19 59 HIS B CA 1
ATOM 2957 C C . HIS B 1 59 ? 7.941 16.594 18.766 1 96.19 59 HIS B C 1
ATOM 2959 O O . HIS B 1 59 ? 7.871 17.781 18.406 1 96.19 59 HIS B O 1
ATOM 2965 N N . SER B 1 60 ? 8.578 16.25 19.844 1 91.56 60 SER B N 1
ATOM 2966 C CA . SER B 1 60 ? 9.234 17.203 20.75 1 91.56 60 SER B CA 1
ATOM 2967 C C . SER B 1 60 ? 10.742 17 20.766 1 91.56 60 SER B C 1
ATOM 2969 O O . SER B 1 60 ? 11.258 16.094 20.094 1 91.56 60 SER B O 1
ATOM 2971 N N . LYS B 1 61 ? 11.383 17.938 21.422 1 88.56 61 LYS B N 1
ATOM 2972 C CA . LYS B 1 61 ? 12.805 17.672 21.656 1 88.56 61 LYS B CA 1
ATOM 2973 C C . LYS B 1 61 ? 13 16.312 22.328 1 88.56 61 LYS B C 1
ATOM 2975 O O . LYS B 1 61 ? 12.25 15.938 23.234 1 88.56 61 LYS B O 1
ATOM 2980 N N . PRO B 1 62 ? 14.016 15.641 21.875 1 86.5 62 PRO B N 1
ATOM 2981 C CA . PRO B 1 62 ? 14.219 14.281 22.375 1 86.5 62 PRO B CA 1
ATOM 2982 C C . PRO B 1 62 ? 14.32 14.219 23.891 1 86.5 62 PRO B C 1
ATOM 2984 O O . PRO B 1 62 ? 13.914 13.227 24.5 1 86.5 62 PRO B O 1
ATOM 2987 N N . SER B 1 63 ? 14.789 15.219 24.516 1 82.25 63 SER B N 1
ATOM 2988 C CA . SER B 1 63 ? 14.945 15.234 25.953 1 82.25 63 SER B CA 1
ATOM 2989 C C . SER B 1 63 ? 13.594 15.18 26.656 1 82.25 63 SER B C 1
ATOM 2991 O O . SER B 1 63 ? 13.5 14.727 27.812 1 82.25 63 SER B O 1
ATOM 2993 N N . TYR B 1 64 ? 12.594 15.539 26 1 80.69 64 TYR B N 1
ATOM 2994 C CA . TYR B 1 64 ? 11.258 15.531 26.594 1 80.69 64 TYR B CA 1
ATOM 2995 C C . TYR B 1 64 ? 10.617 14.156 26.5 1 80.69 64 TYR B C 1
ATOM 2997 O O . TYR B 1 64 ? 9.664 13.852 27.219 1 80.69 64 TYR B O 1
ATOM 3005 N N . ASN B 1 65 ? 11.055 13.375 25.578 1 75.69 65 ASN B N 1
ATOM 3006 C CA . ASN B 1 65 ? 10.555 12.008 25.469 1 75.69 65 ASN B CA 1
ATOM 3007 C C . ASN B 1 65 ? 11.008 11.148 26.641 1 75.69 65 ASN B C 1
ATOM 3009 O O . ASN B 1 65 ? 10.328 10.195 27.031 1 75.69 65 ASN B O 1
ATOM 3013 N N . ALA B 1 66 ? 12.094 11.539 27.125 1 68.06 66 ALA B N 1
ATOM 3014 C CA . ALA B 1 66 ? 12.68 10.781 28.234 1 68.06 66 ALA B CA 1
ATOM 3015 C C . ALA B 1 66 ? 12.18 11.305 29.578 1 68.06 66 ALA B C 1
ATOM 3017 O O . ALA B 1 66 ? 12.359 10.648 30.609 1 68.06 66 ALA B O 1
ATOM 3018 N N . SER B 1 67 ? 11.516 12.445 29.484 1 65.81 67 SER B N 1
ATOM 3019 C CA . SER B 1 67 ? 11.211 13.102 30.75 1 65.81 67 SER B CA 1
ATOM 3020 C C . SER B 1 67 ? 9.805 12.766 31.219 1 65.81 67 SER B C 1
ATOM 3022 O O . SER B 1 67 ? 8.938 12.438 30.406 1 65.81 67 SER B O 1
ATOM 3024 N N . SER B 1 68 ? 9.625 12.555 32.469 1 62.81 68 SER B N 1
ATOM 3025 C CA . SER B 1 68 ? 8.352 12.32 33.156 1 62.81 68 SER B CA 1
ATOM 3026 C C . SER B 1 68 ? 7.523 13.602 33.219 1 62.81 68 SER B C 1
ATOM 3028 O O . SER B 1 68 ? 6.902 13.891 34.25 1 62.81 68 SER B O 1
ATOM 3030 N N . HIS B 1 69 ? 7.633 14.375 32.219 1 65.38 69 HIS B N 1
ATOM 3031 C CA . HIS B 1 69 ? 6.805 15.578 32.281 1 65.38 69 HIS B CA 1
ATOM 3032 C C . HIS B 1 69 ? 5.32 15.227 32.25 1 65.38 69 HIS B C 1
ATOM 3034 O O . HIS B 1 69 ? 4.906 14.383 31.438 1 65.38 69 HIS B O 1
ATOM 3040 N N . PRO B 1 70 ? 4.746 15.758 33.281 1 64.25 70 PRO B N 1
ATOM 3041 C CA . PRO B 1 70 ? 3.303 15.492 33.281 1 64.25 70 PRO B CA 1
ATOM 3042 C C . PRO B 1 70 ? 2.641 15.961 31.984 1 64.25 70 PRO B C 1
ATOM 3044 O O . PRO B 1 70 ? 2.936 17.047 31.484 1 64.25 70 PRO B O 1
ATOM 3047 N N . GLU B 1 71 ? 2.016 15.016 31.344 1 75 71 GLU B N 1
ATOM 3048 C CA . GLU B 1 71 ? 1.272 15.352 30.125 1 75 71 GLU B CA 1
ATOM 3049 C C . GLU B 1 71 ? -0.233 15.32 30.375 1 75 71 GLU B C 1
ATOM 3051 O O . GLU B 1 71 ? -0.708 14.578 31.234 1 75 71 GLU B O 1
ATOM 3056 N N . SER B 1 72 ? -0.822 16.328 29.844 1 80.31 72 SER B N 1
ATOM 3057 C CA . SER B 1 72 ? -2.281 16.266 29.844 1 80.31 72 SER B CA 1
ATOM 3058 C C . SER B 1 72 ? -2.781 14.922 29.328 1 80.31 72 SER B C 1
ATOM 3060 O O . SER B 1 72 ? -2.104 14.266 28.531 1 80.31 72 SER B O 1
ATOM 3062 N N . PRO B 1 73 ? -3.953 14.461 29.844 1 83 73 PRO B N 1
ATOM 3063 C CA . PRO B 1 73 ? -4.473 13.141 29.5 1 83 73 PRO B CA 1
ATOM 3064 C C . PRO B 1 73 ? -4.574 12.906 28 1 83 73 PRO B C 1
ATOM 3066 O O . PRO B 1 73 ? -4.254 11.82 27.5 1 83 73 PRO B O 1
ATOM 3069 N N . VAL B 1 74 ? -4.883 13.922 27.25 1 91 74 VAL B N 1
ATOM 3070 C CA . VAL B 1 74 ? -5.133 13.734 25.828 1 91 74 VAL B CA 1
ATOM 3071 C C . VAL B 1 74 ? -3.807 13.586 25.094 1 91 74 VAL B C 1
ATOM 3073 O O . VAL B 1 74 ? -3.758 12.992 24 1 91 74 VAL B O 1
ATOM 3076 N N . PHE B 1 75 ? -2.736 14.016 25.703 1 91.62 75 PHE B N 1
ATOM 3077 C CA . PHE B 1 75 ? -1.438 13.984 25.047 1 91.62 75 PHE B CA 1
ATOM 3078 C C . PHE B 1 75 ? -0.583 12.844 25.594 1 91.62 75 PHE B C 1
ATOM 3080 O O . PHE B 1 75 ? 0.529 12.617 25.109 1 91.62 75 PHE B O 1
ATOM 3087 N N . HIS B 1 76 ? -1.099 12.18 26.594 1 86.31 76 HIS B N 1
ATOM 3088 C CA . HIS B 1 76 ? -0.346 11.078 27.188 1 86.31 76 HIS B CA 1
ATOM 3089 C C . HIS B 1 76 ? -0.079 9.977 26.172 1 86.31 76 HIS B C 1
ATOM 3091 O O . HIS B 1 76 ? -1.006 9.492 25.516 1 86.31 76 HIS B O 1
ATOM 3097 N N . GLY B 1 77 ? 1.218 9.633 26.016 1 87.5 77 GLY B N 1
ATOM 3098 C CA . GLY B 1 77 ? 1.597 8.539 25.141 1 87.5 77 GLY B CA 1
ATOM 3099 C C . GLY B 1 77 ? 1.552 8.914 23.672 1 87.5 77 GLY B C 1
ATOM 3100 O O . GLY B 1 77 ? 1.592 8.047 22.797 1 87.5 77 GLY B O 1
ATOM 3101 N N . ARG B 1 78 ? 1.437 10.195 23.391 1 91.56 78 ARG B N 1
ATOM 3102 C CA . ARG B 1 78 ? 1.253 10.617 22.016 1 91.56 78 ARG B CA 1
ATOM 3103 C C . ARG B 1 78 ? 2.568 11.086 21.406 1 91.56 78 ARG B C 1
ATOM 3105 O O . ARG B 1 78 ? 2.629 11.406 20.219 1 91.56 78 ARG B O 1
ATOM 3112 N N . ARG B 1 79 ? 3.611 11.086 22.203 1 91.44 79 ARG B N 1
ATOM 3113 C CA . ARG B 1 79 ? 4.918 11.484 21.688 1 91.44 79 ARG B CA 1
ATOM 3114 C C . ARG B 1 79 ? 5.531 10.383 20.828 1 91.44 79 ARG B C 1
ATOM 3116 O O . ARG B 1 79 ? 5.496 9.211 21.203 1 91.44 79 ARG B O 1
ATOM 3123 N N . ILE B 1 80 ? 6.055 10.742 19.734 1 93.56 80 ILE B N 1
ATOM 3124 C CA . ILE B 1 80 ? 6.738 9.797 18.859 1 93.56 80 ILE B CA 1
ATOM 3125 C C . ILE B 1 80 ? 8.25 9.891 19.094 1 93.56 80 ILE B C 1
ATOM 3127 O O . ILE B 1 80 ? 8.742 10.875 19.625 1 93.56 80 ILE B O 1
ATOM 3131 N N . PRO B 1 81 ? 8.984 8.82 18.688 1 89.88 81 PRO B N 1
ATOM 3132 C CA . PRO B 1 81 ? 10.438 9.008 18.672 1 89.88 81 PRO B CA 1
ATOM 3133 C C . PRO B 1 81 ? 10.859 10.227 17.844 1 89.88 81 PRO B C 1
ATOM 3135 O O . PRO B 1 81 ? 10.344 10.43 16.75 1 89.88 81 PRO B O 1
ATOM 3138 N N . SER B 1 82 ? 11.656 11.062 18.484 1 91.75 82 SER B N 1
ATOM 3139 C CA . SER B 1 82 ? 11.953 12.359 17.875 1 91.75 82 SER B CA 1
ATOM 3140 C C . SER B 1 82 ? 13.461 12.562 17.719 1 91.75 82 SER B C 1
ATOM 3142 O O . SER B 1 82 ? 14.25 11.695 18.094 1 91.75 82 SER B O 1
ATOM 3144 N N . GLN B 1 83 ? 13.812 13.594 16.922 1 90.62 83 GLN B N 1
ATOM 3145 C CA . GLN B 1 83 ? 15.18 14.07 16.703 1 90.62 83 GLN B CA 1
ATOM 3146 C C . GLN B 1 83 ? 15.273 15.586 16.859 1 90.62 83 GLN B C 1
ATOM 3148 O O . GLN B 1 83 ? 14.25 16.281 16.828 1 90.62 83 GLN B O 1
ATOM 3153 N N . GLU B 1 84 ? 16.484 15.984 17.031 1 90.44 84 GLU B N 1
ATOM 3154 C CA . GLU B 1 84 ? 16.688 17.422 17.156 1 90.44 84 GLU B CA 1
ATOM 3155 C C . GLU B 1 84 ? 16.266 18.156 15.883 1 90.44 84 GLU B C 1
ATOM 3157 O O . GLU B 1 84 ? 16.531 17.688 14.781 1 90.44 84 GLU B O 1
ATOM 3162 N N . VAL B 1 85 ? 15.562 19.203 16.125 1 89.88 85 VAL B N 1
ATOM 3163 C CA . VAL B 1 85 ? 15.102 20.047 15.023 1 89.88 85 VAL B CA 1
ATOM 3164 C C . VAL B 1 85 ? 15.711 21.438 15.148 1 89.88 85 VAL B C 1
ATOM 3166 O O . VAL B 1 85 ? 15.742 22.016 16.234 1 89.88 85 VAL B O 1
ATOM 3169 N N . GLU B 1 86 ? 16.25 21.906 14.047 1 85.31 86 GLU B N 1
ATOM 3170 C CA . GLU B 1 86 ? 16.797 23.25 14 1 85.31 86 GLU B CA 1
ATOM 3171 C C . GLU B 1 86 ? 16.062 24.125 12.992 1 85.31 86 GLU B C 1
ATOM 3173 O O . GLU B 1 86 ? 15.812 23.688 11.859 1 85.31 86 GLU B O 1
ATOM 3178 N N . TRP B 1 87 ? 15.805 25.359 13.531 1 81.5 87 TRP B N 1
ATOM 3179 C CA . TRP B 1 87 ? 15.078 26.297 12.672 1 81.5 87 TRP B CA 1
ATOM 3180 C C . TRP B 1 87 ? 15.883 26.609 11.414 1 81.5 87 TRP B C 1
ATOM 3182 O O . TRP B 1 87 ? 17.094 26.859 11.484 1 81.5 87 TRP B O 1
ATOM 3192 N N . GLY B 1 88 ? 15.156 26.562 10.297 1 83.44 88 GLY B N 1
ATOM 3193 C CA . GLY B 1 88 ? 15.773 26.906 9.023 1 83.44 88 GLY B CA 1
ATOM 3194 C C . GLY B 1 88 ? 16.547 25.75 8.406 1 83.44 88 GLY B C 1
ATOM 3195 O O . GLY B 1 88 ? 17.094 25.891 7.309 1 83.44 88 GLY B O 1
ATOM 3196 N N . ARG B 1 89 ? 16.516 24.672 9.109 1 86.62 89 ARG B N 1
ATOM 3197 C CA . ARG B 1 89 ? 17.25 23.516 8.617 1 86.62 89 ARG B CA 1
ATOM 3198 C C . ARG B 1 89 ? 16.297 22.438 8.109 1 86.62 89 ARG B C 1
ATOM 3200 O O . ARG B 1 89 ? 15.102 22.469 8.383 1 86.62 89 ARG B O 1
ATOM 3207 N N . VAL B 1 90 ? 16.922 21.531 7.43 1 90.56 90 VAL B N 1
ATOM 3208 C CA . VAL B 1 90 ? 16.125 20.5 6.781 1 90.56 90 VAL B CA 1
ATOM 3209 C C . VAL B 1 90 ? 15.547 19.562 7.836 1 90.56 90 VAL B C 1
ATOM 3211 O O . VAL B 1 90 ? 14.594 18.828 7.566 1 90.56 90 VAL B O 1
ATOM 3214 N N . SER B 1 91 ? 16.062 19.594 9.031 1 91.88 91 SER B N 1
ATOM 3215 C CA . SER B 1 91 ? 15.578 18.75 10.117 1 91.88 91 SER B CA 1
ATOM 3216 C C . SER B 1 91 ? 14.109 19.016 10.414 1 91.88 91 SER B C 1
ATOM 3218 O O . SER B 1 91 ? 13.398 18.156 10.938 1 91.88 91 SER B O 1
ATOM 3220 N N . GLN B 1 92 ? 13.633 20.25 10.062 1 93.5 92 GLN B N 1
ATOM 3221 C CA . GLN B 1 92 ? 12.219 20.578 10.219 1 93.5 92 GLN B CA 1
ATOM 3222 C C . GLN B 1 92 ? 11.344 19.688 9.336 1 93.5 92 GLN B C 1
ATOM 3224 O O . GLN B 1 92 ? 10.32 19.172 9.789 1 93.5 92 GLN B O 1
ATOM 3229 N N . ILE B 1 93 ? 11.781 19.484 8.148 1 95.31 93 ILE B N 1
ATOM 3230 C CA . ILE B 1 93 ? 11.016 18.656 7.223 1 95.31 93 ILE B CA 1
ATOM 3231 C C . ILE B 1 93 ? 11.086 17.203 7.652 1 95.31 93 ILE B C 1
ATOM 3233 O O . ILE B 1 93 ? 10.109 16.453 7.531 1 95.31 93 ILE B O 1
ATOM 3237 N N . GLU B 1 94 ? 12.25 16.797 8.148 1 95.44 94 GLU B N 1
ATOM 3238 C CA . GLU B 1 94 ? 12.383 15.422 8.641 1 95.44 94 GLU B CA 1
ATOM 3239 C C . GLU B 1 94 ? 11.414 15.148 9.789 1 95.44 94 GLU B C 1
ATOM 3241 O O . GLU B 1 94 ? 10.797 14.078 9.844 1 95.44 94 GLU B O 1
ATOM 3246 N N . ALA B 1 95 ? 11.312 16.109 10.641 1 96.38 95 ALA B N 1
ATOM 3247 C CA . ALA B 1 95 ? 10.367 15.977 11.75 1 96.38 95 ALA B CA 1
ATOM 3248 C C . ALA B 1 95 ? 8.938 15.875 11.242 1 96.38 95 ALA B C 1
ATOM 3250 O O . ALA B 1 95 ? 8.148 15.062 11.727 1 96.38 95 ALA B O 1
ATOM 3251 N N . GLU B 1 96 ? 8.609 16.688 10.266 1 97.69 96 GLU B N 1
ATOM 3252 C CA . GLU B 1 96 ? 7.277 16.656 9.656 1 97.69 96 GLU B CA 1
ATOM 3253 C C . GLU B 1 96 ? 7 15.289 9.016 1 97.69 96 GLU B C 1
ATOM 3255 O O . GLU B 1 96 ? 5.914 14.734 9.188 1 97.69 96 GLU B O 1
ATOM 3260 N N . ARG B 1 97 ? 7.961 14.781 8.352 1 97.75 97 ARG B N 1
ATOM 3261 C CA . ARG B 1 97 ? 7.816 13.484 7.707 1 97.75 97 ARG B CA 1
ATOM 3262 C C . ARG B 1 97 ? 7.633 12.375 8.734 1 97.75 97 ARG B C 1
ATOM 3264 O O . ARG B 1 97 ? 6.859 11.438 8.516 1 97.75 97 ARG B O 1
ATOM 3271 N N . ARG B 1 98 ? 8.352 12.469 9.844 1 97.81 98 ARG B N 1
ATOM 3272 C CA . ARG B 1 98 ? 8.188 11.492 10.922 1 97.81 98 ARG B CA 1
ATOM 3273 C C . ARG B 1 98 ? 6.773 11.539 11.484 1 97.81 98 ARG B C 1
ATOM 3275 O O . ARG B 1 98 ? 6.16 10.492 11.727 1 97.81 98 ARG B O 1
ATOM 3282 N N . LEU B 1 99 ? 6.316 12.711 11.656 1 98.5 99 LEU B N 1
ATOM 3283 C CA . LEU B 1 99 ? 4.957 12.883 12.156 1 98.5 99 LEU B CA 1
ATOM 3284 C C . LEU B 1 99 ? 3.939 12.297 11.18 1 98.5 99 LEU B C 1
ATOM 3286 O O . LEU B 1 99 ? 3.072 11.508 11.57 1 98.5 99 LEU B O 1
ATOM 3290 N N . LEU B 1 100 ? 4.09 12.633 9.93 1 98.81 100 LEU B N 1
ATOM 3291 C CA . LEU B 1 100 ? 3.191 12.133 8.891 1 98.81 100 LEU B CA 1
ATOM 3292 C C . LEU B 1 100 ? 3.234 10.609 8.828 1 98.81 100 LEU B C 1
ATOM 3294 O O . LEU B 1 100 ? 2.191 9.953 8.742 1 98.81 100 LEU B O 1
ATOM 3298 N N . ALA B 1 101 ? 4.438 10.109 8.875 1 98.56 101 ALA B N 1
ATOM 3299 C CA . ALA B 1 101 ? 4.605 8.664 8.773 1 98.56 101 ALA B CA 1
ATOM 3300 C C . ALA B 1 101 ? 3.898 7.949 9.922 1 98.56 101 ALA B C 1
ATOM 3302 O O . ALA B 1 101 ? 3.209 6.949 9.711 1 98.56 101 ALA B O 1
ATOM 3303 N N . ASN B 1 102 ? 4.074 8.43 11.117 1 98.38 102 ASN B N 1
ATOM 3304 C CA . ASN B 1 102 ? 3.387 7.832 12.258 1 98.38 102 ASN B CA 1
ATOM 3305 C C . ASN B 1 102 ? 1.871 7.93 12.109 1 98.38 102 ASN B C 1
ATOM 3307 O O . ASN B 1 102 ? 1.149 6.98 12.422 1 98.38 102 ASN B O 1
ATOM 3311 N N . ALA B 1 103 ? 1.411 9.055 11.641 1 98.56 103 ALA B N 1
ATOM 3312 C CA . ALA B 1 103 ? -0.022 9.242 11.438 1 98.56 103 ALA B CA 1
ATOM 3313 C C . ALA B 1 103 ? -0.571 8.242 10.422 1 98.56 103 ALA B C 1
ATOM 3315 O O . ALA B 1 103 ? -1.676 7.723 10.594 1 98.56 103 ALA B O 1
ATOM 3316 N N . LEU B 1 104 ? 0.189 7.918 9.445 1 98.25 104 LEU B N 1
ATOM 3317 C CA . LEU B 1 104 ? -0.268 7.121 8.312 1 98.25 104 LEU B CA 1
ATOM 3318 C C . LEU B 1 104 ? -0.334 5.641 8.68 1 98.25 104 L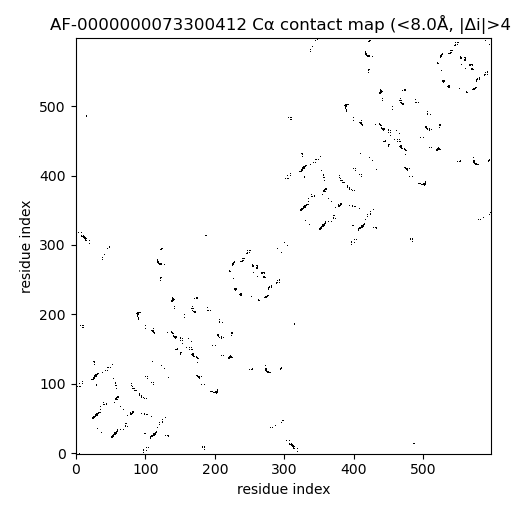EU B C 1
ATOM 3320 O O . LEU B 1 104 ? -0.926 4.844 7.949 1 98.25 104 LEU B O 1
ATOM 3324 N N . LEU B 1 105 ? 0.273 5.266 9.844 1 97 105 LEU B N 1
ATOM 3325 C CA . LEU B 1 105 ? 0.201 3.875 10.281 1 97 105 LEU B CA 1
ATOM 3326 C C . LEU B 1 105 ? -1.229 3.492 10.648 1 97 105 LEU B C 1
ATOM 3328 O O . LEU B 1 105 ? -1.574 2.309 10.664 1 97 105 LEU B O 1
ATOM 3332 N N . ASP B 1 106 ? -2.014 4.48 10.992 1 96.62 106 ASP B N 1
ATOM 3333 C CA . ASP B 1 106 ? -3.439 4.27 11.234 1 96.62 106 ASP B CA 1
ATOM 3334 C C . ASP B 1 106 ? -4.258 4.609 9.984 1 96.62 106 ASP B C 1
ATOM 3336 O O . ASP B 1 106 ? -4.328 5.773 9.586 1 96.62 106 ASP B O 1
ATOM 3340 N N . ILE B 1 107 ? -4.941 3.641 9.422 1 94.31 107 ILE B N 1
ATOM 3341 C CA . ILE B 1 107 ? -5.648 3.764 8.156 1 94.31 107 ILE B CA 1
ATOM 3342 C C . ILE B 1 107 ? -6.848 4.699 8.32 1 94.31 107 ILE B C 1
ATOM 3344 O O . ILE B 1 107 ? -7.395 5.195 7.336 1 94.31 107 ILE B O 1
ATOM 3348 N N . ALA B 1 108 ? -7.273 4.969 9.531 1 96.69 108 ALA B N 1
ATOM 3349 C CA . ALA B 1 108 ? -8.438 5.82 9.781 1 96.69 108 ALA B CA 1
ATOM 3350 C C . ALA B 1 108 ? -8.078 7.297 9.648 1 96.69 108 ALA B C 1
ATOM 3352 O O . ALA B 1 108 ? -8.961 8.148 9.523 1 96.69 108 ALA B O 1
ATOM 3353 N N . ASN B 1 109 ? -6.789 7.605 9.734 1 98.31 109 ASN B N 1
ATOM 3354 C CA . ASN B 1 109 ? -6.363 9 9.641 1 98.31 109 ASN B CA 1
ATOM 3355 C C . ASN B 1 109 ? -6.469 9.523 8.211 1 98.31 109 ASN B C 1
ATOM 3357 O O . ASN B 1 109 ? -5.617 9.219 7.371 1 98.31 109 ASN B O 1
ATOM 3361 N N . GLN B 1 110 ? -7.453 10.359 8.008 1 98.19 110 GLN B N 1
ATOM 3362 C CA . GLN B 1 110 ? -7.785 10.797 6.66 1 98.19 110 GLN B CA 1
ATOM 3363 C C . GLN B 1 110 ? -7.254 12.203 6.391 1 98.19 110 GLN B C 1
ATOM 3365 O O . GLN B 1 110 ? -6.91 12.531 5.254 1 98.19 110 GLN B O 1
ATOM 3370 N N . ARG B 1 111 ? -7.285 13.055 7.406 1 98.75 111 ARG B N 1
ATOM 3371 C CA . ARG B 1 111 ? -6.785 14.422 7.332 1 98.75 111 ARG B CA 1
ATOM 3372 C C . ARG B 1 111 ? -5.723 14.672 8.398 1 98.75 111 ARG B C 1
ATOM 3374 O O . ARG B 1 111 ? -5.82 14.164 9.516 1 98.75 111 ARG B O 1
ATOM 3381 N N . VAL B 1 112 ? -4.707 15.453 8 1 98.75 112 VAL B N 1
ATOM 3382 C CA . VAL B 1 112 ? -3.641 15.719 8.961 1 98.75 112 VAL B CA 1
ATOM 3383 C C . VAL B 1 112 ? -3.371 17.219 9.023 1 98.75 112 VAL B C 1
ATOM 3385 O O . VAL B 1 112 ? -3.391 17.906 8 1 98.75 112 VAL B O 1
ATOM 3388 N N . VAL B 1 113 ? -3.176 17.688 10.195 1 98.88 113 VAL B N 1
ATOM 3389 C CA . VAL B 1 113 ? -2.896 19.094 10.492 1 98.88 113 VAL B CA 1
ATOM 3390 C C . VAL B 1 113 ? -1.55 19.219 11.203 1 98.88 113 VAL B C 1
ATOM 3392 O O . VAL B 1 113 ? -1.269 18.469 12.141 1 98.88 113 VAL B O 1
ATOM 3395 N N . LEU B 1 114 ? -0.72 20.078 10.711 1 98.88 114 LEU B N 1
ATOM 3396 C CA . LEU B 1 114 ? 0.521 20.375 11.414 1 98.88 114 LEU B CA 1
ATOM 3397 C C . LEU B 1 114 ? 0.365 21.625 12.281 1 98.88 114 LEU B C 1
ATOM 3399 O O . LEU B 1 114 ? -0.043 22.688 11.789 1 98.88 114 LEU B O 1
ATOM 3403 N N . LEU B 1 115 ? 0.696 21.484 13.578 1 98.31 115 LEU B N 1
ATOM 3404 C CA . LEU B 1 115 ? 0.56 22.562 14.555 1 98.31 115 LEU B CA 1
ATOM 3405 C C . LEU B 1 115 ? 1.838 22.719 15.367 1 98.31 115 LEU B C 1
ATOM 3407 O O . LEU B 1 115 ? 2.604 21.766 15.523 1 98.31 115 LEU B O 1
ATOM 3411 N N . SER B 1 116 ? 2.051 23.938 15.828 1 96.19 116 SER B N 1
ATOM 3412 C CA . SER B 1 116 ? 3.109 24.188 16.797 1 96.19 116 SER B CA 1
ATOM 3413 C C . SER B 1 116 ? 2.555 24.25 18.219 1 96.19 116 SER B C 1
ATOM 3415 O O . SER B 1 116 ? 1.344 24.125 18.422 1 96.19 116 SER B O 1
ATOM 3417 N N . GLU B 1 117 ? 3.428 24.406 19.203 1 94.25 117 GLU B N 1
ATOM 3418 C CA . GLU B 1 117 ? 3.037 24.531 20.609 1 94.25 117 GLU B CA 1
ATOM 3419 C C . GLU B 1 117 ? 2.285 25.844 20.859 1 94.25 117 GLU B C 1
ATOM 3421 O O . GLU B 1 117 ? 1.627 26 21.891 1 94.25 117 GLU B O 1
ATOM 3426 N N . SER B 1 118 ? 2.379 26.781 19.844 1 96.31 118 SER B N 1
ATOM 3427 C CA . SER B 1 118 ? 1.791 28.109 20.062 1 96.31 118 SER B CA 1
ATOM 3428 C C . SER B 1 118 ? 0.547 28.297 19.203 1 96.31 118 SER B C 1
ATOM 3430 O O . SER B 1 118 ? 0.118 29.422 18.969 1 96.31 118 SER B O 1
ATOM 3432 N N . CYS B 1 119 ? -0.01 27.203 18.688 1 97.38 119 CYS B N 1
ATOM 3433 C CA . CYS B 1 119 ? -1.23 27.234 17.891 1 97.38 119 CYS B CA 1
ATOM 3434 C C . CYS B 1 119 ? -2.461 27.031 18.766 1 97.38 119 CYS B C 1
ATOM 3436 O O . CYS B 1 119 ? -2.404 26.328 19.766 1 97.38 119 CYS B O 1
ATOM 3438 N N . ILE B 1 120 ? -3.572 27.656 18.391 1 97 120 ILE B N 1
ATOM 3439 C CA . ILE B 1 120 ? -4.859 27.453 19.031 1 97 120 ILE B CA 1
ATOM 3440 C C . ILE B 1 120 ? -5.934 27.188 17.984 1 97 120 ILE B C 1
ATOM 3442 O O . ILE B 1 120 ? -5.805 27.625 16.828 1 97 120 ILE B O 1
ATOM 3446 N N . PRO B 1 121 ? -6.945 26.438 18.312 1 97.25 121 PRO B N 1
ATOM 3447 C CA . PRO B 1 121 ? -8.102 26.328 17.422 1 97.25 121 PRO B CA 1
ATOM 3448 C C . PRO B 1 121 ? -9 27.562 17.469 1 97.25 121 PRO B C 1
ATOM 3450 O O . PRO B 1 121 ? -9.156 28.172 18.531 1 97.25 121 PRO B O 1
ATOM 3453 N N . LEU B 1 122 ? -9.625 27.812 16.328 1 95.19 122 LEU B N 1
ATOM 3454 C CA . LEU B 1 122 ? -10.484 29 16.25 1 95.19 122 LEU B CA 1
ATOM 3455 C C . LEU B 1 122 ? -11.953 28.594 16.219 1 95.19 122 LEU B C 1
ATOM 3457 O O . LEU B 1 122 ? -12.836 29.453 16.266 1 95.19 122 LEU B O 1
ATOM 3461 N N . TYR B 1 123 ? -12.227 27.344 16.109 1 94.81 123 TYR B N 1
ATOM 3462 C CA . TYR B 1 123 ? -13.57 26.781 16.109 1 94.81 123 TYR B CA 1
ATOM 3463 C C . TYR B 1 123 ? -13.633 25.531 16.984 1 94.81 123 TYR B C 1
ATOM 3465 O O . TYR B 1 123 ? -12.594 25.031 17.422 1 94.81 123 TYR B O 1
ATOM 3473 N N . ASN B 1 124 ? -14.867 25.094 17.297 1 94.69 124 ASN B N 1
ATOM 3474 C CA . ASN B 1 124 ? -15.008 23.844 18.031 1 94.69 124 ASN B CA 1
ATOM 3475 C C . ASN B 1 124 ? -14.57 22.656 17.188 1 94.69 124 ASN B C 1
ATOM 3477 O O . ASN B 1 124 ? -14.367 22.781 15.984 1 94.69 124 ASN B O 1
ATOM 3481 N N . PHE B 1 125 ? -14.438 21.547 17.859 1 97.19 125 PHE B N 1
ATOM 3482 C CA . PHE B 1 125 ? -13.891 20.344 17.234 1 97.19 125 PHE B CA 1
ATOM 3483 C C . PHE B 1 125 ? -14.758 19.922 16.047 1 97.19 125 PHE B C 1
ATOM 3485 O O . PHE B 1 125 ? -14.242 19.641 14.961 1 97.19 125 PHE B O 1
ATOM 3492 N N . TYR B 1 126 ? -16 19.891 16.25 1 95.75 126 TYR B N 1
ATOM 3493 C CA . TYR B 1 126 ? -16.891 19.391 15.219 1 95.75 126 TYR B CA 1
ATOM 3494 C C . TYR B 1 126 ? -16.781 20.234 13.953 1 95.75 126 TYR B C 1
ATOM 3496 O O . TYR B 1 126 ? -16.781 19.688 12.844 1 95.75 126 TYR B O 1
ATOM 3504 N N . THR B 1 127 ? -16.719 21.531 14.125 1 94.62 127 THR B N 1
ATOM 3505 C CA . THR B 1 127 ? -16.594 22.406 12.969 1 94.62 127 THR B CA 1
ATOM 3506 C C . THR B 1 127 ? -15.289 22.156 12.227 1 94.62 127 THR B C 1
ATOM 3508 O O . THR B 1 127 ? -15.289 22.016 11 1 94.62 127 THR B O 1
ATOM 3511 N N . VAL B 1 128 ? -14.219 22.047 12.953 1 97.56 128 VAL B N 1
ATOM 3512 C CA . VAL B 1 128 ? -12.914 21.781 12.352 1 97.56 128 VAL B CA 1
ATOM 3513 C C . VAL B 1 128 ? -12.938 20.422 11.664 1 97.56 128 VAL B C 1
ATOM 3515 O O . VAL B 1 128 ? -12.523 20.297 10.5 1 97.56 128 VAL B O 1
ATOM 3518 N N . TYR B 1 129 ? -13.477 19.438 12.328 1 98.31 129 TYR B N 1
ATOM 3519 C CA . TYR B 1 129 ? -13.578 18.078 11.805 1 98.31 129 TYR B CA 1
ATOM 3520 C C . TYR B 1 129 ? -14.383 18.047 10.516 1 98.31 129 TYR B C 1
ATOM 3522 O O . TYR B 1 129 ? -13.914 17.516 9.5 1 98.31 129 TYR B O 1
ATOM 3530 N N . SER B 1 130 ? -15.531 18.625 10.578 1 96.94 130 SER B N 1
ATOM 3531 C CA . SER B 1 130 ? -16.438 18.609 9.43 1 96.94 130 SER B CA 1
ATOM 3532 C C . SER B 1 130 ? -15.812 19.328 8.234 1 96.94 130 SER B C 1
ATOM 3534 O O . SER B 1 130 ? -15.867 18.828 7.105 1 96.94 130 SER B O 1
ATOM 3536 N N . TYR B 1 131 ? -15.18 20.438 8.523 1 95.56 131 TYR B N 1
ATOM 3537 C CA . TYR B 1 131 ? -14.57 21.219 7.449 1 95.56 131 TYR B CA 1
ATOM 3538 C C . TYR B 1 131 ? -13.477 20.422 6.75 1 95.56 131 TYR B C 1
ATOM 3540 O O . TYR B 1 131 ? -13.438 20.344 5.52 1 95.56 131 TYR B O 1
ATOM 3548 N N . LEU B 1 132 ? -12.664 19.797 7.504 1 97.75 132 LEU B N 1
ATOM 3549 C CA . LEU B 1 132 ? -11.5 19.109 6.953 1 97.75 132 LEU B CA 1
ATOM 3550 C C . LEU B 1 132 ? -11.914 17.797 6.285 1 97.75 132 LEU B C 1
ATOM 3552 O O . LEU B 1 132 ? -11.453 17.484 5.188 1 97.75 132 LEU B O 1
ATOM 3556 N N . ILE B 1 133 ? -12.781 17.047 6.906 1 97.94 133 ILE B N 1
ATOM 3557 C CA . ILE B 1 133 ? -13.164 15.719 6.41 1 97.94 133 ILE B CA 1
ATOM 3558 C C . ILE B 1 133 ? -13.961 15.867 5.113 1 97.94 133 ILE B C 1
ATOM 3560 O O . ILE B 1 133 ? -13.836 15.047 4.203 1 97.94 133 ILE B O 1
ATOM 3564 N N . HIS B 1 134 ? -14.688 16.938 4.961 1 95.44 134 HIS B N 1
ATOM 3565 C CA . HIS B 1 134 ? -15.57 17.062 3.805 1 95.44 134 HIS B CA 1
ATOM 3566 C C . HIS B 1 134 ? -14.922 17.906 2.711 1 95.44 134 HIS B C 1
ATOM 3568 O O . HIS B 1 134 ? -15.516 18.125 1.654 1 95.44 134 HIS B O 1
ATOM 3574 N N . SER B 1 135 ? -13.719 18.344 2.951 1 93.19 135 SER B N 1
ATOM 3575 C CA . SER B 1 135 ? -13.008 19.094 1.924 1 93.19 135 SER B CA 1
ATOM 3576 C C . SER B 1 135 ? -12.445 18.172 0.845 1 93.19 135 SER B C 1
ATOM 3578 O O . SER B 1 135 ? -11.992 17.078 1.141 1 93.19 135 SER B O 1
ATOM 3580 N N . ASN B 1 136 ? -12.43 18.672 -0.364 1 92 136 ASN B N 1
ATOM 3581 C CA . ASN B 1 136 ? -11.789 17.953 -1.459 1 92 136 ASN B CA 1
ATOM 3582 C C . ASN B 1 136 ? -10.422 18.547 -1.799 1 92 136 ASN B C 1
ATOM 3584 O O . ASN B 1 136 ? -9.773 18.109 -2.756 1 92 136 ASN B O 1
ATOM 3588 N N . GLU B 1 137 ? -10.008 19.516 -0.946 1 93.75 137 GLU B N 1
ATOM 3589 C CA . GLU B 1 137 ? -8.742 20.188 -1.203 1 93.75 137 GLU B CA 1
ATOM 3590 C C . GLU B 1 137 ? -7.758 19.969 -0.058 1 93.75 137 GLU B C 1
ATOM 3592 O O . GLU B 1 137 ? -8.156 19.625 1.056 1 93.75 137 GLU B O 1
ATOM 3597 N N . THR B 1 138 ? -6.547 20.078 -0.385 1 96.81 138 THR B N 1
ATOM 3598 C CA . THR B 1 138 ? -5.504 20.188 0.63 1 96.81 138 THR B CA 1
ATOM 3599 C C . THR B 1 138 ? -5.102 21.656 0.831 1 96.81 138 THR B C 1
ATOM 3601 O O . THR B 1 138 ? -5.242 22.469 -0.078 1 96.81 138 THR B O 1
ATOM 3604 N N . PHE B 1 139 ? -4.625 21.969 1.99 1 96.94 139 PHE B N 1
ATOM 3605 C CA . PHE B 1 139 ? -4.355 23.359 2.361 1 96.94 139 PHE B CA 1
ATOM 3606 C C . PHE B 1 139 ? -2.873 23.562 2.645 1 96.94 139 PHE B C 1
ATOM 3608 O O . PHE B 1 139 ? -2.414 23.359 3.77 1 96.94 139 PHE B O 1
ATOM 3615 N N . VAL B 1 140 ? -2.18 23.938 1.603 1 97.69 140 VAL B N 1
ATOM 3616 C CA . VAL B 1 140 ? -0.767 24.297 1.603 1 97.69 140 VAL B CA 1
ATOM 3617 C C . VAL B 1 140 ? -0.588 25.672 0.951 1 97.69 140 VAL B C 1
ATOM 3619 O O . VAL B 1 140 ? -1.06 25.891 -0.165 1 97.69 140 VAL B O 1
ATOM 3622 N N . GLU B 1 141 ? 0.017 26.547 1.682 1 96 141 GLU B N 1
ATOM 3623 C CA . GLU B 1 141 ? 0.286 27.859 1.081 1 96 141 GLU B CA 1
ATOM 3624 C C . GLU B 1 141 ? 1.336 27.75 -0.021 1 96 141 GLU B C 1
ATOM 3626 O O . GLU B 1 141 ? 2.381 27.125 0.168 1 96 141 GLU B O 1
ATOM 3631 N N . VAL B 1 142 ? 1.018 28.25 -1.15 1 96.38 142 VAL B N 1
ATOM 3632 C CA . VAL B 1 142 ? 1.903 28.203 -2.311 1 96.38 142 VAL B CA 1
ATOM 3633 C C . VAL B 1 142 ? 1.905 29.562 -3.002 1 96.38 142 VAL B C 1
ATOM 3635 O O . VAL B 1 142 ? 0.859 30.047 -3.449 1 96.38 142 VAL B O 1
ATOM 3638 N N . TYR B 1 143 ? 3.043 30.188 -3.113 1 96.19 143 TYR B N 1
ATOM 3639 C CA . TYR B 1 143 ? 3.148 31.422 -3.865 1 96.19 143 TYR B CA 1
ATOM 3640 C C . TYR B 1 143 ? 4.586 31.672 -4.309 1 96.19 143 TYR B C 1
ATOM 3642 O O . TYR B 1 143 ? 5.516 31.047 -3.809 1 96.19 143 TYR B O 1
ATOM 3650 N N . ASP B 1 144 ? 4.715 32.5 -5.266 1 96.56 144 ASP B N 1
ATOM 3651 C CA . ASP B 1 144 ? 6.027 32.969 -5.727 1 96.56 144 ASP B CA 1
ATOM 3652 C C . ASP B 1 144 ? 6.504 34.156 -4.93 1 96.56 144 ASP B C 1
ATOM 3654 O O . ASP B 1 144 ? 5.859 35.219 -4.941 1 96.56 144 ASP B O 1
ATOM 3658 N N . ASP B 1 145 ? 7.543 34.031 -4.168 1 95.75 145 ASP B N 1
ATOM 3659 C CA . ASP B 1 145 ? 8.148 35.125 -3.416 1 95.75 145 ASP B CA 1
ATOM 3660 C C . ASP B 1 145 ? 9.43 35.594 -4.086 1 95.75 145 ASP B C 1
ATOM 3662 O O . ASP B 1 145 ? 10.477 34.969 -3.979 1 95.75 145 ASP B O 1
ATOM 3666 N N . PRO B 1 146 ? 9.398 36.719 -4.723 1 95.25 146 PRO B N 1
ATOM 3667 C CA . PRO B 1 146 ? 10.555 37.188 -5.5 1 95.25 146 PRO B CA 1
ATOM 3668 C C . PRO B 1 146 ? 11.695 37.688 -4.617 1 95.25 146 PRO B C 1
ATOM 3670 O O . PRO B 1 146 ? 12.789 37.969 -5.117 1 95.25 146 PRO B O 1
ATOM 3673 N N . SER B 1 147 ? 11.523 37.719 -3.381 1 92 147 SER B N 1
ATOM 3674 C CA . SER B 1 147 ? 12.508 38.281 -2.469 1 92 147 SER B CA 1
ATOM 3675 C C . SER B 1 147 ? 13.648 37.312 -2.195 1 92 147 SER B C 1
ATOM 3677 O O . SER B 1 147 ? 13.68 36.219 -2.762 1 92 147 SER B O 1
ATOM 3679 N N . VAL B 1 148 ? 14.578 37.75 -1.334 1 90.44 148 VAL B N 1
ATOM 3680 C CA . VAL B 1 148 ? 15.742 36.969 -0.936 1 90.44 148 VAL B CA 1
ATOM 3681 C C . VAL B 1 148 ? 15.297 35.75 -0.124 1 90.44 148 VAL B C 1
ATOM 3683 O O . VAL B 1 148 ? 15.945 34.688 -0.148 1 90.44 148 VAL B O 1
ATOM 3686 N N . ASP B 1 149 ? 14.148 35.906 0.457 1 89.5 149 ASP B N 1
ATOM 3687 C CA . ASP B 1 149 ? 13.656 34.812 1.306 1 89.5 149 ASP B CA 1
ATOM 3688 C C . ASP B 1 149 ? 12.867 33.781 0.489 1 89.5 149 ASP B C 1
ATOM 3690 O O . ASP B 1 149 ? 12.484 32.75 1.007 1 89.5 149 ASP B O 1
ATOM 3694 N N . GLY B 1 150 ? 12.648 34.156 -0.749 1 93.12 150 GLY B N 1
ATOM 3695 C CA . GLY B 1 150 ? 11.883 33.281 -1.62 1 93.12 150 GLY B CA 1
ATOM 3696 C C . GLY B 1 150 ? 12.695 32.75 -2.793 1 93.12 150 GLY B C 1
ATOM 3697 O O . GLY B 1 150 ? 13.398 31.75 -2.668 1 93.12 150 GLY B O 1
ATOM 3698 N N . ARG B 1 151 ? 12.781 33.469 -3.9 1 94.5 151 ARG B N 1
ATOM 3699 C CA . ARG B 1 151 ? 13.406 33.031 -5.148 1 94.5 151 ARG B CA 1
ATOM 3700 C C . ARG B 1 151 ? 14.914 32.875 -4.984 1 94.5 151 ARG B C 1
ATOM 3702 O O . ARG B 1 151 ? 15.508 31.953 -5.555 1 94.5 151 ARG B O 1
ATOM 3709 N N . ASP B 1 152 ? 15.492 33.656 -4.195 1 92.44 152 ASP B N 1
ATOM 3710 C CA . ASP B 1 152 ? 16.953 33.625 -4.094 1 92.44 152 ASP B CA 1
ATOM 3711 C C . ASP B 1 152 ? 17.422 32.344 -3.436 1 92.44 152 ASP B C 1
ATOM 3713 O O . ASP B 1 152 ? 18.547 31.891 -3.67 1 92.44 152 ASP B O 1
ATOM 3717 N N . ARG B 1 153 ? 16.625 31.781 -2.689 1 92.88 153 ARG B N 1
ATOM 3718 C CA . ARG B 1 153 ? 17.016 30.562 -2.008 1 92.88 153 ARG B CA 1
ATOM 3719 C C . ARG B 1 153 ? 17.047 29.375 -2.979 1 92.88 153 ARG B C 1
ATOM 3721 O O . ARG B 1 153 ? 17.641 28.344 -2.678 1 92.88 153 ARG B O 1
ATOM 3728 N N . TYR B 1 154 ? 16.469 29.594 -4.152 1 93.06 154 TYR B N 1
ATOM 3729 C CA . TYR B 1 154 ? 16.531 28.609 -5.219 1 93.06 154 TYR B CA 1
ATOM 3730 C C . TYR B 1 154 ? 17.969 28.359 -5.641 1 93.06 154 TYR B C 1
ATOM 3732 O O . TYR B 1 154 ? 18.328 27.234 -6.012 1 93.06 154 TYR B O 1
ATOM 3740 N N . TYR B 1 155 ? 18.75 29.312 -5.465 1 91.44 155 TYR B N 1
ATOM 3741 C CA . TYR B 1 155 ? 20.094 29.25 -6.035 1 91.44 155 TYR B CA 1
ATOM 3742 C C . TYR B 1 155 ? 21.109 28.781 -5 1 91.44 155 TYR B C 1
ATOM 3744 O O . TYR B 1 155 ? 22.297 28.703 -5.285 1 91.44 155 TYR B O 1
ATOM 3752 N N . PHE B 1 156 ? 20.641 28.469 -3.82 1 88.38 156 PHE B N 1
ATOM 3753 C CA . PHE B 1 156 ? 21.562 28.016 -2.781 1 88.38 156 PHE B CA 1
ATOM 3754 C C . PHE B 1 156 ? 22.219 26.703 -3.18 1 88.38 156 PHE B C 1
ATOM 3756 O O . PHE B 1 156 ? 23.391 26.469 -2.867 1 88.38 156 PHE B O 1
ATOM 3763 N N . ILE B 1 157 ? 21.422 25.906 -3.777 1 87.19 157 ILE B N 1
ATOM 3764 C CA . ILE B 1 157 ? 21.922 24.641 -4.285 1 87.19 157 ILE B CA 1
ATOM 3765 C C . ILE B 1 157 ? 21.219 24.297 -5.594 1 87.19 157 ILE B C 1
ATOM 3767 O O . ILE B 1 157 ? 20.344 25.031 -6.047 1 87.19 157 ILE B O 1
ATOM 3771 N N . ASP B 1 158 ? 21.688 23.219 -6.16 1 88.31 158 ASP B N 1
ATOM 3772 C CA . ASP B 1 158 ? 21.062 22.734 -7.383 1 88.31 158 ASP B CA 1
ATOM 3773 C C . ASP B 1 158 ? 19.844 21.875 -7.07 1 88.31 158 ASP B C 1
ATOM 3775 O O . ASP B 1 158 ? 19.875 21.031 -6.16 1 88.31 158 ASP B O 1
ATOM 3779 N N . TYR B 1 159 ? 18.812 22.188 -7.738 1 92.31 159 TYR B N 1
ATOM 3780 C CA . TYR B 1 159 ? 17.594 21.406 -7.629 1 92.31 159 TYR B CA 1
ATOM 3781 C C . TYR B 1 159 ? 17.203 20.797 -8.977 1 92.31 159 TYR B C 1
ATOM 3783 O O . TYR B 1 159 ? 16.219 21.219 -9.586 1 92.31 159 TYR B O 1
ATOM 3791 N N . PRO B 1 160 ? 17.906 19.75 -9.336 1 93.69 160 PRO B N 1
ATOM 3792 C CA . PRO B 1 160 ? 17.547 19.156 -10.617 1 93.69 160 PRO B CA 1
ATOM 3793 C C . PRO B 1 160 ? 16.078 18.719 -10.68 1 93.69 160 PRO B C 1
ATOM 3795 O O . PRO B 1 160 ? 15.57 18.125 -9.727 1 93.69 160 PRO B O 1
ATOM 3798 N N . GLY B 1 161 ? 15.422 19.078 -11.797 1 94.81 161 GLY B N 1
ATOM 3799 C CA . GLY B 1 161 ? 14.039 18.672 -12 1 94.81 161 GLY B CA 1
ATOM 3800 C C . GLY B 1 161 ? 13.039 19.672 -11.461 1 94.81 161 GLY B C 1
ATOM 3801 O O . GLY B 1 161 ? 11.828 19.484 -11.586 1 94.81 161 GLY B O 1
ATOM 3802 N N . ILE B 1 162 ? 13.547 20.719 -10.766 1 96.69 162 ILE B N 1
ATOM 3803 C CA . ILE B 1 162 ? 12.695 21.812 -10.289 1 96.69 162 ILE B CA 1
ATOM 3804 C C . ILE B 1 162 ? 13.094 23.109 -10.984 1 96.69 162 ILE B C 1
ATOM 3806 O O . ILE B 1 162 ? 14.219 23.578 -10.836 1 96.69 162 ILE B O 1
ATOM 3810 N N . THR B 1 163 ? 12.227 23.672 -11.711 1 97.31 163 THR B N 1
ATOM 3811 C CA . THR B 1 163 ? 12.516 24.938 -12.375 1 97.31 163 THR B CA 1
ATOM 3812 C C . THR B 1 163 ? 12.195 26.109 -11.461 1 97.31 163 THR B C 1
ATOM 3814 O O . THR B 1 163 ? 11.477 25.953 -10.469 1 97.31 163 THR B O 1
ATOM 3817 N N . LEU B 1 164 ? 12.68 27.25 -11.812 1 96.19 164 LEU B N 1
ATOM 3818 C CA . LEU B 1 164 ? 12.445 28.438 -11.008 1 96.19 164 LEU B CA 1
ATOM 3819 C C . LEU B 1 164 ? 10.961 28.797 -10.977 1 96.19 164 LEU B C 1
ATOM 3821 O O . LEU B 1 164 ? 10.445 29.25 -9.961 1 96.19 164 LEU B O 1
ATOM 3825 N N . ASP B 1 165 ? 10.289 28.547 -12.055 1 96.06 165 ASP B N 1
ATOM 3826 C CA . ASP B 1 165 ? 8.867 28.859 -12.125 1 96.06 165 ASP B CA 1
ATOM 3827 C C . ASP B 1 165 ? 8.055 27.938 -11.219 1 96.06 165 ASP B C 1
ATOM 3829 O O . ASP B 1 165 ? 6.93 28.266 -10.836 1 96.06 165 ASP B O 1
ATOM 3833 N N . GLN B 1 166 ? 8.594 26.797 -10.891 1 97 166 GLN B N 1
ATOM 3834 C CA . GLN B 1 166 ? 7.934 25.828 -10.031 1 97 166 GLN B CA 1
ATOM 3835 C C . GLN B 1 166 ? 8.258 26.078 -8.562 1 97 166 GLN B C 1
ATOM 3837 O O . GLN B 1 166 ? 7.488 25.688 -7.68 1 97 166 GLN B O 1
ATOM 3842 N N . TRP B 1 167 ? 9.422 26.719 -8.359 1 97.31 167 TRP B N 1
ATOM 3843 C CA . TRP B 1 167 ? 9.875 27.031 -7.008 1 97.31 167 TRP B CA 1
ATOM 3844 C C . TRP B 1 167 ? 8.867 27.922 -6.285 1 97.31 167 TRP B C 1
ATOM 3846 O O . TRP B 1 167 ? 8.461 28.953 -6.809 1 97.31 167 TRP B O 1
ATOM 3856 N N . SER B 1 168 ? 8.43 27.438 -5.109 1 97.62 168 SER B N 1
ATOM 3857 C CA . SER B 1 168 ? 7.387 28.156 -4.383 1 97.62 168 SER B CA 1
ATOM 3858 C C . SER B 1 168 ? 7.723 28.266 -2.902 1 97.62 168 SER B C 1
ATOM 3860 O O . SER B 1 168 ? 8.578 27.547 -2.395 1 97.62 168 SER B O 1
ATOM 3862 N N . LYS B 1 169 ? 7.117 29.203 -2.338 1 96.88 169 LYS B N 1
ATOM 3863 C CA . LYS B 1 169 ? 7.223 29.438 -0.9 1 96.88 169 LYS B CA 1
ATOM 3864 C C . LYS B 1 169 ? 5.859 29.344 -0.226 1 96.88 169 LYS B C 1
ATOM 3866 O O . LYS B 1 169 ? 4.824 29.5 -0.88 1 96.88 169 LYS B O 1
ATOM 3871 N N . GLY B 1 170 ? 5.852 29.031 1.04 1 96.44 170 GLY B N 1
ATOM 3872 C CA . GLY B 1 170 ? 4.66 29 1.873 1 96.44 170 GLY B CA 1
ATOM 3873 C C . GLY B 1 170 ? 4.961 28.75 3.338 1 96.44 170 GLY B C 1
ATOM 3874 O O . GLY B 1 170 ? 6.086 28.375 3.691 1 96.44 170 GLY B O 1
ATOM 3875 N N . SER B 1 171 ? 3.918 29 4.121 1 94.5 171 SER B N 1
ATOM 3876 C CA . SER B 1 171 ? 4.035 28.688 5.543 1 94.5 171 SER B CA 1
ATOM 3877 C C . SER B 1 171 ? 4.309 27.203 5.754 1 94.5 171 SER B C 1
ATOM 3879 O O . SER B 1 171 ? 3.949 26.375 4.914 1 94.5 171 SER B O 1
ATOM 3881 N N . GLN B 1 172 ? 4.973 26.891 6.875 1 95.5 172 GLN B N 1
ATOM 3882 C CA . GLN B 1 172 ? 5.25 25.5 7.242 1 95.5 172 GLN B CA 1
ATOM 3883 C C . GLN B 1 172 ? 3.965 24.766 7.609 1 95.5 172 GLN B C 1
ATOM 3885 O O . GLN B 1 172 ? 3.891 23.531 7.492 1 95.5 172 GLN B O 1
ATOM 3890 N N . TRP B 1 173 ? 2.959 25.484 8.008 1 98.06 173 TRP B N 1
ATOM 3891 C CA . TRP B 1 173 ? 1.751 24.875 8.57 1 98.06 173 TRP B CA 1
ATOM 3892 C C . TRP B 1 173 ? 0.779 24.484 7.465 1 98.06 173 TRP B C 1
ATOM 3894 O O . TRP B 1 173 ? 0.462 25.281 6.586 1 98.06 173 TRP B O 1
ATOM 3904 N N . PHE B 1 174 ? 0.371 23.219 7.488 1 98.56 174 PHE B N 1
ATOM 3905 C CA . PHE B 1 174 ? -0.476 22.703 6.418 1 98.56 174 PHE B CA 1
ATOM 3906 C C . PHE B 1 174 ? -1.59 21.828 6.984 1 98.56 174 PHE B C 1
ATOM 3908 O O . PHE B 1 174 ? -1.521 21.391 8.133 1 98.56 174 PHE B O 1
ATOM 3915 N N . GLU B 1 175 ? -2.68 21.672 6.289 1 98.75 175 GLU B N 1
ATOM 3916 C CA . GLU B 1 175 ? -3.773 20.703 6.434 1 98.75 175 GLU B CA 1
ATOM 3917 C C . GLU B 1 175 ? -3.977 19.906 5.152 1 98.75 175 GLU B C 1
ATOM 3919 O O . GLU B 1 175 ? -4.484 20.438 4.156 1 98.75 175 GLU B O 1
ATOM 3924 N N . ILE B 1 176 ? -3.539 18.641 5.203 1 98.69 176 ILE B N 1
ATOM 3925 C CA . ILE B 1 176 ? -3.541 17.875 3.961 1 98.69 176 ILE B CA 1
ATOM 3926 C C . ILE B 1 176 ? -4.273 16.547 4.168 1 98.69 176 ILE B C 1
ATOM 3928 O O . ILE B 1 176 ? -4.645 16.203 5.293 1 98.69 176 ILE B O 1
ATOM 3932 N N . ASP B 1 177 ? -4.582 15.93 3.084 1 98.44 177 ASP B N 1
ATOM 3933 C CA . ASP B 1 177 ? -5.27 14.648 3.162 1 98.44 177 ASP B CA 1
ATOM 3934 C C . ASP B 1 177 ? -4.27 13.492 3.145 1 98.44 177 ASP B C 1
ATOM 3936 O O . ASP B 1 177 ? -3.068 13.703 2.975 1 98.44 177 ASP B O 1
ATOM 3940 N N . ARG B 1 178 ? -4.75 12.336 3.402 1 97.62 178 ARG B N 1
ATOM 3941 C CA . ARG B 1 178 ? -3.939 11.125 3.486 1 97.62 178 ARG B CA 1
ATOM 3942 C C . ARG B 1 178 ? -3.15 10.906 2.201 1 97.62 178 ARG B C 1
ATOM 3944 O O . ARG B 1 178 ? -1.975 10.539 2.242 1 97.62 178 ARG B O 1
ATOM 3951 N N . ASP B 1 179 ? -3.721 11.148 1.044 1 96.88 179 ASP B N 1
ATOM 3952 C CA . ASP B 1 179 ? -3.066 10.906 -0.238 1 96.88 179 ASP B CA 1
ATOM 3953 C C . ASP B 1 179 ? -1.808 11.758 -0.381 1 96.88 179 ASP B C 1
ATOM 3955 O O . ASP B 1 179 ? -0.743 11.25 -0.735 1 96.88 179 ASP B O 1
ATOM 3959 N N . LEU B 1 180 ? -1.962 13.016 -0.107 1 98.38 180 LEU B N 1
ATOM 3960 C CA . LEU B 1 180 ? -0.792 13.883 -0.199 1 98.38 180 LEU B CA 1
ATOM 3961 C C . LEU B 1 180 ? 0.242 13.516 0.86 1 98.38 180 LEU B C 1
ATOM 3963 O O . LEU B 1 180 ? 1.447 13.578 0.604 1 98.38 180 LEU B O 1
ATOM 3967 N N . ALA B 1 181 ? -0.202 13.156 2.059 1 98.69 181 ALA B N 1
ATOM 3968 C CA . ALA B 1 181 ? 0.716 12.734 3.111 1 98.69 181 ALA B CA 1
ATOM 3969 C C . ALA B 1 181 ? 1.557 11.539 2.656 1 98.69 181 ALA B C 1
ATOM 3971 O O . ALA B 1 181 ? 2.768 11.5 2.891 1 98.69 181 ALA B O 1
ATOM 3972 N N . ILE B 1 182 ? 0.923 10.609 2.018 1 98.25 182 ILE B N 1
ATOM 3973 C CA . ILE B 1 182 ? 1.623 9.43 1.516 1 98.25 182 ILE B CA 1
ATOM 3974 C C . ILE B 1 182 ? 2.668 9.852 0.485 1 98.25 182 ILE B C 1
ATOM 3976 O O . ILE B 1 182 ? 3.791 9.344 0.486 1 98.25 182 ILE B O 1
ATOM 3980 N N . GLU B 1 183 ? 2.309 10.797 -0.382 1 98.06 183 GLU B N 1
ATOM 3981 C CA . GLU B 1 183 ? 3.252 11.289 -1.381 1 98.06 183 GLU B CA 1
ATOM 3982 C C . GLU B 1 183 ? 4.473 11.922 -0.721 1 98.06 183 GLU B C 1
ATOM 3984 O O . GLU B 1 183 ? 5.602 11.734 -1.18 1 98.06 183 GLU B O 1
ATOM 3989 N N . VAL B 1 184 ? 4.227 12.594 0.313 1 98.38 184 VAL B N 1
ATOM 3990 C CA . VAL B 1 184 ? 5.305 13.297 0.999 1 98.38 184 VAL B CA 1
ATOM 3991 C C . VAL B 1 184 ? 6.25 12.289 1.647 1 98.38 184 VAL B C 1
ATOM 3993 O O . VAL B 1 184 ? 7.469 12.375 1.481 1 98.38 184 VAL B O 1
ATOM 3996 N N . VAL B 1 185 ? 5.727 11.305 2.344 1 98.25 185 VAL B N 1
ATOM 3997 C CA . VAL B 1 185 ? 6.57 10.359 3.072 1 98.25 185 VAL B CA 1
ATOM 3998 C C . VAL B 1 185 ? 7.273 9.43 2.088 1 98.25 185 VAL B C 1
ATOM 4000 O O . VAL B 1 185 ? 8.305 8.836 2.414 1 98.25 185 VAL B O 1
ATOM 4003 N N . SER B 1 186 ? 6.711 9.312 0.862 1 98.06 186 SER B N 1
ATOM 4004 C CA . SER B 1 186 ? 7.246 8.391 -0.131 1 98.06 186 SER B CA 1
ATOM 4005 C C . SER B 1 186 ? 8.219 9.094 -1.071 1 98.06 186 SER B C 1
ATOM 4007 O O . SER B 1 186 ? 8.852 8.453 -1.912 1 98.06 186 SER B O 1
ATOM 4009 N N . ASP B 1 187 ? 8.344 10.391 -0.965 1 97.38 187 ASP B N 1
ATOM 4010 C CA . ASP B 1 187 ? 9.133 11.172 -1.917 1 97.38 187 ASP B CA 1
ATOM 4011 C C . ASP B 1 187 ? 10.617 10.836 -1.811 1 97.38 187 ASP B C 1
ATOM 4013 O O . ASP B 1 187 ? 11.242 11.078 -0.778 1 97.38 187 ASP B O 1
ATOM 4017 N N . ARG B 1 188 ? 11.164 10.328 -2.908 1 95.75 188 ARG B N 1
ATOM 4018 C CA . ARG B 1 188 ? 12.586 9.984 -2.965 1 95.75 188 ARG B CA 1
ATOM 4019 C C . ARG B 1 188 ? 13.305 10.805 -4.027 1 95.75 188 ARG B C 1
ATOM 4021 O O . ARG B 1 188 ? 14.5 10.609 -4.27 1 95.75 188 ARG B O 1
ATOM 4028 N N . ILE B 1 189 ? 12.602 11.664 -4.57 1 95.88 189 ILE B N 1
ATOM 4029 C CA . ILE B 1 189 ? 13.172 12.414 -5.688 1 95.88 189 ILE B CA 1
ATOM 4030 C C . ILE B 1 189 ? 13.469 13.844 -5.246 1 95.88 189 ILE B C 1
ATOM 4032 O O . ILE B 1 189 ? 14.602 14.312 -5.355 1 95.88 189 ILE B O 1
ATOM 4036 N N . TYR B 1 190 ? 12.492 14.492 -4.648 1 95.94 190 TYR B N 1
ATOM 4037 C CA . TYR B 1 190 ? 12.625 15.922 -4.398 1 95.94 190 TYR B CA 1
ATOM 4038 C C . TYR B 1 190 ? 13.117 16.188 -2.98 1 95.94 190 TYR B C 1
ATOM 4040 O O . TYR B 1 190 ? 13.977 17.047 -2.764 1 95.94 190 TYR B O 1
ATOM 4048 N N . PHE B 1 191 ? 12.594 15.445 -2.01 1 95.75 191 PHE B N 1
ATOM 4049 C CA . PHE B 1 191 ? 13 15.672 -0.628 1 95.75 191 PHE B CA 1
ATOM 4050 C C . PHE B 1 191 ? 14.508 15.523 -0.48 1 95.75 191 PHE B C 1
ATOM 4052 O O . PHE B 1 191 ? 15.164 16.344 0.157 1 95.75 191 PHE B O 1
ATOM 4059 N N . PRO B 1 192 ? 15.117 14.5 -1.124 1 94.88 192 PRO B N 1
ATOM 4060 C CA . PRO B 1 192 ? 16.562 14.336 -0.976 1 94.88 192 PRO B CA 1
ATOM 4061 C C . PRO B 1 192 ? 17.359 15.539 -1.492 1 94.88 192 PRO B C 1
ATOM 4063 O O . PRO B 1 192 ? 18.469 15.797 -1.028 1 94.88 192 PRO B O 1
ATOM 4066 N N . LEU B 1 193 ? 16.828 16.312 -2.387 1 94.75 193 LEU B N 1
ATOM 4067 C CA . LEU B 1 193 ? 17.5 17.5 -2.881 1 94.75 193 LEU B CA 1
ATOM 4068 C C . LEU B 1 193 ? 17.656 18.531 -1.771 1 94.75 193 LEU B C 1
ATOM 4070 O O . LEU B 1 193 ? 18.688 19.203 -1.681 1 94.75 193 LEU B O 1
ATOM 4074 N N . PHE B 1 194 ? 16.656 18.594 -0.922 1 93.62 194 PHE B N 1
ATOM 4075 C CA . PHE B 1 194 ? 16.656 19.594 0.142 1 93.62 194 PHE B CA 1
ATOM 4076 C C . PHE B 1 194 ? 17.609 19.203 1.254 1 93.62 194 PHE B C 1
ATOM 4078 O O . PHE B 1 194 ? 18.047 20.047 2.037 1 93.62 194 PHE B O 1
ATOM 4085 N N . LEU B 1 195 ? 17.969 17.953 1.311 1 91.75 195 LEU B N 1
ATOM 4086 C CA . LEU B 1 195 ? 18.938 17.484 2.297 1 91.75 195 LEU B CA 1
ATOM 4087 C C . LEU B 1 195 ? 20.328 18.031 2.004 1 91.75 195 LEU B C 1
ATOM 4089 O O . LEU B 1 195 ? 21.188 18.078 2.889 1 91.75 195 LEU B O 1
ATOM 4093 N N . ARG B 1 196 ? 20.5 18.484 0.812 1 90.88 196 ARG B N 1
ATOM 4094 C CA . ARG B 1 196 ? 21.812 18.953 0.381 1 90.88 196 ARG B CA 1
ATOM 4095 C C . ARG B 1 196 ? 22.094 20.359 0.898 1 90.88 196 ARG B C 1
ATOM 4097 O O . ARG B 1 196 ? 23.25 20.812 0.891 1 90.88 196 ARG B O 1
ATOM 4104 N N . CYS B 1 197 ? 21.078 21.062 1.217 1 85.94 197 CYS B N 1
ATOM 4105 C CA . CYS B 1 197 ? 21.266 22.438 1.693 1 85.94 197 CYS B CA 1
ATOM 4106 C C . CYS B 1 197 ? 21.734 22.453 3.141 1 85.94 197 CYS B C 1
ATOM 4108 O O . CYS B 1 197 ? 21.047 21.938 4.027 1 85.94 197 CYS B O 1
ATOM 4110 N N . LYS B 1 198 ? 22.969 22.969 3.428 1 78.38 198 LYS B N 1
ATOM 4111 C CA . LYS B 1 198 ? 23.578 22.969 4.762 1 78.38 198 LYS B CA 1
ATOM 4112 C C . LYS B 1 198 ? 23.422 24.344 5.422 1 78.38 198 LYS B C 1
ATOM 4114 O O . LYS B 1 198 ? 23.688 24.484 6.617 1 78.38 198 LYS B O 1
ATOM 4119 N N . GLY B 1 199 ? 22.844 25.328 4.84 1 79 199 GLY B N 1
ATOM 4120 C CA . GLY B 1 199 ? 22.656 26.656 5.402 1 79 199 GLY B CA 1
ATOM 4121 C C . GLY B 1 199 ? 21.219 26.953 5.758 1 79 199 GLY B C 1
ATOM 4122 O O . GLY B 1 199 ? 20.453 26.047 6.078 1 79 199 GLY B O 1
ATOM 4123 N N . GLU B 1 200 ? 20.953 28.219 5.934 1 83.25 200 GLU B N 1
ATOM 4124 C CA . GLU B 1 200 ? 19.609 28.688 6.246 1 83.25 200 GLU B CA 1
ATOM 4125 C C . GLU B 1 200 ? 18.703 28.609 5.02 1 83.25 200 GLU B C 1
ATOM 4127 O O . GLU B 1 200 ? 18.219 29.641 4.547 1 83.25 200 GLU B O 1
ATOM 4132 N N . CYS B 1 201 ? 18.5 27.453 4.57 1 86.12 201 CYS B N 1
ATOM 4133 C CA . CYS B 1 201 ? 17.734 27.203 3.354 1 86.12 201 CYS B CA 1
ATOM 4134 C C . CYS B 1 201 ? 16.234 27.391 3.602 1 86.12 201 CYS B C 1
ATOM 4136 O O . CYS B 1 201 ? 15.469 27.609 2.666 1 86.12 201 CYS B O 1
ATOM 4138 N N . PHE B 1 202 ? 15.812 27.312 4.863 1 92 202 PHE B N 1
ATOM 4139 C CA . PHE B 1 202 ? 14.406 27.391 5.223 1 92 202 PHE B CA 1
ATOM 4140 C C . PHE B 1 202 ? 13.57 26.469 4.344 1 92 202 PHE B C 1
ATOM 4142 O O . PHE B 1 202 ? 12.57 26.906 3.768 1 92 202 PHE B O 1
ATOM 4149 N N . ALA B 1 203 ? 14.07 25.203 4.238 1 92.12 203 ALA B N 1
ATOM 4150 C CA . ALA B 1 203 ? 13.492 24.203 3.342 1 92.12 203 ALA B CA 1
ATOM 4151 C C . ALA B 1 203 ? 12.031 23.938 3.689 1 92.12 203 ALA B C 1
ATOM 4153 O O . ALA B 1 203 ? 11.234 23.594 2.814 1 92.12 203 ALA B O 1
ATOM 4154 N N . GLU B 1 204 ? 11.656 24.109 4.98 1 93.19 204 GLU B N 1
ATOM 4155 C CA . GLU B 1 204 ? 10.297 23.828 5.441 1 93.19 204 GLU B CA 1
ATOM 4156 C C . GLU B 1 204 ? 9.305 24.797 4.801 1 93.19 204 GLU B C 1
ATOM 4158 O O . GLU B 1 204 ? 8.102 24.531 4.781 1 93.19 204 GLU B O 1
ATOM 4163 N N . GLU B 1 205 ? 9.789 25.859 4.203 1 95.56 205 GLU B N 1
ATOM 4164 C CA . GLU B 1 205 ? 8.906 26.828 3.553 1 95.56 205 GLU B CA 1
ATOM 4165 C C . GLU B 1 205 ? 8.922 26.656 2.037 1 95.56 205 GLU B C 1
ATOM 4167 O O . GLU B 1 205 ? 8.227 27.375 1.319 1 95.56 205 GLU B O 1
ATOM 4172 N N . HIS B 1 206 ? 9.734 25.781 1.593 1 96.62 206 HIS B N 1
ATOM 4173 C CA . HIS B 1 206 ? 9.891 25.703 0.144 1 96.62 206 HIS B CA 1
ATOM 4174 C C . HIS B 1 206 ? 9.594 24.297 -0.368 1 96.62 206 HIS B C 1
ATOM 4176 O O . HIS B 1 206 ? 9.086 24.125 -1.481 1 96.62 206 HIS B O 1
ATOM 4182 N N . TYR B 1 207 ? 9.891 23.266 0.419 1 96.88 207 TYR B N 1
ATOM 4183 C CA . TYR B 1 207 ? 9.75 21.906 -0.071 1 96.88 207 TYR B CA 1
ATOM 4184 C C . TYR B 1 207 ? 8.289 21.594 -0.4 1 96.88 207 TYR B C 1
ATOM 4186 O O . TYR B 1 207 ? 7.945 21.375 -1.563 1 96.88 207 TYR B O 1
ATOM 4194 N N . LEU B 1 208 ? 7.406 21.672 0.589 1 98.12 208 LEU B N 1
ATOM 4195 C CA . LEU B 1 208 ? 6.027 21.25 0.385 1 98.12 208 LEU B CA 1
ATOM 4196 C C . LEU B 1 208 ? 5.305 22.172 -0.585 1 98.12 208 LEU B C 1
ATOM 4198 O O . LEU B 1 208 ? 4.605 21.719 -1.491 1 98.12 208 LEU B O 1
ATOM 4202 N N . PRO B 1 209 ? 5.504 23.484 -0.5 1 97.94 209 PRO B N 1
ATOM 4203 C CA . PRO B 1 209 ? 4.883 24.375 -1.488 1 97.94 209 PRO B CA 1
ATOM 4204 C C . PRO B 1 209 ? 5.312 24.047 -2.918 1 97.94 209 PRO B C 1
ATOM 4206 O O . PRO B 1 209 ? 4.477 24.016 -3.824 1 97.94 209 PRO B O 1
ATOM 4209 N N . THR B 1 210 ? 6.578 23.812 -3.09 1 98 210 THR B N 1
ATOM 4210 C CA . THR B 1 210 ? 7.098 23.484 -4.414 1 98 210 THR B CA 1
ATOM 4211 C C . THR B 1 210 ? 6.559 22.141 -4.898 1 98 210 THR B C 1
ATOM 4213 O O . THR B 1 210 ? 6.102 22.031 -6.035 1 98 210 THR B O 1
ATOM 4216 N N . PHE B 1 211 ? 6.602 21.203 -3.973 1 98.12 211 PHE B N 1
ATOM 4217 C CA . PHE B 1 211 ? 6.137 19.844 -4.277 1 98.12 211 PHE B CA 1
ATOM 4218 C C . PHE B 1 211 ? 4.672 19.859 -4.699 1 98.12 211 PHE B C 1
ATOM 4220 O O . PHE B 1 211 ? 4.305 19.25 -5.707 1 98.12 211 PHE B O 1
ATOM 4227 N N . VAL B 1 212 ? 3.846 20.594 -4.027 1 98.12 212 VAL B N 1
ATOM 4228 C CA . VAL B 1 212 ? 2.416 20.703 -4.301 1 98.12 212 VAL B CA 1
ATOM 4229 C C . VAL B 1 212 ? 2.195 21.469 -5.605 1 98.12 212 VAL B C 1
ATOM 4231 O O . VAL B 1 212 ? 1.389 21.047 -6.445 1 98.12 212 VAL B O 1
ATOM 4234 N N . HIS B 1 213 ? 2.906 22.5 -5.785 1 97.75 213 HIS B N 1
ATOM 4235 C CA . HIS B 1 213 ? 2.795 23.297 -7.008 1 97.75 213 HIS B CA 1
ATOM 4236 C C . HIS B 1 213 ? 3.086 22.438 -8.242 1 97.75 213 HIS B C 1
ATOM 4238 O O . HIS B 1 213 ? 2.381 22.531 -9.242 1 97.75 213 HIS B O 1
ATOM 4244 N N . MET B 1 214 ? 4.062 21.625 -8.117 1 97.5 214 MET B N 1
ATOM 4245 C CA . MET B 1 214 ? 4.535 20.844 -9.258 1 97.5 214 MET B CA 1
ATOM 4246 C C . MET B 1 214 ? 3.596 19.672 -9.531 1 97.5 214 MET B C 1
ATOM 4248 O O . MET B 1 214 ? 3.299 19.375 -10.695 1 97.5 214 MET B O 1
ATOM 4252 N N . LYS B 1 215 ? 3.082 19.062 -8.484 1 96.69 215 LYS B N 1
ATOM 4253 C CA . LYS B 1 215 ? 2.531 17.719 -8.711 1 96.69 215 LYS B CA 1
ATOM 4254 C C . LYS B 1 215 ? 1.075 17.641 -8.258 1 96.69 215 LYS B C 1
ATOM 4256 O O . LYS B 1 215 ? 0.344 16.734 -8.656 1 96.69 215 LYS B O 1
ATOM 4261 N N . PHE B 1 216 ? 0.617 18.578 -7.465 1 96.31 216 PHE B N 1
ATOM 4262 C CA . PHE B 1 216 ? -0.683 18.391 -6.832 1 96.31 216 PHE B CA 1
ATOM 4263 C C . PHE B 1 216 ? -1.48 19.688 -6.848 1 96.31 216 PHE B C 1
ATOM 4265 O O . PHE B 1 216 ? -2.238 19.969 -5.918 1 96.31 216 PHE B O 1
ATOM 4272 N N . ALA B 1 217 ? -1.326 20.438 -7.871 1 94.25 217 ALA B N 1
ATOM 4273 C CA . ALA B 1 217 ? -1.97 21.734 -7.992 1 94.25 217 ALA B CA 1
ATOM 4274 C C . ALA B 1 217 ? -3.486 21.594 -8.086 1 94.25 217 ALA B C 1
ATOM 4276 O O . ALA B 1 217 ? -4.227 22.422 -7.527 1 94.25 217 ALA B O 1
ATOM 4277 N N . ALA B 1 218 ? -3.986 20.562 -8.711 1 92 218 ALA B N 1
ATOM 4278 C CA . ALA B 1 218 ? -5.402 20.406 -9.016 1 92 218 ALA B CA 1
ATOM 4279 C C . ALA B 1 218 ? -6.234 20.266 -7.746 1 92 218 ALA B C 1
ATOM 4281 O O . ALA B 1 218 ? -7.363 20.75 -7.68 1 92 218 ALA B O 1
ATOM 4282 N N . ASN B 1 219 ? -5.695 19.734 -6.68 1 91.44 219 ASN B N 1
ATOM 4283 C CA . ASN B 1 219 ? -6.438 19.5 -5.445 1 91.44 219 ASN B CA 1
ATOM 4284 C C . ASN B 1 219 ? -5.93 20.391 -4.312 1 91.44 219 ASN B C 1
ATOM 4286 O O . ASN B 1 219 ? -6.117 20.062 -3.137 1 91.44 219 ASN B O 1
ATOM 4290 N N . SER B 1 220 ? -5.367 21.484 -4.707 1 94.38 220 SER B N 1
ATOM 4291 C CA . SER B 1 220 ? -4.789 22.344 -3.682 1 94.38 220 SER B CA 1
ATOM 4292 C C . SER B 1 220 ? -5.508 23.688 -3.613 1 94.38 220 SER B C 1
ATOM 4294 O O . SER B 1 220 ? -5.859 24.25 -4.648 1 94.38 220 SER B O 1
ATOM 4296 N N . ALA B 1 221 ? -5.695 24.188 -2.434 1 92.75 221 ALA B N 1
ATOM 4297 C CA . ALA B 1 221 ? -6.32 25.484 -2.227 1 92.75 221 ALA B CA 1
ATOM 4298 C C . ALA B 1 221 ? -5.281 26.609 -2.27 1 92.75 221 ALA B C 1
ATOM 4300 O O . ALA B 1 221 ? -5.633 27.781 -2.305 1 92.75 221 ALA B O 1
ATOM 4301 N N . TYR B 1 222 ? -4.008 26.234 -2.238 1 93.12 222 TYR B N 1
ATOM 4302 C CA . TYR B 1 222 ? -2.887 27.156 -2.229 1 93.12 222 TYR B CA 1
ATOM 4303 C C . TYR B 1 222 ? -3.004 28.141 -1.066 1 93.12 222 TYR B C 1
ATOM 4305 O O . TYR B 1 222 ? -2.713 29.328 -1.218 1 93.12 222 TYR B O 1
ATOM 4313 N N . ARG B 1 223 ? -3.418 27.688 0.044 1 93 223 ARG B N 1
ATOM 4314 C CA . ARG B 1 223 ? -3.48 28.438 1.291 1 93 223 ARG B CA 1
ATOM 4315 C C . ARG B 1 223 ? -3.324 27.516 2.498 1 93 223 ARG B C 1
ATOM 4317 O O . ARG B 1 223 ? -3.494 26.297 2.383 1 93 223 ARG B O 1
ATOM 4324 N N . SER B 1 224 ? -3 28.109 3.58 1 94.75 224 SER B N 1
ATOM 4325 C CA . SER B 1 224 ? -3.041 27.438 4.875 1 94.75 224 SER B CA 1
ATOM 4326 C C . SER B 1 224 ? -4.258 27.875 5.684 1 94.75 224 SER B C 1
ATOM 4328 O O . SER B 1 224 ? -4.727 29.016 5.547 1 94.75 224 SER B O 1
ATOM 4330 N N . LEU B 1 225 ? -4.754 26.984 6.492 1 95.5 225 LEU B N 1
ATOM 4331 C CA . LEU B 1 225 ? -5.867 27.328 7.371 1 95.5 225 LEU B CA 1
ATOM 4332 C C . LEU B 1 225 ? -5.367 27.766 8.742 1 95.5 225 LEU B C 1
ATOM 4334 O O . LEU B 1 225 ? -6.152 27.891 9.688 1 95.5 225 LEU B O 1
ATOM 4338 N N . THR B 1 226 ? -4.074 27.953 8.867 1 97.25 226 THR B N 1
ATOM 4339 C CA . THR B 1 226 ? -3.471 28.469 10.094 1 97.25 226 THR B CA 1
ATOM 4340 C C . THR B 1 226 ? -3.047 29.922 9.922 1 97.25 226 THR B C 1
ATOM 4342 O O . THR B 1 226 ? -2.164 30.234 9.125 1 97.25 226 THR B O 1
ATOM 4345 N N . TRP B 1 227 ? -3.639 30.766 10.711 1 95.31 227 TRP B N 1
ATOM 4346 C CA . TRP B 1 227 ? -3.342 32.188 10.656 1 95.31 227 TRP B CA 1
ATOM 4347 C C . TRP B 1 227 ? -2.072 32.5 11.438 1 95.31 227 TRP B C 1
ATOM 4349 O O . TRP B 1 227 ? -1.851 31.969 12.523 1 95.31 227 TRP B O 1
ATOM 4359 N N . ALA B 1 228 ? -1.288 33.344 10.898 1 95.19 228 ALA B N 1
ATOM 4360 C CA . ALA B 1 228 ? -0.175 34 11.578 1 95.19 228 ALA B CA 1
ATOM 4361 C C . ALA B 1 228 ? -0.107 35.5 11.227 1 95.19 228 ALA B C 1
ATOM 4363 O O . ALA B 1 228 ? -0.263 35.875 10.062 1 95.19 228 ALA B O 1
ATOM 4364 N N . ASP B 1 229 ? 0.058 36.344 12.227 1 93.38 229 ASP B N 1
ATOM 4365 C CA . ASP B 1 229 ? 0.112 37.781 12 1 93.38 229 ASP B CA 1
ATOM 4366 C C . ASP B 1 229 ? 1.516 38.219 11.602 1 93.38 229 ASP B C 1
ATOM 4368 O O . ASP B 1 229 ? 2.424 38.281 12.43 1 93.38 229 ASP B O 1
ATOM 4372 N N . TRP B 1 230 ? 1.665 38.625 10.375 1 91.69 230 TRP B N 1
ATOM 4373 C CA . TRP B 1 230 ? 2.967 39.031 9.867 1 91.69 230 TRP B CA 1
ATOM 4374 C C . TRP B 1 230 ? 2.996 40.531 9.609 1 91.69 230 TRP B C 1
ATOM 4376 O O . TRP B 1 230 ? 3.914 41.062 8.961 1 91.69 230 TRP B O 1
ATOM 4386 N N . THR B 1 231 ? 2.061 41.219 10.086 1 88.56 231 THR B N 1
ATOM 4387 C CA . THR B 1 231 ? 1.882 42.625 9.773 1 88.56 231 THR B CA 1
ATOM 4388 C C . THR B 1 231 ? 3.064 43.438 10.289 1 88.56 231 THR B C 1
ATOM 4390 O O . THR B 1 231 ? 3.414 44.469 9.703 1 88.56 231 THR B O 1
ATOM 4393 N N . LYS B 1 232 ? 3.686 43 11.312 1 89.44 232 LYS B N 1
ATOM 4394 C CA . LYS B 1 232 ? 4.789 43.75 11.906 1 89.44 232 LYS B CA 1
ATOM 4395 C C . LYS B 1 232 ? 6.105 43.438 11.195 1 89.44 232 LYS B C 1
ATOM 4397 O O . LYS B 1 232 ? 7.121 44.094 11.461 1 89.44 232 LYS B O 1
ATOM 4402 N N . GLY B 1 233 ? 6.105 42.562 10.336 1 81.94 233 GLY B N 1
ATOM 4403 C CA . GLY B 1 233 ? 7.32 42.156 9.633 1 81.94 233 GLY B CA 1
ATOM 4404 C C . GLY B 1 233 ? 8.32 41.438 10.516 1 81.94 233 GLY B C 1
ATOM 4405 O O . GLY B 1 233 ? 8.008 41.094 11.664 1 81.94 233 GLY B O 1
ATOM 4406 N N . GLY B 1 234 ? 9.477 41.031 9.938 1 82.94 234 GLY B N 1
ATOM 4407 C CA . GLY B 1 234 ? 10.516 40.344 10.695 1 82.94 234 GLY B CA 1
ATOM 4408 C C . GLY B 1 234 ? 10.586 38.844 10.414 1 82.94 234 GLY B C 1
ATOM 4409 O O . GLY B 1 234 ? 9.93 38.344 9.492 1 82.94 234 GLY B O 1
ATOM 4410 N N . ALA B 1 235 ? 11.391 38.25 11.281 1 82.62 235 ALA B N 1
ATOM 4411 C CA . ALA B 1 235 ? 11.703 36.844 11.047 1 82.62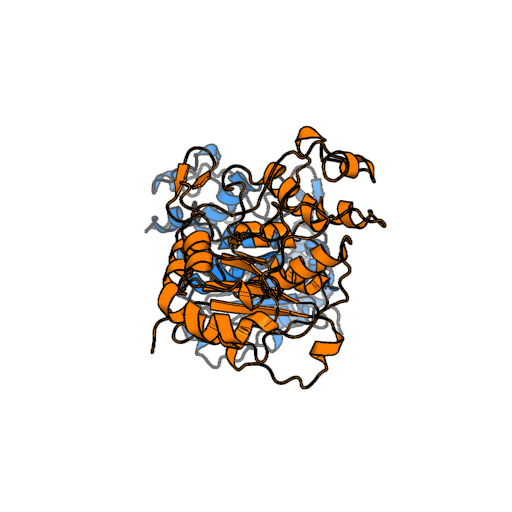 235 ALA B CA 1
ATOM 4412 C C . ALA B 1 235 ? 10.648 35.938 11.672 1 82.62 235 ALA B C 1
ATOM 4414 O O . ALA B 1 235 ? 10.562 34.75 11.352 1 82.62 235 ALA B O 1
ATOM 4415 N N . HIS B 1 236 ? 9.828 36.594 12.602 1 89.06 236 HIS B N 1
ATOM 4416 C CA . HIS B 1 236 ? 8.805 35.812 13.297 1 89.06 236 HIS B CA 1
ATOM 4417 C C . HIS B 1 236 ? 7.461 36.562 13.273 1 89.06 236 HIS B C 1
ATOM 4419 O O . HIS B 1 236 ? 7.418 37.781 13.297 1 89.06 236 HIS B O 1
ATOM 4425 N N . PRO B 1 237 ? 6.379 35.75 13.219 1 93.19 237 PRO B N 1
ATOM 4426 C CA . PRO B 1 237 ? 5.078 36.406 13.32 1 93.19 237 PRO B CA 1
ATOM 4427 C C . PRO B 1 237 ? 4.824 37 14.703 1 93.19 237 PRO B C 1
ATOM 4429 O O . PRO B 1 237 ? 5.531 36.688 15.664 1 93.19 237 PRO B O 1
ATOM 4432 N N . THR B 1 238 ? 3.877 37.844 14.727 1 93 238 THR B N 1
ATOM 4433 C CA . THR B 1 238 ? 3.531 38.531 15.961 1 93 238 THR B CA 1
ATOM 4434 C C . THR B 1 238 ? 3.082 37.562 17.031 1 93 238 THR B C 1
ATOM 4436 O O . THR B 1 238 ? 2.268 36.656 16.75 1 93 238 THR B O 1
ATOM 4439 N N . GLU B 1 239 ? 3.686 37.656 18.203 1 94.94 239 GLU B N 1
ATOM 4440 C CA . GLU B 1 239 ? 3.221 36.906 19.375 1 94.94 239 GLU B CA 1
ATOM 4441 C C . GLU B 1 239 ? 2.197 37.719 20.172 1 94.94 239 GLU B C 1
ATOM 4443 O O . GLU B 1 239 ? 2.436 38.906 20.484 1 94.94 239 GLU B O 1
ATOM 4448 N N . TYR B 1 240 ? 1.087 37.125 20.516 1 94 240 TYR B N 1
ATOM 4449 C CA . TYR B 1 240 ? 0.038 37.812 21.234 1 94 240 TYR B CA 1
ATOM 4450 C C . TYR B 1 240 ? 0.291 37.781 22.734 1 94 240 TYR B C 1
ATOM 4452 O O . TYR B 1 240 ? 0.292 36.719 23.344 1 94 240 TYR B O 1
ATOM 4460 N N . PRO B 1 241 ? 0.494 39 23.266 1 92.06 241 PRO B N 1
ATOM 4461 C CA . PRO B 1 241 ? 0.619 38.969 24.734 1 92.06 241 PRO B CA 1
ATOM 4462 C C . PRO B 1 241 ? -0.695 38.656 25.438 1 92.06 241 PRO B C 1
ATOM 4464 O O . PRO B 1 241 ? -1.768 38.781 24.844 1 92.06 241 PRO B O 1
ATOM 4467 N N . SER B 1 242 ? -0.52 38.219 26.656 1 91.62 242 SER B N 1
ATOM 4468 C CA . SER B 1 242 ? -1.685 37.812 27.438 1 91.62 242 SER B CA 1
ATOM 4469 C C . SER B 1 242 ? -2.727 38.906 27.484 1 91.62 242 SER B C 1
ATOM 4471 O O . SER B 1 242 ? -3.93 38.656 27.453 1 91.62 242 SER B O 1
ATOM 4473 N N . THR B 1 243 ? -2.268 40.094 27.469 1 90.81 243 THR B N 1
ATOM 4474 C CA . THR B 1 243 ? -3.158 41.25 27.609 1 90.81 243 THR B CA 1
ATOM 4475 C C . THR B 1 243 ? -3.939 41.469 26.312 1 90.81 243 THR B C 1
ATOM 4477 O O . THR B 1 243 ? -4.984 42.125 26.328 1 90.81 243 THR B O 1
ATOM 4480 N N . ASN B 1 244 ? -3.434 40.938 25.297 1 88.19 244 ASN B N 1
ATOM 4481 C CA . ASN B 1 244 ? -4.051 41.156 23.984 1 88.19 244 ASN B CA 1
ATOM 4482 C C . ASN B 1 244 ? -4.992 40.031 23.609 1 88.19 244 ASN B C 1
ATOM 4484 O O . ASN B 1 244 ? -5.676 40.094 22.578 1 88.19 244 ASN B O 1
ATOM 4488 N N . VAL B 1 245 ? -4.996 39.031 24.438 1 90.88 245 VAL B N 1
ATOM 4489 C CA . VAL B 1 245 ? -5.922 37.938 24.156 1 90.88 245 VAL B CA 1
ATOM 4490 C C . VAL B 1 245 ? -7.316 38.312 24.672 1 90.88 245 VAL B C 1
ATOM 4492 O O . VAL B 1 245 ? -7.613 38.156 25.859 1 90.88 245 VAL B O 1
ATOM 4495 N N . THR B 1 246 ? -8.164 38.781 23.781 1 91.94 246 THR B N 1
ATOM 4496 C CA . THR B 1 246 ? -9.5 39.281 24.109 1 91.94 246 THR B CA 1
ATOM 4497 C C . THR B 1 246 ? -10.555 38.594 23.234 1 91.94 246 THR B C 1
ATOM 4499 O O . THR B 1 246 ? -10.219 37.875 22.281 1 91.94 246 THR B O 1
ATOM 4502 N N . PHE B 1 247 ? -11.82 38.812 23.656 1 91.62 247 PHE B N 1
ATOM 4503 C CA . PHE B 1 247 ? -12.945 38.344 22.875 1 91.62 247 PHE B CA 1
ATOM 4504 C C . PHE B 1 247 ? -12.906 38.906 21.453 1 91.62 247 PHE B C 1
ATOM 4506 O O . PHE B 1 247 ? -13.133 38.219 20.484 1 91.62 247 PHE B O 1
ATOM 4513 N N . GLU B 1 248 ? -12.57 40.188 21.375 1 91.38 248 GLU B N 1
ATOM 4514 C CA . GLU B 1 248 ? -12.539 40.875 20.094 1 91.38 248 GLU B CA 1
ATOM 4515 C C . GLU B 1 248 ? -11.469 40.281 19.172 1 91.38 248 GLU B C 1
ATOM 4517 O O . GLU B 1 248 ? -11.703 40.094 17.984 1 91.38 248 GLU B O 1
ATOM 4522 N N . LEU B 1 249 ? -10.32 40 19.703 1 92.69 249 LEU B N 1
ATOM 4523 C CA . LEU B 1 249 ? -9.234 39.438 18.906 1 92.69 249 LEU B CA 1
ATOM 4524 C C . LEU B 1 249 ? -9.641 38.062 18.344 1 92.69 249 LEU B C 1
ATOM 4526 O O . LEU B 1 249 ? -9.547 37.844 17.125 1 92.69 249 LEU B O 1
ATOM 4530 N N . LEU B 1 250 ? -10.117 37.219 19.219 1 91.94 250 LEU B N 1
ATOM 4531 C CA . LEU B 1 250 ? -10.469 35.875 18.812 1 91.94 250 LEU B CA 1
ATOM 4532 C C . LEU B 1 250 ? -11.602 35.875 17.797 1 91.94 250 LEU B C 1
ATOM 4534 O O . LEU B 1 250 ? -11.594 35.125 16.828 1 91.94 250 LEU B O 1
ATOM 4538 N N . ASN B 1 251 ? -12.523 36.75 18 1 89.5 251 ASN B N 1
ATOM 4539 C CA . ASN B 1 251 ? -13.625 36.906 17.047 1 89.5 251 ASN B CA 1
ATOM 4540 C C . ASN B 1 251 ? -13.133 37.406 15.695 1 89.5 251 ASN B C 1
ATOM 4542 O O . ASN B 1 251 ? -13.602 36.938 14.648 1 89.5 251 ASN B O 1
ATOM 4546 N N . SER B 1 252 ? -12.25 38.312 15.742 1 89.69 252 SER B N 1
ATOM 4547 C CA . SER B 1 252 ? -11.68 38.844 14.508 1 89.69 252 SER B CA 1
ATOM 4548 C C . SER B 1 252 ? -10.914 37.781 13.742 1 89.69 252 SER B C 1
ATOM 4550 O O . SER B 1 252 ? -10.992 37.688 12.516 1 89.69 252 SER B O 1
ATOM 4552 N N . LEU B 1 253 ? -10.195 36.969 14.445 1 90.12 253 LEU B N 1
ATOM 4553 C CA . LEU B 1 253 ? -9.453 35.875 13.82 1 90.12 253 LEU B CA 1
ATOM 4554 C C . LEU B 1 253 ? -10.406 34.875 13.18 1 90.12 253 LEU B C 1
ATOM 4556 O O . LEU B 1 253 ? -10.195 34.469 12.039 1 90.12 253 LEU B O 1
ATOM 4560 N N . ARG B 1 254 ? -11.438 34.531 13.82 1 87.94 254 ARG B N 1
ATOM 4561 C CA . ARG B 1 254 ? -12.422 33.594 13.344 1 87.94 254 ARG B CA 1
ATOM 4562 C C . ARG B 1 254 ? -13.102 34.062 12.07 1 87.94 254 ARG B C 1
ATOM 4564 O O . ARG B 1 254 ? -13.359 33.281 11.156 1 87.94 254 ARG B O 1
ATOM 4571 N N . ASN B 1 255 ? -13.32 35.344 12.023 1 83.19 255 ASN B N 1
ATOM 4572 C CA . ASN B 1 255 ? -14.062 35.906 10.898 1 83.19 255 ASN B CA 1
ATOM 4573 C C . ASN B 1 255 ? -13.125 36.438 9.82 1 83.19 255 ASN B C 1
ATOM 4575 O O . ASN B 1 255 ? -13.562 37.094 8.875 1 83.19 255 ASN B O 1
ATOM 4579 N N . GLY B 1 256 ? -11.859 36.25 10.008 1 81.81 256 GLY B N 1
ATOM 4580 C CA . GLY B 1 256 ? -10.891 36.719 9.031 1 81.81 256 GLY B CA 1
ATOM 4581 C C . GLY B 1 256 ? -10.773 38.219 8.977 1 81.81 256 GLY B C 1
ATOM 4582 O O . GLY B 1 256 ? -10.625 38.781 7.895 1 81.81 256 GLY B O 1
ATOM 4583 N N . TYR B 1 257 ? -10.93 38.812 10.117 1 79.31 257 TYR B N 1
ATOM 4584 C CA . TYR B 1 257 ? -10.898 40.25 10.242 1 79.31 257 TYR B CA 1
ATOM 4585 C C . TYR B 1 257 ? -11.945 40.906 9.336 1 79.31 257 TYR B C 1
ATOM 4587 O O . TYR B 1 257 ? -11.703 41.938 8.742 1 79.31 257 TYR B O 1
ATOM 4595 N N . GLY B 1 258 ? -13.086 40.188 9.242 1 69.69 258 GLY B N 1
ATOM 4596 C CA . GLY B 1 258 ? -14.219 40.719 8.477 1 69.69 258 GLY B CA 1
ATOM 4597 C C . GLY B 1 258 ? -14.047 40.562 6.98 1 69.69 258 GLY B C 1
ATOM 4598 O O . GLY B 1 258 ? -14.867 41.062 6.203 1 69.69 258 GLY B O 1
ATOM 4599 N N . ARG B 1 259 ? -12.992 39.938 6.508 1 67.88 259 ARG B N 1
ATOM 4600 C CA . ARG B 1 259 ? -12.742 39.781 5.078 1 67.88 259 ARG B CA 1
ATOM 4601 C C . ARG B 1 259 ? -13.234 38.406 4.594 1 67.88 259 ARG B C 1
ATOM 4603 O O . ARG B 1 259 ? -13.234 37.438 5.348 1 67.88 259 ARG B O 1
ATOM 4610 N N . ARG B 1 260 ? -14.062 38.594 3.6 1 69.31 260 ARG B N 1
ATOM 4611 C CA . ARG B 1 260 ? -14.328 37.344 2.881 1 69.31 260 ARG B CA 1
ATOM 4612 C C . ARG B 1 260 ? -13.047 36.75 2.324 1 69.31 260 ARG B C 1
ATOM 4614 O O . ARG B 1 260 ? -12.227 37.469 1.73 1 69.31 260 ARG B O 1
ATOM 4621 N N . CYS B 1 261 ? -12.797 35.594 2.926 1 75.81 261 CYS B N 1
ATOM 4622 C CA . CYS B 1 261 ? -11.57 35 2.432 1 75.81 261 CYS B CA 1
ATOM 4623 C C . CYS B 1 261 ? -11.797 34.312 1.088 1 75.81 261 CYS B C 1
ATOM 4625 O O . CYS B 1 261 ? -12.742 33.531 0.933 1 75.81 261 CYS B O 1
ATOM 4627 N N . GLU B 1 262 ? -11.297 34.969 0.083 1 69.38 262 GLU B N 1
ATOM 4628 C CA . GLU B 1 262 ? -11.352 34.438 -1.283 1 69.38 262 GLU B CA 1
ATOM 4629 C C . GLU B 1 262 ? -10.055 33.719 -1.658 1 69.38 262 GLU B C 1
ATOM 4631 O O . GLU B 1 262 ? -8.961 34.25 -1.449 1 69.38 262 GLU B O 1
ATOM 4636 N N . TYR B 1 263 ? -10.312 32.469 -1.87 1 66.56 263 TYR B N 1
ATOM 4637 C CA . TYR B 1 263 ? -9.156 31.703 -2.338 1 66.56 263 TYR B CA 1
ATOM 4638 C C . TYR B 1 263 ? -9.445 31.047 -3.688 1 66.56 263 TYR B C 1
ATOM 4640 O O . TYR B 1 263 ? -10.461 30.375 -3.855 1 66.56 263 TYR B O 1
ATOM 4648 N N . ASN B 1 264 ? -8.539 31.203 -4.641 1 64 264 ASN B N 1
ATOM 4649 C CA . ASN B 1 264 ? -8.664 30.656 -5.992 1 64 264 ASN B CA 1
ATOM 4650 C C . ASN B 1 264 ? -10.031 30.969 -6.598 1 64 264 ASN B C 1
ATOM 4652 O O . ASN B 1 264 ? -10.664 30.094 -7.191 1 64 264 ASN B O 1
ATOM 4656 N N . GLY B 1 265 ? -10.555 32.094 -6.359 1 64.38 265 GLY B N 1
ATOM 4657 C CA . GLY B 1 265 ? -11.82 32.531 -6.93 1 64.38 265 GLY B CA 1
ATOM 4658 C C . GLY B 1 265 ? -13.031 32.062 -6.152 1 64.38 265 GLY B C 1
ATOM 4659 O O . GLY B 1 265 ? -14.164 32.281 -6.578 1 64.38 265 GLY B O 1
ATOM 4660 N N . ARG B 1 266 ? -12.742 31.297 -5.129 1 64.81 266 ARG B N 1
ATOM 4661 C CA . ARG B 1 266 ? -13.859 30.797 -4.332 1 64.81 266 ARG B CA 1
ATOM 4662 C C . ARG B 1 266 ? -13.898 31.469 -2.963 1 64.81 266 ARG B C 1
ATOM 4664 O O . ARG B 1 266 ? -12.852 31.75 -2.369 1 64.81 266 ARG B O 1
ATOM 4671 N N . SER B 1 267 ? -15.117 31.969 -2.637 1 70.88 267 SER B N 1
ATOM 4672 C CA . SER B 1 267 ? -15.297 32.594 -1.329 1 70.88 267 SER B CA 1
ATOM 4673 C C . SER B 1 267 ? -15.672 31.562 -0.27 1 70.88 267 SER B C 1
ATOM 4675 O O . SER B 1 267 ? -16.406 30.609 -0.551 1 70.88 267 SER B O 1
ATOM 4677 N N . SER B 1 268 ? -14.914 31.641 0.894 1 74.19 268 SER B N 1
ATOM 4678 C CA . SER B 1 268 ? -15.242 30.766 2.016 1 74.19 268 SER B CA 1
ATOM 4679 C C . SER B 1 268 ? -15.562 31.562 3.271 1 74.19 268 SER B C 1
ATOM 4681 O O . SER B 1 268 ? -15.016 32.656 3.469 1 74.19 268 SER B O 1
ATOM 4683 N N . ASP B 1 269 ? -16.531 31.031 3.988 1 74.25 269 ASP B N 1
ATOM 4684 C CA . ASP B 1 269 ? -16.891 31.656 5.254 1 74.25 269 ASP B CA 1
ATOM 4685 C C . ASP B 1 269 ? -15.875 31.312 6.348 1 74.25 269 ASP B C 1
ATOM 4687 O O . ASP B 1 269 ? -15.836 31.969 7.391 1 74.25 269 ASP B O 1
ATOM 4691 N N . VAL B 1 270 ? -15.117 30.391 6.129 1 82.06 270 VAL B N 1
ATOM 4692 C CA . VAL B 1 270 ? -14.07 30 7.074 1 82.06 270 VAL B CA 1
ATOM 4693 C C . VAL B 1 270 ? -12.703 30.344 6.504 1 82.06 270 VAL B C 1
ATOM 4695 O O . VAL B 1 270 ? -12.219 29.688 5.578 1 82.06 270 VAL B O 1
ATOM 4698 N N . CYS B 1 271 ? -12.18 31.406 7.094 1 88.75 271 CYS B N 1
ATOM 4699 C CA . CYS B 1 271 ? -10.875 31.828 6.602 1 88.75 271 CYS B CA 1
ATOM 4700 C C . CYS B 1 271 ? -9.758 31 7.207 1 88.75 271 CYS B C 1
ATOM 4702 O O . CYS B 1 271 ? -8.883 30.5 6.492 1 88.75 271 CYS B O 1
ATOM 4704 N N . PHE B 1 272 ? -9.812 30.844 8.492 1 94.19 272 PHE B N 1
ATOM 4705 C CA . PHE B 1 272 ? -8.797 30.094 9.219 1 94.19 272 PHE B CA 1
ATOM 4706 C C . PHE B 1 272 ? -9.438 29.188 10.266 1 94.19 272 PHE B C 1
ATOM 4708 O O . PHE B 1 272 ? -10.477 29.531 10.836 1 94.19 272 PHE B O 1
ATOM 4715 N N . LEU B 1 273 ? -8.828 28.047 10.438 1 96.25 273 LEU B N 1
ATOM 4716 C CA . LEU B 1 273 ? -9.289 27.125 11.477 1 96.25 273 LEU B CA 1
ATOM 4717 C C . LEU B 1 273 ? -8.406 27.203 12.711 1 96.25 273 LEU B C 1
ATOM 4719 O O . LEU B 1 273 ? -8.828 26.828 13.805 1 96.25 273 LEU B O 1
ATOM 4723 N N . PHE B 1 274 ? -7.191 27.656 12.523 1 97.75 274 PHE B N 1
ATOM 4724 C CA . PHE B 1 274 ? -6.199 27.75 13.594 1 97.75 274 PHE B CA 1
ATOM 4725 C C . PHE B 1 274 ? -5.469 29.078 13.539 1 97.75 274 PHE B C 1
ATOM 4727 O O . PHE B 1 274 ? -5.535 29.797 12.531 1 97.75 274 PHE B O 1
ATOM 4734 N N . ALA B 1 275 ? -4.82 29.422 14.68 1 96.81 275 ALA B N 1
ATOM 4735 C CA . ALA B 1 275 ? -4.047 30.656 14.711 1 96.81 275 ALA B CA 1
ATOM 4736 C C . ALA B 1 275 ? -2.791 30.5 15.562 1 96.81 275 ALA B C 1
ATOM 4738 O O . ALA B 1 275 ? -2.77 29.703 16.5 1 96.81 275 ALA B O 1
ATOM 4739 N N . ARG B 1 276 ? -1.894 31.125 15.188 1 96.19 276 ARG B N 1
ATOM 4740 C CA . ARG B 1 276 ? -0.646 31.281 15.93 1 96.19 276 ARG B CA 1
ATOM 4741 C C . ARG B 1 276 ? -0.163 32.719 15.898 1 96.19 276 ARG B C 1
ATOM 4743 O O . ARG B 1 276 ? -0.577 33.5 15.039 1 96.19 276 ARG B O 1
ATOM 4750 N N . LYS B 1 277 ? 0.628 33.438 16.844 1 95.56 277 LYS B N 1
ATOM 4751 C CA . LYS B 1 277 ? 1.398 32.719 17.875 1 95.56 277 LYS B CA 1
ATOM 4752 C C . LYS B 1 277 ? 0.915 33.094 19.266 1 95.56 277 LYS B C 1
ATOM 4754 O O . LYS B 1 277 ? 0.939 34.281 19.641 1 95.56 277 LYS B O 1
ATOM 4759 N N . PHE B 1 278 ? 0.523 32.094 20.047 1 96.75 278 PHE B N 1
ATOM 4760 C CA . PHE B 1 278 ? 0.047 32.312 21.406 1 96.75 278 PHE B CA 1
ATOM 4761 C C . PHE B 1 278 ? 0.986 31.672 22.422 1 96.75 278 PHE B C 1
ATOM 4763 O O . PHE B 1 278 ? 1.053 30.438 22.516 1 96.75 278 PHE B O 1
ATOM 4770 N N . PRO B 1 279 ? 1.673 32.562 23.188 1 95.38 279 PRO B N 1
ATOM 4771 C CA . PRO B 1 279 ? 2.609 32.031 24.172 1 95.38 279 PRO B CA 1
ATOM 4772 C C . PRO B 1 279 ? 1.906 31.422 25.391 1 95.38 279 PRO B C 1
ATOM 4774 O O . PRO B 1 279 ? 0.705 31.641 25.578 1 95.38 279 PRO B O 1
ATOM 4777 N N . PRO B 1 280 ? 2.686 30.734 26.172 1 93.75 280 PRO B N 1
ATOM 4778 C CA . PRO B 1 280 ? 2.098 30.062 27.344 1 93.75 280 PRO B CA 1
ATOM 4779 C C . PRO B 1 280 ? 1.374 31.031 28.266 1 93.75 280 PRO B C 1
ATOM 4781 O O . PRO B 1 280 ? 0.407 30.656 28.938 1 93.75 280 PRO B O 1
ATOM 4784 N N . THR B 1 281 ? 1.802 32.25 28.312 1 95.69 281 THR B N 1
ATOM 4785 C CA . THR B 1 281 ? 1.226 33.219 29.203 1 95.69 281 THR B CA 1
ATOM 4786 C C . THR B 1 281 ? -0.215 33.531 28.812 1 95.69 281 THR B C 1
ATOM 4788 O O . THR B 1 281 ? -0.96 34.125 29.594 1 95.69 281 THR B O 1
ATOM 4791 N N . THR B 1 282 ? -0.607 33.094 27.641 1 96.19 282 THR B N 1
ATOM 4792 C CA . THR B 1 282 ? -1.948 33.406 27.172 1 96.19 282 THR B CA 1
ATOM 4793 C C . THR B 1 282 ? -2.941 32.312 27.594 1 96.19 282 THR B C 1
ATOM 4795 O O . THR B 1 282 ? -4.152 32.469 27.406 1 96.19 282 THR B O 1
ATOM 4798 N N . LEU B 1 283 ? -2.492 31.281 28.203 1 95 283 LEU B N 1
ATOM 4799 C CA . LEU B 1 283 ? -3.307 30.094 28.453 1 95 283 LEU B CA 1
ATOM 4800 C C . LEU B 1 283 ? -4.52 30.453 29.312 1 95 283 LEU B C 1
ATOM 4802 O O . LEU B 1 283 ? -5.648 30.094 28.969 1 95 283 LEU B O 1
ATOM 4806 N N . ASP B 1 284 ? -4.285 31.172 30.406 1 94.12 284 ASP B N 1
ATOM 4807 C CA . ASP B 1 284 ? -5.371 31.516 31.328 1 94.12 284 ASP B CA 1
ATOM 4808 C C . ASP B 1 284 ? -6.453 32.312 30.625 1 94.12 284 ASP B C 1
ATOM 4810 O O . ASP B 1 284 ? -7.645 32.062 30.781 1 94.12 284 ASP B O 1
ATOM 4814 N N . GLY B 1 285 ? -5.961 33.312 29.891 1 93.38 285 GLY B N 1
ATOM 4815 C CA . GLY B 1 285 ? -6.91 34.094 29.141 1 93.38 285 GLY B CA 1
ATOM 4816 C C . GLY B 1 285 ? -7.688 33.312 28.109 1 93.38 285 GLY B C 1
ATOM 4817 O O . GLY B 1 285 ? -8.898 33.5 27.969 1 93.38 285 GLY B O 1
ATOM 4818 N N . LEU B 1 286 ? -7.016 32.406 27.438 1 95.06 286 LEU B N 1
ATOM 4819 C CA . LEU B 1 286 ? -7.637 31.562 26.422 1 95.06 286 LEU B CA 1
ATOM 4820 C C . LEU B 1 286 ? -8.68 30.641 27.047 1 95.06 286 LEU B C 1
ATOM 4822 O O . LEU B 1 286 ? -9.773 30.469 26.5 1 95.06 286 LEU B O 1
ATOM 4826 N N . LEU B 1 287 ? -8.383 30.062 28.219 1 93.75 287 LEU B N 1
ATOM 4827 C CA . LEU B 1 287 ? -9.289 29.141 28.875 1 93.75 287 LEU B CA 1
ATOM 4828 C C . LEU B 1 287 ? -10.562 29.844 29.344 1 93.75 287 LEU B C 1
ATOM 4830 O O . LEU B 1 287 ? -11.633 29.234 29.375 1 93.75 287 LEU B O 1
ATOM 4834 N N . ARG B 1 288 ? -10.438 31.047 29.578 1 90.94 288 ARG B N 1
ATOM 4835 C CA . ARG B 1 288 ? -11.57 31.828 30.078 1 90.94 288 ARG B CA 1
ATOM 4836 C C . ARG B 1 288 ? -12.484 32.25 28.922 1 90.94 288 ARG B C 1
ATOM 4838 O O . ARG B 1 288 ? -13.711 32.25 29.078 1 90.94 288 ARG B O 1
ATOM 4845 N N . ILE B 1 289 ? -11.914 32.469 27.797 1 90.56 289 ILE B N 1
ATOM 4846 C CA . ILE B 1 289 ? -12.664 33.188 26.75 1 90.56 289 ILE B CA 1
ATOM 4847 C C . ILE B 1 289 ? -12.984 32.219 25.609 1 90.56 289 ILE B C 1
ATOM 4849 O O . ILE B 1 289 ? -14.102 32.188 25.094 1 90.56 289 ILE B O 1
ATOM 4853 N N . ALA B 1 290 ? -12.102 31.406 25.203 1 87.06 290 ALA B N 1
ATOM 4854 C CA . ALA B 1 290 ? -12.133 30.641 23.969 1 87.06 290 ALA B CA 1
ATOM 4855 C C . ALA B 1 290 ? -13.297 29.641 23.953 1 87.06 290 ALA B C 1
ATOM 4857 O O . ALA B 1 290 ? -13.992 29.5 22.953 1 87.06 290 ALA B O 1
ATOM 4858 N N . PRO B 1 291 ? -13.57 28.984 25.141 1 85.44 291 PRO B N 1
ATOM 4859 C CA . PRO B 1 291 ? -14.656 28 25.094 1 85.44 291 PRO B CA 1
ATOM 4860 C C . PRO B 1 291 ? -16 28.625 24.75 1 85.44 291 PRO B C 1
ATOM 4862 O O . PRO B 1 291 ? -16.812 28.016 24.047 1 85.44 291 PRO B O 1
ATOM 4865 N N . ASN B 1 292 ? -16.188 29.766 25.109 1 83.56 292 ASN B N 1
ATOM 4866 C CA . ASN B 1 292 ? -17.453 30.438 24.828 1 83.56 292 ASN B CA 1
ATOM 4867 C C . ASN B 1 292 ? -17.5 30.938 23.391 1 83.56 292 ASN B C 1
ATOM 4869 O O . ASN B 1 292 ? -18.531 30.812 22.719 1 83.56 292 ASN B O 1
ATOM 4873 N N . ILE B 1 293 ? -16.438 31.422 22.953 1 82.38 293 ILE B N 1
ATOM 4874 C CA . ILE B 1 293 ? -16.406 32.031 21.609 1 82.38 293 ILE B CA 1
ATOM 4875 C C . ILE B 1 293 ? -16.344 30.922 20.562 1 82.38 293 ILE B C 1
ATOM 4877 O O . ILE B 1 293 ? -17 31.016 19.516 1 82.38 293 ILE B O 1
ATOM 4881 N N . MET B 1 294 ? -15.633 29.891 20.828 1 80.31 294 MET B N 1
ATOM 4882 C CA . MET B 1 294 ? -15.383 28.828 19.859 1 80.31 294 MET B CA 1
ATOM 4883 C C . MET B 1 294 ? -16.391 27.703 20.016 1 80.31 294 MET B C 1
ATOM 4885 O O . MET B 1 294 ? -16.422 26.766 19.203 1 80.31 294 MET B O 1
ATOM 4889 N N . HIS B 1 295 ? -17.266 27.812 21 1 77.88 295 HIS B N 1
ATOM 4890 C CA . HIS B 1 295 ? -18.344 26.875 21.266 1 77.88 295 HIS B CA 1
ATOM 4891 C C . HIS B 1 295 ? -17.797 25.469 21.531 1 77.88 295 HIS B C 1
ATOM 4893 O O . HIS B 1 295 ? -18.266 24.5 20.922 1 77.88 295 HIS B O 1
ATOM 4899 N N . PHE B 1 296 ? -16.812 25.438 22.422 1 76.94 296 PHE B N 1
ATOM 4900 C CA . PHE B 1 296 ? -16.359 24.125 22.844 1 76.94 296 PHE B CA 1
ATOM 4901 C C . PHE B 1 296 ? -17.453 23.375 23.609 1 76.94 296 PHE B C 1
ATOM 4903 O O . PHE B 1 296 ? -18.281 24 24.266 1 76.94 296 PHE B O 1
ATOM 4910 N N . SER B 1 297 ? -17.953 22.172 23.188 1 55.91 297 SER B N 1
ATOM 4911 C CA . SER B 1 297 ? -19.062 21.469 23.844 1 55.91 297 SER B CA 1
ATOM 4912 C C . SER B 1 297 ? -18.812 21.328 25.344 1 55.91 297 SER B C 1
ATOM 4914 O O . SER B 1 297 ? -17.688 21.078 25.781 1 55.91 297 SER B O 1
ATOM 4916 N N . ASN B 1 298 ? -19.5 22.094 26.188 1 49.16 298 ASN B N 1
ATOM 4917 C CA . ASN B 1 298 ? -19.578 21.797 27.625 1 49.16 298 ASN B CA 1
ATOM 4918 C C . ASN B 1 298 ? -20.094 20.391 27.859 1 49.16 298 ASN B C 1
ATOM 4920 O O . ASN B 1 298 ? -21.234 20.062 27.5 1 49.16 298 ASN B O 1
ATOM 4924 N N . ALA B 1 299 ? -19.344 19.453 27.609 1 38.5 299 ALA B N 1
ATOM 4925 C CA . ALA B 1 299 ? -19.984 18.234 28.094 1 38.5 299 ALA B CA 1
ATOM 4926 C C . ALA B 1 299 ? -20.078 18.234 29.625 1 38.5 299 ALA B C 1
ATOM 4928 O O . ALA B 1 299 ? -19.188 18.75 30.297 1 38.5 299 ALA B O 1
#

pLDDT: mean 91.37, std 8.87, range [38.5, 98.88]

InterPro domains:
  IPR003406 Glycosyl transferase, family 14 [PF02485] (27-253)
  IPR044174 Glycosyltransferase BC10-like [PTHR31042] (1-287)

Nearest PDB structures (foldseek):
  3otk-assembly6_D  TM=6.452E-01  e=2.037E-10  Mus musculus
  2gam-assembly2_C  TM=6.947E-01  e=2.035E-09  Mus musculus
  3otk-assembly6_C  TM=6.343E-01  e=2.035E-09  Mus musculus
  2gam-assembly2_D  TM=6.490E-01  e=4.648E-09  Mus musculus
  3otk-assembly5_A  TM=5.784E-01  e=2.289E-09  Mus musculus

Foldseek 3Di:
DDLVVLLVLLLDDDPDPDDPDDAQAAEEEEEEEQEALLLQVQVCLQCPPPPPRYHYAYAYDQVRVPDPPDDDPRCPPRYDRYYDDDALALSLLVRVLSRLSVLSNDVRHWKYWYHYSFKHFLAHNVVVSVVQVPAQAWAWAWDADPDCLFLVLPVLDDQPPADSVLWTFTDLIIMGTSVVSSCSSPDPRGSVRRNPRPDSSSCSGTRSNSVCSVPPVVRYQNHHQEDFACVVDDDHTDEDALVRLDLVVSVCSQQVVVDQDDTPNDTDRGRHGMYDGYDSNNSVVCVVRSCVSNVRPPD/DDLVVLLVLLLDDDPDPDDPDDAQAAEEEEEEEQAALLLQVQVCLQCPPPPRRYAYAYAYDQVRVPDPPDDDPRCPPRYDRYYDDDALALSLLVRVLSRLSVQSNDVRHWKYWYHYSQKHFLAHNVVVSVVQVPAQAWAWAWDADPDCLFLVLPVLDDQPPADSVLWTFTDLIIMGTSVVSSCSSPDPRGSVRRNPRPDSSSCSGTRSNSVCSVPPVVRYQNHHQEDFACVVDDDGTDEAALVRLDLVVSVCSQQVVVDQDDTPNDTDRGRHGMYDGYDSNNSVVCVVRSCVSNVRPPD

=== Feature glossary ===
The record interleaves many kinds of information about one protein. Here is each kind framed as the question it answers.

Q: Are the domains correctly placed relative to each other?
A: Predicted aligned error is AlphaFold's pairwise confidence. Unlike pLDDT (per-residue), PAE is per-residue-pair and captures whether two parts of the structure are correctly placed relative to each other. Units are ångströms of expected positional error.

Q: Which residues are in helices, strands, or loops?
A: Eight-state secondary structure (DSSP): H is the canonical α-helix, G the tighter 3₁₀-helix, I the wider π-helix; E/B are β-structure, T and S are turns and bends, and '-' is everything else. DSSP derives these from the pattern of main-chain N–H···O=C hydrogen bonds, not from the sequence.

Q: What if only a Cα trace is available?
A: P-SEA three-state annotation labels each residue as helix, strand, or coil based purely on the geometry of the Cα trace. It serves as a fallback when the full backbone (and thus DSSP) is unavailable.

Q: What are the backbone torsion angles?
A: φ (phi) and ψ (psi) are the two rotatable backbone dihedrals per residue: φ is the C(i-1)–N–Cα–C torsion, ψ is the N–Cα–C–N(i+1) torsion, both in degrees on (−180°, 180°]. α-helical residues cluster near (−60°, −45°); β-strand residues near (−120°, +130°). A Ramachandran plot is simply a scatter of (φ, ψ) for every residue.

Q: What known structures does this most resemble?
A: Structural nearest neighbors (via Foldseek easy-search vs the PDB). Reported per hit: target PDB id, E-value, and alignment TM-score. A TM-score above ~0.5 is the conventional threshold for 'same fold'.

Q: What family and function is it annotated with?
A: Database cross-references. InterPro integrates a dozen domain/family signature databases into unified entries with residue-range hits. GO terms attach function/process/location labels with evidence codes. CATH codes position the fold in a four-level structural taxonomy. Organism is the NCBI-taxonomy species name.

Q: Which residues are buried vs exposed?
A: Solvent accessibility: the surface area of each residue that a 1.4 Å water probe can touch, in Å². When only backbone atoms are present the absolute values are lower than full-atom SASA (side chains contribute most of the area) and are flagged as backbone-only.

Q: What do the diagnostic plots show?
A: Three diagnostic plots accompany the record. The Cα contact map visualizes the tertiary structure as a 2D adjacency matrix (8 Å cutoff, sequence-local contacts suppressed). The Ramachandran plot shows the distribution of backbone (φ, ψ) torsions, with points in the α and β basins reflecting secondary structure content. The PAE plot shows AlphaFold's inter-residue confidence as a color matrix.

Q: What is the amino-acid chain?
A: The amino-acid sequence is the protein's primary structure: the linear order of residues from the N-terminus to the C-terminus, written in one-letter code. Everything else here — the 3D coordinates, the secondary structure, the domain annotations — is ultimately a consequence of this string.

Q: What do the rendered images show?
A: The six renders are orthographic views along the three Cartesian axes in both directions. Representation (cartoon, sticks, or surface) and color scheme (sequence-rainbow or by-chain) vary across proteins so the training set covers all the common visualization conventions.

Q: Where is each backbone atom in 3D?
A: The mmCIF table is the protein's shape written out atom by atom. For each backbone N, Cα, C, and carbonyl O, it records an (x, y, z) coordinate triple in Å plus the residue type, chain letter, and residue number.

Q: How mobile is each atom in the crystal?
A: For experimental (PDB) structures, the B-factor (temperature factor) quantifies the positional spread of each atom in the crystal — a combination of thermal vibration and static disorder — in units of Å². High B-factors mark flexible loops or poorly resolved regions; low B-factors mark the rigid, well-ordered core.

Q: How big and how compact is the whole molecule?
A: Three whole-structure scalars: the radius of gyration (RMS distance of Cα from centroid, in Å), the count of Cα–Cα contacts (pairs closer than 8 Å and separated by more than four residues in sequence — i.e. tertiary, not local, contacts), and the bounding-box dimensions. Together they distinguish compact globular folds from extended fibres or disordered chains.

Q: What does the local fold look like, residue by residue?
A: A 3Di character summarizes, for each residue, the relative orientation of the Cα frame of its nearest spatial neighbor. Because it encodes fold topology rather than chemistry, 3Di alignments detect remote structural similarity that sequence alignment misses.

Q: How confident is the AlphaFold model at each residue?
A: For AlphaFold models, the B-factor field carries pLDDT — the model's own estimate of local accuracy on a 0–100 scale. Regions with pLDDT<50 should be treated as essentially unmodeled; they often correspond to intrinsically disordered segments.